Protein AF-A0A914EEG8-F1 (afdb_monomer_lite)

pLDDT: mean 80.04, std 23.33, range [21.27, 98.69]

Secondary structure (DSSP, 8-state):
--HHHHHHHHHHHHHHHHHHHHSPTT-GGGGS----HHHHHHHHHHHHTTS-HHHHHHTHHHHHHHHHH--TTTS-HHHHHHHHHHHHHHHHHH-SS---HHHHHHHHHHHHHHHHHHGGGEEES-SS---EEEPP--SS---------------------------------------------------------------------TTGGGG-HHHHHHHHHHHHHHHHHHHHHHS-TTTGGGGHHHHHHHHHHHHHHHH--BGGGHHHHHHHHHHHHHHHT-GGGHHHHHHHHHHHHHSTTTTBS-HHHHHHHHHHHHHHHHT-TTHHHHHHHTS--TT--TTGGGTS-HHHHHHHHHHHHHHHHHHHHHSPTTTTGGGHHHHHHHHHHHHTSTT-HHHHHHHHHHHHHHHHHS-GGGGTTTHHHHHHHHHHHHHHHHHHHHT--PPP-SSSHHHHHHHHHHHHHHHHHHHHHHHHS-TTT-HHHHTTHHHHS-SS-----TTSPPPHHHHHHHHHHHHH-PPPHHHHHH-BS--TT-S--SSGGGGHHHHHHHHTHHHHHHHHHHS---TTPPBTGGGTTS-S-HHHHHHHHHHHHHHHHPBPPB-

Structure (mmCIF, N/CA/C/O backbone):
data_AF-A0A914EEG8-F1
#
_entry.id   AF-A0A914EEG8-F1
#
loop_
_atom_site.group_PDB
_atom_site.id
_atom_site.type_symbol
_atom_site.label_atom_id
_atom_site.label_alt_id
_atom_site.label_comp_id
_atom_site.label_asym_id
_atom_site.label_entity_id
_atom_site.label_seq_id
_atom_site.pdbx_PDB_ins_code
_atom_site.Cartn_x
_atom_site.Cartn_y
_atom_site.Cartn_z
_atom_site.occupancy
_atom_site.B_iso_or_equiv
_atom_site.auth_seq_id
_atom_site.auth_comp_id
_atom_site.auth_asym_id
_atom_site.auth_atom_id
_atom_site.pdbx_PDB_model_num
ATOM 1 N N . MET A 1 1 ? -43.423 3.071 22.548 1.00 57.06 1 MET A N 1
ATOM 2 C CA . MET A 1 1 ? -42.646 3.495 23.733 1.00 57.06 1 MET A CA 1
ATOM 3 C C . MET A 1 1 ? -41.682 4.588 23.309 1.00 57.06 1 MET A C 1
ATOM 5 O O . MET A 1 1 ? -41.172 4.479 22.198 1.00 57.06 1 MET A O 1
ATOM 9 N N . PRO A 1 2 ? -41.425 5.607 24.146 1.00 84.56 2 PRO A N 1
ATOM 10 C CA . PRO A 1 2 ? -40.305 6.523 23.931 1.00 84.56 2 PRO A CA 1
ATOM 11 C C . PRO A 1 2 ? -39.001 5.722 23.804 1.00 84.56 2 PRO A C 1
ATOM 13 O O . PRO A 1 2 ? -38.816 4.758 24.552 1.00 84.56 2 PRO A O 1
ATOM 16 N N . LEU A 1 3 ? -38.103 6.097 22.883 1.00 89.81 3 LEU A N 1
ATOM 17 C CA . LEU A 1 3 ? -36.846 5.365 22.653 1.00 89.81 3 LEU A CA 1
ATOM 18 C C . LEU A 1 3 ? -36.018 5.232 23.940 1.00 89.81 3 LEU A C 1
ATOM 20 O O . LEU A 1 3 ? -35.425 4.186 24.187 1.00 89.81 3 LEU A O 1
ATOM 24 N N . GLN A 1 4 ? -36.047 6.249 24.800 1.00 91.31 4 GLN A N 1
ATOM 25 C CA . GLN A 1 4 ? -35.392 6.229 26.106 1.00 91.31 4 GLN A CA 1
ATOM 26 C C . GLN A 1 4 ? -35.844 5.048 26.981 1.00 91.31 4 GLN A C 1
ATOM 28 O O . GLN A 1 4 ? -35.012 4.387 27.597 1.00 91.31 4 GLN A O 1
ATOM 33 N N . GLY A 1 5 ? -37.144 4.733 26.988 1.00 92.50 5 GLY A N 1
ATOM 34 C CA . GLY A 1 5 ? -37.676 3.574 27.709 1.00 92.50 5 GLY A CA 1
ATOM 35 C C . GLY A 1 5 ? -37.165 2.257 27.128 1.00 92.50 5 GLY A C 1
ATOM 36 O O . GLY A 1 5 ? -36.751 1.381 27.877 1.00 92.50 5 GLY A O 1
ATOM 37 N N . VAL A 1 6 ? -37.100 2.159 25.795 1.00 93.06 6 VAL A N 1
ATOM 38 C CA . VAL A 1 6 ? -36.536 0.988 25.103 1.00 93.06 6 VAL A CA 1
ATOM 39 C C . VAL A 1 6 ? -35.062 0.792 25.474 1.00 93.06 6 VAL A C 1
ATOM 41 O O . VAL A 1 6 ? -34.665 -0.323 25.793 1.00 93.06 6 VAL A O 1
ATOM 44 N N . ILE A 1 7 ? -34.261 1.863 25.492 1.00 96.19 7 ILE A N 1
ATOM 45 C CA . ILE A 1 7 ? -32.842 1.809 25.882 1.00 96.19 7 ILE A CA 1
ATOM 46 C C . ILE A 1 7 ? -32.684 1.291 27.317 1.00 96.19 7 ILE A C 1
ATOM 48 O O . ILE A 1 7 ? -31.839 0.431 27.561 1.00 96.19 7 ILE A O 1
ATOM 52 N N . MET A 1 8 ? -33.506 1.773 28.254 1.00 95.88 8 MET A N 1
ATOM 53 C CA . MET A 1 8 ? -33.463 1.318 29.647 1.00 95.88 8 MET A CA 1
ATOM 54 C C . MET A 1 8 ? -33.852 -0.157 29.781 1.00 95.88 8 MET A C 1
ATOM 56 O O . MET A 1 8 ? -33.132 -0.910 30.429 1.00 95.88 8 MET A O 1
ATOM 60 N N . THR A 1 9 ? -34.910 -0.606 29.096 1.00 94.12 9 THR A N 1
ATOM 61 C CA . THR A 1 9 ? -35.298 -2.028 29.077 1.00 94.12 9 THR A CA 1
ATOM 62 C C . THR A 1 9 ? -34.185 -2.918 28.524 1.00 94.12 9 THR A C 1
ATOM 64 O O . THR A 1 9 ? -33.930 -3.998 29.057 1.00 94.12 9 THR A O 1
ATOM 67 N N . ILE A 1 10 ? -33.489 -2.465 27.477 1.00 94.75 10 ILE A N 1
ATOM 68 C CA . ILE A 1 10 ? -32.331 -3.183 26.932 1.00 94.75 10 ILE A CA 1
ATOM 69 C C . ILE A 1 10 ? -31.205 -3.233 27.970 1.00 94.75 10 ILE A C 1
ATOM 71 O O . ILE A 1 10 ? -30.671 -4.311 28.213 1.00 94.75 10 ILE A O 1
ATOM 75 N N . SER A 1 11 ? -30.880 -2.108 28.616 1.00 94.44 11 SER A N 1
ATOM 76 C CA . SER A 1 11 ? -29.850 -2.041 29.665 1.00 94.44 11 SER A CA 1
ATOM 77 C C . SER A 1 11 ? -30.114 -3.039 30.796 1.00 94.44 11 SER A C 1
ATOM 79 O O . SER A 1 11 ? -29.228 -3.811 31.164 1.00 94.44 11 SER A O 1
ATOM 81 N N . ASP A 1 12 ? -31.350 -3.096 31.291 1.00 91.81 12 ASP A N 1
ATOM 82 C CA . ASP A 1 12 ? -31.729 -4.022 32.359 1.00 91.81 12 ASP A CA 1
ATOM 83 C C . ASP A 1 12 ? -31.666 -5.487 31.902 1.00 91.81 12 ASP A C 1
ATOM 85 O O . ASP A 1 12 ? -31.148 -6.334 32.631 1.00 91.81 12 ASP A O 1
ATOM 89 N N . SER A 1 13 ? -32.059 -5.773 30.655 1.00 91.00 13 SER A N 1
ATOM 90 C CA . SER A 1 13 ? -31.930 -7.114 30.061 1.00 91.00 13 SER A CA 1
ATOM 91 C C . SER A 1 13 ? -30.464 -7.572 29.984 1.00 91.00 13 SER A C 1
ATOM 93 O O . SER A 1 13 ? -30.147 -8.723 30.288 1.00 91.00 13 SER A O 1
ATOM 95 N N . LEU A 1 14 ? -29.532 -6.674 29.629 1.00 90.81 14 LEU A N 1
ATOM 96 C CA . LEU A 1 14 ? -28.097 -6.995 29.594 1.00 90.81 14 LEU A CA 1
ATOM 97 C C . LEU A 1 14 ? -27.530 -7.273 30.996 1.00 90.81 14 LEU A C 1
ATOM 99 O O . LEU A 1 14 ? -26.666 -8.142 31.156 1.00 90.81 14 LEU A O 1
ATOM 103 N N . LYS A 1 15 ? -28.006 -6.560 32.025 1.00 87.44 15 LYS A N 1
ATOM 104 C CA . LYS A 1 15 ? -27.614 -6.813 33.422 1.00 87.44 15 LYS A CA 1
ATOM 105 C C . LYS A 1 15 ? -28.118 -8.165 33.912 1.00 87.44 15 LYS A C 1
ATOM 107 O O . LYS A 1 15 ? -27.354 -8.892 34.550 1.00 87.44 15 LYS A O 1
ATOM 112 N N . GLU A 1 16 ? -29.365 -8.510 33.594 1.00 84.62 16 GLU A N 1
ATOM 113 C CA . GLU A 1 16 ? -29.962 -9.802 33.938 1.00 84.62 16 GLU A CA 1
ATOM 114 C C . GLU A 1 16 ? -29.161 -10.955 33.321 1.00 84.62 16 GLU A C 1
ATOM 116 O O . GLU A 1 16 ? -28.761 -11.884 34.029 1.00 84.62 16 GLU A O 1
ATOM 121 N N . TYR A 1 17 ? -28.788 -10.838 32.042 1.00 81.75 17 TYR A N 1
ATOM 122 C CA . TYR A 1 17 ? -27.906 -11.803 31.381 1.00 81.75 17 TYR A CA 1
ATOM 123 C C . TYR A 1 17 ? -26.591 -12.029 32.151 1.00 81.75 17 TYR A C 1
ATOM 125 O O . TYR A 1 17 ? -26.138 -13.165 32.331 1.00 81.75 17 TYR A O 1
ATOM 133 N N . ASN A 1 18 ? -25.971 -10.961 32.662 1.00 80.50 18 ASN A N 1
ATOM 134 C CA . ASN A 1 18 ? -24.752 -11.071 33.461 1.00 80.50 18 ASN A CA 1
ATOM 135 C C . ASN A 1 18 ? -24.975 -11.762 34.812 1.00 80.50 18 ASN A C 1
ATOM 137 O O . ASN A 1 18 ? -24.150 -12.597 35.190 1.00 80.50 18 ASN A O 1
ATOM 141 N N . ALA A 1 19 ? -26.075 -11.464 35.508 1.00 78.00 19 ALA A N 1
ATOM 142 C CA . ALA A 1 19 ? -26.426 -12.135 36.758 1.00 78.00 19 ALA A CA 1
ATOM 143 C C . ALA A 1 19 ? -26.549 -13.653 36.552 1.00 78.00 19 ALA A C 1
ATOM 145 O O . ALA A 1 19 ? -25.945 -14.436 37.292 1.00 78.00 19 ALA A O 1
ATOM 146 N N . VAL A 1 20 ? -27.217 -14.082 35.477 1.00 73.25 20 VAL A N 1
ATOM 147 C CA . VAL A 1 20 ? -27.382 -15.516 35.217 1.00 73.25 20 VAL A CA 1
ATOM 148 C C . VAL A 1 20 ? -26.090 -16.179 34.740 1.00 73.25 20 VAL A C 1
ATOM 150 O O . VAL A 1 20 ? -25.796 -17.318 35.115 1.00 73.25 20 VAL A O 1
ATOM 153 N N . LYS A 1 21 ? -25.237 -15.479 33.983 1.00 72.44 21 LYS A N 1
ATOM 154 C CA . LYS A 1 21 ? -23.920 -16.018 33.609 1.00 72.44 21 LYS A CA 1
ATOM 155 C C . LYS A 1 21 ? -23.046 -16.293 34.842 1.00 72.44 21 LYS A C 1
ATOM 157 O O . LYS A 1 21 ? -22.340 -17.308 34.868 1.00 72.44 21 LYS A O 1
ATOM 162 N N . GLN A 1 22 ? -23.131 -15.431 35.858 1.00 72.31 22 GLN A N 1
ATOM 163 C CA . GLN A 1 22 ? -22.410 -15.557 37.129 1.00 72.31 22 GLN A CA 1
ATOM 164 C C . GLN A 1 22 ? -23.033 -16.574 38.108 1.00 72.31 22 GLN A C 1
ATOM 166 O O . GLN A 1 22 ? -22.350 -17.006 39.036 1.00 72.31 22 GLN A O 1
ATOM 171 N N . ALA A 1 23 ? -24.280 -17.014 37.894 1.00 69.88 23 ALA A N 1
ATOM 172 C CA . ALA A 1 23 ? -24.943 -18.003 38.748 1.00 69.88 23 ALA A CA 1
ATOM 173 C C . ALA A 1 23 ? -24.203 -19.360 38.782 1.00 69.88 23 ALA A C 1
ATOM 175 O O . ALA A 1 23 ? -23.501 -19.743 37.838 1.00 69.88 23 ALA A O 1
ATOM 176 N N . LYS A 1 24 ? -24.355 -20.130 39.870 1.00 65.12 24 LYS A N 1
ATOM 177 C CA . LYS A 1 24 ? -23.686 -21.438 40.028 1.00 65.12 24 LYS A CA 1
ATOM 178 C C . LYS A 1 24 ? -24.069 -22.413 38.895 1.00 65.12 24 LYS A C 1
ATOM 180 O O . LYS A 1 24 ? -25.209 -22.391 38.430 1.00 65.12 24 LYS A O 1
ATOM 185 N N . PRO A 1 25 ? -23.142 -23.269 38.420 1.00 55.22 25 PRO A N 1
ATOM 186 C CA . PRO A 1 25 ? -23.478 -24.292 37.433 1.00 55.22 25 PRO A CA 1
ATOM 187 C C . PRO A 1 25 ? -24.547 -25.236 38.008 1.00 55.22 25 PRO A C 1
ATOM 189 O O . PRO A 1 25 ? -24.329 -25.822 39.064 1.00 55.22 25 PRO A O 1
ATOM 192 N N . GLY A 1 26 ? -25.700 -25.343 37.335 1.00 56.38 26 GLY A N 1
ATOM 193 C CA . GLY A 1 26 ? -26.836 -26.177 37.755 1.00 56.38 26 GLY A CA 1
ATOM 194 C C . GLY A 1 26 ? -28.040 -25.435 38.353 1.00 56.38 26 GLY A C 1
ATOM 195 O O . GLY A 1 26 ? -28.982 -26.096 38.781 1.00 56.38 26 GLY A O 1
ATOM 196 N N . SER A 1 27 ? -28.055 -24.093 38.391 1.00 57.00 27 SER A N 1
ATOM 197 C CA . SER A 1 27 ? -29.276 -23.358 38.757 1.00 57.00 27 SER A CA 1
ATOM 198 C C . SER A 1 27 ? -30.356 -23.491 37.664 1.00 57.00 27 SER A C 1
ATOM 200 O O . SER A 1 27 ? -30.025 -23.461 36.474 1.00 57.00 27 SER A O 1
ATOM 202 N N . PRO A 1 28 ? -31.651 -23.602 38.029 1.00 54.81 28 PRO A N 1
ATOM 203 C CA . PRO A 1 28 ? -32.752 -23.680 37.060 1.00 54.81 28 PRO A CA 1
ATOM 204 C C . PRO A 1 28 ? -32.826 -22.446 36.141 1.00 54.81 28 PRO A C 1
ATOM 206 O O . PRO A 1 28 ? -33.303 -22.542 35.014 1.00 54.81 28 PRO A O 1
ATOM 209 N N . GLU A 1 29 ? -32.270 -21.314 36.581 1.00 53.78 29 GLU A N 1
ATOM 210 C CA . GLU A 1 29 ? -32.158 -20.061 35.823 1.00 53.78 29 GLU A CA 1
ATOM 211 C C . GLU A 1 29 ? -31.277 -20.183 34.566 1.00 53.78 29 GLU A C 1
ATOM 213 O O . GLU A 1 29 ? -31.528 -19.505 33.574 1.00 53.78 29 GLU A O 1
ATOM 218 N N . LYS A 1 30 ? -30.276 -21.079 34.545 1.00 54.44 30 LYS A N 1
ATOM 219 C CA . LYS A 1 30 ? -29.381 -21.248 33.382 1.00 54.44 30 LYS A CA 1
ATOM 220 C C . LYS A 1 30 ? -30.004 -22.015 32.211 1.00 54.44 30 LYS A C 1
ATOM 222 O O . LYS A 1 30 ? -29.467 -21.949 31.108 1.00 54.44 30 LYS A O 1
ATOM 227 N N . HIS A 1 31 ? -31.101 -22.744 32.426 1.00 47.84 31 HIS A N 1
ATOM 228 C CA . HIS A 1 31 ? -31.671 -23.649 31.420 1.00 47.84 31 HIS A CA 1
ATOM 229 C C . HIS A 1 31 ? -32.654 -22.986 30.435 1.00 47.84 31 HIS A C 1
ATOM 231 O O . HIS A 1 31 ? -32.953 -23.597 29.413 1.00 47.84 31 HIS A O 1
ATOM 237 N N . ASN A 1 32 ? -33.097 -21.744 30.687 1.00 50.06 32 ASN A N 1
ATOM 238 C CA . ASN A 1 32 ? -34.163 -21.077 29.918 1.00 50.06 32 ASN A CA 1
ATOM 239 C C . ASN A 1 32 ? -33.759 -19.758 29.226 1.00 50.06 32 ASN A C 1
ATOM 241 O O . ASN A 1 32 ? -34.631 -19.013 28.781 1.00 50.06 32 ASN A O 1
ATOM 245 N N . ILE A 1 33 ? -32.466 -19.445 29.102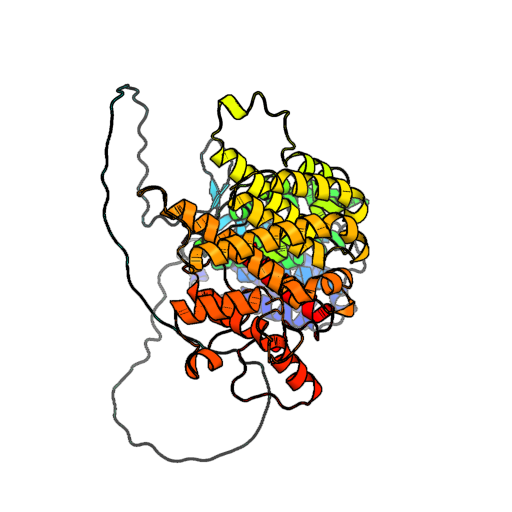 1.00 55.72 33 ILE A N 1
ATOM 246 C CA . ILE A 1 33 ? -32.043 -18.180 28.481 1.00 55.72 33 ILE A CA 1
ATOM 247 C C . ILE A 1 33 ? -31.901 -18.338 26.975 1.00 55.72 33 ILE A C 1
ATOM 249 O O . ILE A 1 33 ? -31.002 -19.021 26.480 1.00 55.72 33 ILE A O 1
ATOM 253 N N . PHE A 1 34 ? -32.763 -17.633 26.249 1.00 64.81 34 PHE A N 1
ATOM 254 C CA . PHE A 1 34 ? -32.536 -17.323 24.847 1.00 64.81 34 PHE A CA 1
ATOM 255 C C . PHE A 1 34 ? -31.573 -16.130 24.764 1.00 64.81 34 PHE A C 1
ATOM 257 O O . PHE A 1 34 ? -31.856 -15.107 25.384 1.00 64.81 34 PHE A O 1
ATOM 264 N N . PRO A 1 35 ? -30.451 -16.227 24.027 1.00 70.12 35 PRO A N 1
ATOM 265 C CA . PRO A 1 35 ? -29.496 -15.130 23.898 1.00 70.12 35 PRO A CA 1
ATOM 266 C C . PRO A 1 35 ? -30.111 -14.009 23.051 1.00 70.12 35 PRO A C 1
ATOM 268 O O . PRO A 1 35 ? -30.103 -14.065 21.819 1.00 70.12 35 PRO A O 1
ATOM 271 N N . THR A 1 36 ? -30.699 -13.010 23.705 1.00 86.38 36 THR A N 1
ATOM 272 C CA . THR A 1 36 ? -31.392 -11.893 23.043 1.00 86.38 36 THR A CA 1
ATOM 273 C C . THR A 1 36 ? -30.528 -10.640 22.956 1.00 86.38 36 THR A C 1
ATOM 275 O O . THR A 1 36 ? -30.876 -9.728 22.209 1.00 86.38 36 THR A O 1
ATOM 278 N N . GLU A 1 37 ? -29.370 -10.604 23.623 1.00 89.75 37 GLU A N 1
ATOM 279 C CA . GLU A 1 37 ? -28.531 -9.407 23.796 1.00 89.75 37 GLU A CA 1
ATOM 280 C C . GLU A 1 37 ? -28.141 -8.794 22.447 1.00 89.75 37 GLU A C 1
ATOM 282 O O . GLU A 1 37 ? -28.280 -7.591 22.229 1.00 89.75 37 GLU A O 1
ATOM 287 N N . VAL A 1 38 ? -27.699 -9.638 21.508 1.00 92.81 38 VAL A N 1
ATOM 288 C CA . VAL A 1 38 ? -27.331 -9.208 20.151 1.00 92.81 38 VAL A CA 1
ATOM 289 C C . VAL A 1 38 ? -28.545 -8.650 19.412 1.00 92.81 38 VAL A C 1
ATOM 291 O O . VAL A 1 38 ? -28.452 -7.576 18.830 1.00 92.81 38 VAL A O 1
ATOM 294 N N . SER A 1 39 ? -29.690 -9.333 19.478 1.00 94.38 39 SER A N 1
ATOM 295 C CA . SER A 1 39 ? -30.910 -8.914 18.770 1.00 94.38 39 SER A CA 1
ATOM 296 C C . SER A 1 39 ? -31.454 -7.588 19.311 1.00 94.38 39 SER A C 1
ATOM 298 O O . SER A 1 39 ? -31.881 -6.727 18.544 1.00 94.38 39 SER A O 1
ATOM 300 N N . LEU A 1 40 ? -31.405 -7.402 20.633 1.00 95.44 40 LEU A N 1
ATOM 301 C CA . LEU A 1 40 ? -31.813 -6.168 21.303 1.00 95.44 40 LEU A CA 1
ATOM 302 C C . LEU A 1 40 ? -30.914 -4.991 20.908 1.00 95.44 40 LEU A C 1
ATOM 304 O O . LEU A 1 40 ? -31.411 -3.911 20.588 1.00 95.44 40 LEU A O 1
ATOM 308 N N . LEU A 1 41 ? -29.597 -5.201 20.871 1.00 97.00 41 LEU A N 1
ATOM 309 C CA . LEU A 1 41 ? -28.648 -4.174 20.443 1.00 97.00 41 LEU A CA 1
ATOM 310 C C . LEU A 1 41 ? -28.737 -3.881 18.936 1.00 97.00 41 LEU A C 1
ATOM 312 O O . LEU A 1 41 ? -28.601 -2.726 18.543 1.00 97.00 41 LEU A O 1
ATOM 316 N N . GLU A 1 42 ? -29.018 -4.871 18.083 1.00 96.31 42 GLU A N 1
ATOM 317 C CA . GLU A 1 42 ? -29.266 -4.647 16.648 1.00 96.31 42 GLU A CA 1
ATOM 318 C C . GLU A 1 42 ? -30.539 -3.825 16.413 1.00 96.31 42 GLU A C 1
ATOM 320 O O . GLU A 1 42 ? -30.534 -2.901 15.594 1.00 96.31 42 GLU A O 1
ATOM 325 N N . LEU A 1 43 ? -31.605 -4.096 17.176 1.00 95.94 43 LEU A N 1
ATOM 326 C CA . LEU A 1 43 ? -32.813 -3.272 17.172 1.00 95.94 43 LEU A CA 1
ATOM 327 C C . LEU A 1 43 ? -32.490 -1.829 17.581 1.00 95.94 43 LEU A C 1
ATOM 329 O O . LEU A 1 43 ? -32.875 -0.893 16.877 1.00 95.94 43 LEU A O 1
ATOM 333 N N . LEU A 1 44 ? -31.752 -1.644 18.681 1.00 96.88 44 LEU A N 1
ATOM 334 C CA . LEU A 1 44 ? -31.346 -0.317 19.141 1.00 96.88 44 LEU A CA 1
ATOM 335 C C . LEU A 1 44 ? -30.498 0.413 18.095 1.00 96.88 44 LEU A C 1
ATOM 337 O O . LEU A 1 44 ? -30.746 1.587 17.822 1.00 96.88 44 LEU A O 1
ATOM 341 N N . HIS A 1 45 ? -29.543 -0.272 17.466 1.00 96.50 45 HIS A N 1
ATOM 342 C CA . HIS A 1 45 ? -28.729 0.304 16.397 1.00 96.50 45 HIS A CA 1
ATOM 343 C C . HIS A 1 45 ? -29.582 0.767 15.213 1.00 96.50 45 HIS A C 1
ATOM 345 O O . HIS A 1 45 ? -29.402 1.879 14.711 1.00 96.50 45 HIS A O 1
ATOM 351 N N . GLY A 1 46 ? -30.562 -0.047 14.810 1.00 95.19 46 GLY A N 1
ATOM 352 C CA . GLY A 1 46 ? -31.539 0.315 13.787 1.00 95.19 46 GLY A CA 1
ATOM 353 C C . GLY A 1 46 ? -32.362 1.555 14.151 1.00 95.19 46 GLY A C 1
ATOM 354 O O . GLY A 1 46 ? -32.597 2.400 13.287 1.00 95.19 46 GLY A O 1
ATOM 355 N N . CYS A 1 47 ? -32.759 1.696 15.420 1.00 94.12 47 CYS A N 1
ATOM 356 C CA . CYS A 1 47 ? -33.458 2.881 15.924 1.00 94.12 47 CYS A CA 1
ATOM 357 C C . CYS A 1 47 ? -32.565 4.130 15.895 1.00 94.12 47 CYS A C 1
ATOM 359 O O . CYS A 1 47 ? -32.982 5.158 15.366 1.00 94.12 47 CYS A O 1
ATOM 361 N N . VAL A 1 48 ? -31.327 4.032 16.393 1.00 92.56 48 VAL A N 1
ATOM 362 C CA . VAL A 1 48 ? -30.358 5.146 16.430 1.00 92.56 48 VAL A CA 1
ATOM 363 C C . VAL A 1 48 ? -30.050 5.685 15.031 1.00 92.56 48 VAL A C 1
ATOM 365 O O . VAL A 1 48 ? -29.895 6.889 14.858 1.00 92.56 48 VAL A O 1
ATOM 368 N N . LYS A 1 49 ? -30.039 4.827 14.007 1.00 91.12 49 LYS A N 1
ATOM 369 C CA . LYS A 1 49 ? -29.838 5.250 12.611 1.00 91.12 49 LYS A CA 1
ATOM 370 C C . LYS A 1 49 ? -31.029 5.967 11.972 1.00 91.12 49 LYS A C 1
ATOM 372 O O . LYS A 1 49 ? -30.853 6.593 10.931 1.00 91.12 49 LYS A O 1
ATOM 377 N N . LYS A 1 50 ? -32.235 5.828 12.529 1.00 91.12 50 LYS A N 1
ATOM 378 C CA . LYS A 1 50 ? -33.477 6.369 11.947 1.00 91.12 50 LYS A CA 1
ATOM 379 C C . LYS A 1 50 ? -34.037 7.573 12.697 1.00 91.12 50 LYS A C 1
ATOM 381 O O . LYS A 1 50 ? -34.852 8.294 12.132 1.00 91.12 50 LYS A O 1
ATOM 386 N N . ILE A 1 51 ? -33.650 7.756 13.954 1.00 91.56 51 ILE A N 1
ATOM 387 C CA . ILE A 1 51 ? -34.148 8.835 14.804 1.00 91.56 51 ILE A CA 1
ATOM 388 C C . ILE A 1 51 ? -33.543 10.194 14.414 1.00 91.56 51 ILE A C 1
ATOM 390 O O . ILE A 1 51 ? -32.418 10.268 13.915 1.00 91.56 51 ILE A O 1
ATOM 394 N N . ALA A 1 52 ? -34.290 11.279 14.639 1.00 92.06 52 ALA A N 1
ATOM 395 C CA . ALA A 1 52 ? -33.801 12.631 14.394 1.00 92.06 52 ALA A CA 1
ATOM 396 C C . ALA A 1 52 ? -32.645 12.993 15.357 1.00 92.06 52 ALA A C 1
ATOM 398 O O . ALA A 1 52 ? -32.675 12.589 16.522 1.00 92.06 52 ALA A O 1
ATOM 399 N N . PRO A 1 53 ? -31.639 13.786 14.929 1.00 90.81 53 PRO A N 1
ATOM 400 C CA . PRO A 1 53 ? -30.478 14.112 15.766 1.00 90.81 53 PRO A CA 1
ATOM 401 C C . PRO A 1 53 ? -30.817 14.783 17.105 1.00 90.81 53 PRO A C 1
ATOM 403 O O . PRO A 1 53 ? -30.135 14.540 18.099 1.00 90.81 53 PRO A O 1
ATOM 406 N N . ASP A 1 54 ? -31.853 15.623 17.148 1.00 89.88 54 ASP A N 1
ATOM 407 C CA . ASP A 1 54 ? -32.255 16.315 18.377 1.00 89.88 54 ASP A CA 1
ATOM 408 C C . ASP A 1 54 ? -32.909 15.355 19.381 1.00 89.88 54 ASP A C 1
ATOM 410 O O . ASP A 1 54 ? -32.520 15.339 20.547 1.00 89.88 54 ASP A O 1
ATOM 414 N N . GLU A 1 55 ? -33.788 14.465 18.914 1.00 90.56 55 GLU A N 1
ATOM 415 C CA . GLU A 1 55 ? -34.394 13.407 19.736 1.00 90.56 55 GLU A CA 1
ATOM 416 C C . GLU A 1 55 ? -33.346 12.391 20.232 1.00 90.56 55 GLU A C 1
ATOM 418 O O . GLU A 1 55 ? -33.399 11.907 21.365 1.00 90.56 55 GLU A O 1
ATOM 423 N N . LEU A 1 56 ? -32.338 12.083 19.407 1.00 91.81 56 LEU A N 1
ATOM 424 C CA . LEU A 1 56 ? -31.226 11.222 19.810 1.00 91.81 56 LEU A CA 1
ATOM 425 C C . LEU A 1 56 ? -30.395 11.857 20.932 1.00 91.81 56 LEU A C 1
ATOM 427 O O . LEU A 1 56 ? -29.954 11.151 21.841 1.00 91.81 56 LEU A O 1
ATOM 431 N N . ARG A 1 57 ? -30.200 13.181 20.899 1.00 90.25 57 ARG A N 1
ATOM 432 C CA . ARG A 1 57 ? -29.470 13.920 21.940 1.00 90.25 57 ARG A CA 1
ATOM 433 C C . ARG A 1 57 ? -30.179 13.834 23.295 1.00 90.25 57 ARG A C 1
ATOM 435 O O . ARG A 1 57 ? -29.510 13.689 24.317 1.00 90.25 57 ARG A O 1
ATOM 442 N N . GLU A 1 58 ? -31.511 13.845 23.311 1.00 91.38 58 GLU A N 1
ATOM 443 C CA . GLU A 1 58 ? -32.312 13.659 24.534 1.00 91.38 58 GLU A CA 1
ATOM 444 C C . GLU A 1 58 ? -32.153 12.250 25.133 1.00 91.38 58 GLU A C 1
ATOM 446 O O . GLU A 1 58 ? -32.197 12.069 26.353 1.00 91.38 58 GLU A O 1
ATOM 451 N N . CYS A 1 59 ? -31.858 11.251 24.295 1.00 93.31 59 CYS A N 1
ATOM 452 C CA . CYS A 1 59 ? -31.625 9.873 24.726 1.00 93.31 59 CYS A CA 1
ATOM 453 C C . CYS A 1 59 ? -30.250 9.644 25.388 1.00 93.31 59 CYS A C 1
ATOM 455 O O . CYS A 1 59 ? -29.998 8.539 25.877 1.00 93.31 59 CYS A O 1
ATOM 457 N N . TRP A 1 60 ? -29.362 10.650 25.441 1.00 93.06 60 TRP A N 1
ATOM 458 C CA . TRP A 1 60 ? -27.999 10.498 25.973 1.00 93.06 60 TRP A CA 1
ATOM 459 C C . TRP A 1 60 ? -27.958 9.937 27.392 1.00 93.06 60 TRP A C 1
ATOM 461 O O . TRP A 1 60 ? -27.120 9.095 27.686 1.00 93.06 60 TRP A O 1
ATOM 471 N N . SER A 1 61 ? -28.856 10.379 28.275 1.00 93.50 61 SER A N 1
ATOM 472 C CA . SER A 1 61 ? -28.879 9.913 29.667 1.00 93.50 61 SER A CA 1
ATOM 473 C C . SER A 1 61 ? -29.056 8.392 29.760 1.00 93.50 61 SER A C 1
ATOM 475 O O . SER A 1 61 ? -28.291 7.730 30.460 1.00 93.50 61 SER A O 1
ATOM 477 N N . ALA A 1 62 ? -29.996 7.830 28.996 1.00 95.38 62 ALA A N 1
ATOM 478 C CA . ALA A 1 62 ? -30.243 6.392 28.949 1.00 95.38 62 ALA A CA 1
ATOM 479 C C . ALA A 1 62 ? -29.125 5.632 28.219 1.00 95.38 62 ALA A C 1
ATOM 481 O O . ALA A 1 62 ? -28.708 4.572 28.679 1.00 95.38 62 ALA A O 1
ATOM 482 N N . LEU A 1 63 ? -28.597 6.183 27.117 1.00 95.75 63 LEU A N 1
ATOM 483 C CA . LEU A 1 63 ? -27.457 5.591 26.406 1.00 95.75 63 LEU A CA 1
ATOM 484 C C . LEU A 1 63 ? -26.204 5.546 27.286 1.00 95.75 63 LEU A C 1
ATOM 486 O O . LEU A 1 63 ? -25.516 4.532 27.329 1.00 95.75 63 LEU A O 1
ATOM 490 N N . ASN A 1 64 ? -25.928 6.618 28.025 1.00 95.25 64 ASN A N 1
ATOM 491 C CA . ASN A 1 64 ? -24.810 6.678 28.954 1.00 95.25 64 ASN A CA 1
ATOM 492 C C . ASN A 1 64 ? -24.926 5.571 30.005 1.00 95.25 64 ASN A C 1
ATOM 494 O O . ASN A 1 64 ? -23.963 4.837 30.184 1.00 95.25 64 ASN A O 1
ATOM 498 N N . ILE A 1 65 ? -26.105 5.401 30.621 1.00 95.81 65 ILE A N 1
ATOM 499 C CA . ILE A 1 65 ? -26.368 4.317 31.582 1.00 95.81 65 ILE A CA 1
ATOM 500 C C . ILE A 1 65 ? -26.107 2.950 30.942 1.00 95.81 65 ILE A C 1
ATOM 502 O O . ILE A 1 65 ? -25.353 2.159 31.508 1.00 95.81 65 ILE A O 1
ATOM 506 N N . LEU A 1 66 ? -26.670 2.695 29.753 1.00 97.00 66 LEU A N 1
ATOM 507 C CA . LEU A 1 66 ? -26.455 1.456 28.999 1.00 97.00 66 LEU A CA 1
ATOM 508 C C . LEU A 1 66 ? -24.956 1.152 28.851 1.00 97.00 66 LEU A C 1
ATOM 510 O O . LEU A 1 66 ? -24.505 0.089 29.268 1.00 97.00 66 LEU A O 1
ATOM 514 N N . PHE A 1 67 ? -24.163 2.095 28.337 1.00 96.75 67 PHE A N 1
ATOM 515 C CA . PHE A 1 67 ? -22.732 1.870 28.118 1.00 96.75 67 PHE A CA 1
ATOM 516 C C . PHE A 1 67 ? -21.937 1.733 29.426 1.00 96.75 67 PHE A C 1
ATOM 518 O O . PHE A 1 67 ? -21.029 0.899 29.537 1.00 96.75 67 PHE A O 1
ATOM 525 N N . THR A 1 68 ? -22.251 2.537 30.446 1.00 95.25 68 THR A N 1
ATOM 526 C CA . THR A 1 68 ? -21.522 2.516 31.722 1.00 95.25 68 THR A CA 1
ATOM 527 C C . THR A 1 68 ? -21.831 1.281 32.554 1.00 95.25 68 THR A C 1
ATOM 529 O O . THR A 1 68 ? -20.930 0.766 33.214 1.00 95.25 68 THR A O 1
ATOM 532 N N . GLU A 1 69 ? -23.048 0.750 32.480 1.00 94.06 69 GLU A N 1
ATOM 533 C CA . GLU A 1 69 ? -23.484 -0.393 33.288 1.00 94.06 69 GLU A CA 1
ATOM 534 C C . GLU A 1 69 ? -23.444 -1.722 32.523 1.00 94.06 69 GLU A C 1
ATOM 536 O O . GLU A 1 69 ? -23.550 -2.783 33.139 1.00 94.06 69 GLU A O 1
ATOM 541 N N . SER A 1 70 ? -23.210 -1.691 31.205 1.00 94.12 70 SER A N 1
ATOM 542 C CA . SER A 1 70 ? -23.096 -2.906 30.402 1.00 94.12 70 SER A CA 1
ATOM 543 C C . SER A 1 70 ? -21.960 -3.828 30.893 1.00 94.12 70 SER A C 1
ATOM 545 O O . SER A 1 70 ? -20.820 -3.368 31.101 1.00 94.12 70 SER A O 1
ATOM 547 N N . PRO A 1 71 ? -22.230 -5.140 31.054 1.00 92.69 71 PRO A N 1
ATOM 548 C CA . PRO A 1 71 ? -21.281 -6.145 31.523 1.00 92.69 71 PRO A CA 1
ATOM 549 C C . PRO A 1 71 ? -20.393 -6.667 30.378 1.00 92.69 71 PRO A C 1
ATOM 551 O O . PRO A 1 71 ? -20.361 -7.865 30.089 1.00 92.69 71 PRO A O 1
ATOM 554 N N . LEU A 1 72 ? -19.641 -5.767 29.735 1.00 93.06 72 LEU A N 1
ATOM 555 C CA . LEU A 1 72 ? -18.885 -6.007 28.493 1.00 93.06 72 LEU A CA 1
ATOM 556 C C . LEU A 1 72 ? -18.023 -7.282 28.493 1.00 93.06 72 LEU A C 1
ATOM 558 O O . LEU A 1 72 ? -18.001 -8.008 27.504 1.00 93.06 72 LEU A O 1
ATOM 562 N N . ALA A 1 73 ? -17.348 -7.600 29.603 1.00 88.75 73 ALA A N 1
ATOM 563 C CA . ALA A 1 73 ? -16.506 -8.799 29.720 1.00 88.75 73 ALA A CA 1
ATOM 564 C C . ALA A 1 73 ? -17.295 -10.117 29.597 1.00 88.75 73 ALA A C 1
ATOM 566 O O . ALA A 1 73 ? -16.732 -11.174 29.302 1.00 88.75 73 ALA A O 1
ATOM 567 N N . ASN A 1 74 ? -18.603 -10.061 29.850 1.00 88.81 74 ASN A N 1
ATOM 568 C CA . ASN A 1 74 ? -19.489 -11.209 29.835 1.00 88.81 74 ASN A CA 1
ATOM 569 C C . ASN A 1 74 ? -20.367 -11.303 28.590 1.00 88.81 74 ASN A C 1
ATOM 571 O O . ASN A 1 74 ? -20.871 -12.397 28.311 1.00 88.81 74 ASN A O 1
ATOM 575 N N . LEU A 1 75 ? -20.494 -10.225 27.826 1.00 90.81 75 LEU A N 1
ATOM 576 C CA . LEU A 1 75 ? -21.246 -10.208 26.582 1.00 90.81 75 LEU A CA 1
ATOM 577 C C . LEU A 1 75 ? -20.548 -11.002 25.464 1.00 90.81 75 LEU A C 1
ATOM 579 O O . LEU A 1 75 ? -19.323 -11.166 25.473 1.00 90.81 75 LEU A O 1
ATOM 583 N N . PRO A 1 76 ? -21.310 -11.526 24.487 1.00 91.12 76 PRO A N 1
ATOM 584 C CA . PRO A 1 76 ? -20.718 -12.056 23.265 1.00 91.12 76 PRO A CA 1
ATOM 585 C C . PRO A 1 76 ? -20.003 -10.931 22.484 1.00 91.12 76 PRO A C 1
ATOM 587 O O . PRO A 1 76 ? -20.468 -9.789 22.515 1.00 91.12 76 PRO A O 1
ATOM 590 N N . PRO A 1 77 ? -18.930 -11.226 21.719 1.00 93.56 77 PRO A N 1
ATOM 591 C CA . PRO A 1 77 ? -18.164 -10.214 20.975 1.00 93.56 77 PRO A CA 1
ATOM 592 C C . PRO A 1 77 ? -19.029 -9.285 20.128 1.00 93.56 77 PRO A C 1
ATOM 594 O O . PRO A 1 77 ? -18.861 -8.072 20.152 1.00 93.56 77 PRO A O 1
ATOM 597 N N . ARG A 1 78 ? -20.017 -9.856 19.432 1.00 94.50 78 ARG A N 1
ATOM 598 C CA . ARG A 1 78 ? -20.942 -9.104 18.584 1.00 94.50 78 ARG A CA 1
ATOM 599 C C . ARG A 1 78 ? -21.740 -8.048 19.354 1.00 94.50 78 ARG A C 1
ATOM 601 O O . ARG A 1 78 ? -21.947 -6.969 18.813 1.00 94.50 78 ARG A O 1
ATOM 608 N N . ALA A 1 79 ? -22.153 -8.326 20.591 1.00 95.62 79 ALA A N 1
ATOM 609 C CA . ALA A 1 79 ? -22.849 -7.349 21.429 1.00 95.62 79 ALA A CA 1
ATOM 610 C C . ALA A 1 79 ? -21.912 -6.199 21.839 1.00 95.62 79 ALA A C 1
ATOM 612 O O . ALA A 1 79 ? -22.280 -5.037 21.702 1.00 95.62 79 ALA A O 1
ATOM 613 N N . VAL A 1 80 ? -20.662 -6.508 22.212 1.00 97.25 80 VAL A N 1
ATOM 614 C CA . VAL A 1 80 ? -19.632 -5.487 22.490 1.00 97.25 80 VAL A CA 1
ATOM 615 C C . VAL A 1 80 ? -19.380 -4.604 21.259 1.00 97.25 80 VAL A C 1
ATOM 617 O O . VAL A 1 80 ? -19.279 -3.384 21.378 1.00 97.25 80 VAL A O 1
ATOM 620 N N . PHE A 1 81 ? -19.325 -5.200 20.061 1.00 98.06 81 PHE A N 1
ATOM 621 C CA . PHE A 1 81 ? -19.170 -4.454 18.808 1.00 98.06 81 PHE A CA 1
ATOM 622 C C . PHE A 1 81 ? -20.351 -3.518 18.550 1.00 98.06 81 PHE A C 1
ATOM 624 O O . PHE A 1 81 ? -20.142 -2.369 18.170 1.00 98.06 81 PHE A O 1
ATOM 631 N N . LEU A 1 82 ? -21.581 -3.990 18.770 1.00 98.19 82 LEU A N 1
ATOM 632 C CA . LEU A 1 82 ? -22.783 -3.181 18.582 1.00 98.19 82 LEU A CA 1
ATOM 633 C C . LEU A 1 82 ? -22.825 -1.998 19.546 1.00 98.19 82 LEU A C 1
ATOM 635 O O . LEU A 1 82 ? -23.101 -0.894 19.096 1.00 98.19 82 LEU A O 1
ATOM 639 N N . GLU A 1 83 ? -22.492 -2.179 20.826 1.00 98.12 83 GLU A N 1
ATOM 640 C CA . GLU A 1 83 ? -22.429 -1.051 21.766 1.00 98.12 83 GLU A CA 1
ATOM 641 C C . GLU A 1 83 ? -21.433 0.022 21.321 1.00 98.12 83 GLU A C 1
ATOM 643 O O . GLU A 1 83 ? -21.764 1.207 21.319 1.00 98.12 83 GLU A O 1
ATOM 648 N N . PHE A 1 84 ? -20.243 -0.376 20.867 1.00 98.31 84 PHE A N 1
ATOM 649 C CA . PHE A 1 84 ? -19.266 0.579 20.348 1.00 98.31 84 PHE A CA 1
ATOM 650 C C . PHE A 1 84 ? -19.722 1.269 19.061 1.00 98.31 84 PHE A C 1
ATOM 652 O O . PHE A 1 84 ? -19.490 2.468 18.907 1.00 98.31 84 PHE A O 1
ATOM 659 N N . ILE A 1 85 ? -20.395 0.557 18.150 1.00 97.81 85 ILE A N 1
ATOM 660 C CA . ILE A 1 85 ? -20.951 1.163 16.931 1.00 97.81 85 ILE A CA 1
ATOM 661 C C . ILE A 1 85 ? -22.068 2.147 17.284 1.00 97.81 85 ILE A C 1
ATOM 663 O O . ILE A 1 85 ? -22.077 3.253 16.757 1.00 97.81 85 ILE A O 1
ATOM 667 N N . ILE A 1 86 ? -22.982 1.782 18.187 1.00 97.69 86 ILE A N 1
ATOM 668 C CA . ILE A 1 86 ? -24.071 2.662 18.632 1.00 97.69 86 ILE A CA 1
ATOM 669 C C . ILE A 1 86 ? -23.489 3.924 19.275 1.00 97.69 86 ILE A C 1
ATOM 671 O O . ILE A 1 86 ? -23.934 5.028 18.965 1.00 97.69 86 ILE A O 1
ATOM 675 N N . PHE A 1 87 ? -22.465 3.780 20.120 1.00 96.75 87 PHE A N 1
ATOM 676 C CA . PHE A 1 87 ? -21.741 4.911 20.693 1.00 96.75 87 PHE A CA 1
ATOM 677 C C . PHE A 1 87 ? -21.071 5.783 19.618 1.00 96.75 87 PHE A C 1
ATOM 679 O O . PHE A 1 87 ? -21.227 7.004 19.627 1.00 96.75 87 PHE A O 1
ATOM 686 N N . SER A 1 88 ? -20.368 5.165 18.666 1.00 95.31 88 SER A N 1
ATOM 687 C CA . SER A 1 88 ? -19.690 5.872 17.571 1.00 95.31 88 SER A CA 1
ATOM 688 C C . SER A 1 88 ? -20.679 6.639 16.690 1.00 95.31 88 SER A C 1
ATOM 690 O O . SER A 1 88 ? -20.443 7.800 16.359 1.00 95.31 88 SER A O 1
ATOM 692 N N . ASP A 1 89 ? -21.811 6.019 16.350 1.00 94.31 89 ASP A N 1
ATOM 693 C CA . ASP A 1 89 ? -22.879 6.635 15.563 1.00 94.31 89 ASP A CA 1
ATOM 694 C C . ASP A 1 89 ? -23.542 7.780 16.341 1.00 94.31 89 ASP A C 1
ATOM 696 O O . ASP A 1 89 ? -23.728 8.859 15.778 1.00 94.31 89 ASP A O 1
ATOM 700 N N . TYR A 1 90 ? -23.813 7.602 17.641 1.00 93.94 90 TYR A N 1
ATOM 701 C CA . TYR A 1 90 ? -24.309 8.679 18.503 1.00 93.94 90 TYR A CA 1
ATOM 702 C C . TYR A 1 90 ? -23.368 9.889 18.477 1.00 93.94 90 TYR A C 1
ATOM 704 O O . TYR A 1 90 ? -23.816 11.010 18.236 1.00 93.94 90 TYR A O 1
ATOM 712 N N . VAL A 1 91 ? -22.059 9.681 18.670 1.00 92.38 91 VAL A N 1
ATOM 713 C CA . VAL A 1 91 ? -21.081 10.777 18.626 1.00 92.38 91 VAL A CA 1
ATOM 714 C C . VAL A 1 91 ? -21.067 11.432 17.246 1.00 92.38 91 VAL A C 1
ATOM 716 O O . VAL A 1 91 ? -21.110 12.656 17.166 1.00 92.38 91 VAL A O 1
ATOM 719 N N . ARG A 1 92 ? -21.065 10.656 16.159 1.00 90.81 92 ARG A N 1
ATOM 720 C CA . ARG A 1 92 ? -21.025 11.196 14.791 1.00 90.81 92 ARG A CA 1
ATOM 721 C C . ARG A 1 92 ? -22.270 12.022 14.440 1.00 90.81 92 ARG A C 1
ATOM 723 O O . ARG A 1 92 ? -22.149 13.034 13.755 1.00 90.81 92 ARG A O 1
ATOM 730 N N . ILE A 1 93 ? -23.449 11.608 14.908 1.00 89.44 93 ILE A N 1
ATOM 731 C CA . ILE A 1 93 ? -24.728 12.286 14.640 1.00 89.44 93 ILE A CA 1
ATOM 732 C C . ILE A 1 93 ? -24.902 13.521 15.537 1.00 89.44 93 ILE A C 1
ATOM 734 O O . ILE A 1 93 ? -25.317 14.581 15.065 1.00 89.44 93 ILE A O 1
ATOM 738 N N . CYS A 1 94 ? -24.593 13.400 16.831 1.00 84.56 94 CYS A N 1
ATOM 739 C CA . CYS A 1 94 ? -24.943 14.409 17.833 1.00 84.56 94 CYS A CA 1
ATOM 740 C C . CYS A 1 94 ? -23.819 15.407 18.139 1.00 84.56 94 CYS A C 1
ATOM 742 O O . CYS A 1 94 ? -24.111 16.529 18.567 1.00 84.56 94 CYS A O 1
ATOM 744 N N . SER A 1 95 ? -22.548 15.045 17.934 1.00 66.12 95 SER A N 1
ATOM 745 C CA . SER A 1 95 ? -21.416 15.871 18.365 1.00 66.12 95 SER A CA 1
ATOM 746 C C . SER A 1 95 ? -20.983 16.872 17.299 1.00 66.12 95 SER A C 1
ATOM 748 O O . SER A 1 95 ? -20.042 16.649 16.544 1.00 66.12 95 SER A O 1
ATOM 750 N N . LYS A 1 96 ? -21.540 18.085 17.351 1.00 57.78 96 LYS A N 1
ATOM 751 C CA . LYS A 1 96 ? -20.756 19.277 16.986 1.00 57.78 96 LYS A CA 1
ATOM 752 C C . LYS A 1 96 ? -19.855 19.642 18.178 1.00 57.78 96 LYS A C 1
ATOM 754 O O . LYS A 1 96 ? -20.185 20.534 18.949 1.00 57.78 96 LYS A O 1
ATOM 759 N N . ARG A 1 97 ? -18.740 18.913 18.358 1.00 58.19 97 ARG A N 1
ATOM 760 C CA . ARG A 1 97 ? -17.687 19.154 19.380 1.00 58.19 97 ARG A CA 1
ATOM 761 C C . ARG A 1 97 ? -18.189 19.323 20.826 1.00 58.19 97 ARG A C 1
ATOM 763 O O . ARG A 1 97 ? -17.692 20.171 21.571 1.00 58.19 97 ARG A O 1
ATOM 770 N N . GLN A 1 98 ? -19.163 18.522 21.252 1.00 59.59 98 GLN A N 1
ATOM 771 C CA . GLN A 1 98 ? -19.612 18.527 22.643 1.00 59.59 98 GLN A CA 1
ATOM 772 C C . GLN A 1 98 ? -18.701 17.614 23.470 1.00 59.59 98 GLN A C 1
ATOM 774 O O . GLN A 1 98 ? -18.989 16.445 23.685 1.00 59.59 98 GLN A O 1
ATOM 779 N N . ALA A 1 99 ? -17.553 18.136 23.896 1.00 65.12 99 ALA A N 1
ATOM 780 C CA . ALA A 1 99 ? -16.641 17.394 24.758 1.00 65.12 99 ALA A CA 1
ATOM 781 C C . ALA A 1 99 ? -17.225 17.282 26.175 1.00 65.12 99 ALA A C 1
ATOM 783 O O . ALA A 1 99 ? -17.392 18.289 26.867 1.00 65.12 99 ALA A O 1
ATOM 784 N N . SER A 1 100 ? -17.527 16.055 26.599 1.00 79.50 100 SER A N 1
ATOM 785 C CA . SER A 1 100 ? -17.986 15.722 27.949 1.00 79.50 100 SER A CA 1
ATOM 786 C C . SER A 1 100 ? -17.109 14.620 28.528 1.00 79.50 100 SER A C 1
ATOM 788 O O . SER A 1 100 ? -16.732 13.690 27.816 1.00 79.50 100 SER A O 1
ATOM 790 N N . ARG A 1 101 ? -16.821 14.697 29.831 1.00 86.25 101 ARG A N 1
ATOM 791 C CA . ARG A 1 101 ? -16.067 13.664 30.553 1.00 86.25 101 ARG A CA 1
ATOM 792 C C . ARG A 1 101 ? -16.727 12.287 30.419 1.00 86.25 101 ARG A C 1
ATOM 794 O O . ARG A 1 101 ? -16.041 11.317 30.136 1.00 86.25 101 ARG A O 1
ATOM 801 N N . ASN A 1 102 ? -18.059 12.231 30.474 1.00 89.38 102 ASN A N 1
ATOM 802 C CA . ASN A 1 102 ? -18.807 10.980 30.328 1.00 89.38 102 ASN A CA 1
ATOM 803 C C . ASN A 1 102 ? -18.584 10.322 28.953 1.00 89.38 102 ASN A C 1
ATOM 805 O O . ASN A 1 102 ? -18.483 9.103 28.867 1.00 89.38 102 ASN A O 1
ATOM 809 N N . LEU A 1 103 ? -18.468 11.114 27.877 1.00 91.25 103 LEU A N 1
ATOM 810 C CA . LEU A 1 103 ? -18.170 10.584 26.539 1.00 91.25 103 LEU A CA 1
ATOM 811 C C . LEU A 1 103 ? -16.765 9.975 26.484 1.00 91.25 103 LEU A C 1
ATOM 813 O O . LEU A 1 103 ? -16.576 8.929 25.870 1.00 91.25 103 LEU A O 1
ATOM 817 N N . GLN A 1 104 ? -15.789 10.612 27.136 1.00 90.88 104 GLN A N 1
ATOM 818 C CA . GLN A 1 104 ? -14.412 10.116 27.205 1.00 90.88 104 GLN A CA 1
ATOM 819 C C . GLN A 1 104 ? -14.336 8.805 27.997 1.00 90.88 104 GLN A C 1
ATOM 821 O O . GLN A 1 104 ? -13.744 7.843 27.512 1.00 90.88 104 GLN A O 1
ATOM 826 N N . ASP A 1 105 ? -15.007 8.737 29.150 1.00 92.38 105 ASP A N 1
ATOM 827 C CA . ASP A 1 105 ? -15.045 7.542 30.001 1.00 92.38 105 ASP A CA 1
ATOM 828 C C . ASP A 1 105 ? -15.712 6.355 29.276 1.00 92.38 105 ASP A C 1
ATOM 830 O O . ASP A 1 105 ? -15.179 5.242 29.268 1.00 92.38 105 ASP A O 1
ATOM 834 N N . VAL A 1 106 ? -16.842 6.592 28.593 1.00 95.00 106 VAL A N 1
ATOM 835 C CA . VAL A 1 106 ? -17.519 5.572 27.772 1.00 95.00 106 VAL A CA 1
ATOM 836 C C . VAL A 1 106 ? -16.637 5.123 26.604 1.00 95.00 106 VAL A C 1
ATOM 838 O O . VAL A 1 106 ? -16.491 3.919 26.377 1.00 95.00 106 VAL A O 1
ATOM 841 N N . CYS A 1 107 ? -16.004 6.062 25.893 1.00 94.69 107 CYS A N 1
ATOM 842 C CA . CYS A 1 107 ? -15.083 5.750 24.801 1.00 94.69 107 CYS A CA 1
ATOM 843 C C . CYS A 1 107 ? -13.939 4.856 25.283 1.00 94.69 107 CYS A C 1
ATOM 845 O O . CYS A 1 107 ? -13.648 3.841 24.649 1.00 94.69 107 CYS A O 1
ATOM 847 N N . GLN A 1 108 ? -13.310 5.198 26.410 1.00 95.12 108 GLN A N 1
ATOM 848 C CA . GLN A 1 108 ? -12.227 4.412 26.991 1.00 95.12 108 GLN A CA 1
ATOM 849 C C . GLN A 1 108 ? -12.703 3.005 27.368 1.00 95.12 108 GLN A C 1
ATOM 851 O O . GLN A 1 108 ? -12.076 2.031 26.951 1.00 95.12 108 GLN A O 1
ATOM 856 N N . LYS A 1 109 ? -13.831 2.887 28.082 1.00 96.62 109 LYS A N 1
ATOM 857 C CA . LYS A 1 109 ? -14.392 1.599 28.521 1.00 96.62 109 LYS A CA 1
ATOM 858 C C . LYS A 1 109 ? -14.710 0.673 27.341 1.00 96.62 109 LYS A C 1
ATOM 860 O O . LYS A 1 109 ? -14.316 -0.495 27.345 1.00 96.62 109 LYS A O 1
ATOM 865 N N . LEU A 1 110 ? -15.410 1.178 26.323 1.00 98.06 110 LEU A N 1
ATOM 866 C CA . LEU A 1 110 ? -15.775 0.383 25.144 1.00 98.06 110 LEU A CA 1
ATOM 867 C C . LEU A 1 110 ? -14.541 0.023 24.304 1.00 98.06 110 LEU A C 1
ATOM 869 O O . LEU A 1 110 ? -14.423 -1.109 23.834 1.00 98.06 110 LEU A O 1
ATOM 873 N N . THR A 1 111 ? -13.584 0.948 24.172 1.00 97.75 111 THR A N 1
ATOM 874 C CA . THR A 1 111 ? -12.314 0.690 23.475 1.00 97.75 111 THR A CA 1
ATOM 875 C C . THR A 1 111 ? -11.506 -0.393 24.177 1.00 97.75 111 THR A C 1
ATOM 877 O O . THR A 1 111 ? -10.988 -1.287 23.514 1.00 97.75 111 THR A O 1
ATOM 880 N N . GLU A 1 112 ? -11.417 -0.361 25.508 1.00 97.56 112 GLU A N 1
ATOM 881 C CA . GLU A 1 112 ? -10.725 -1.385 26.293 1.00 97.56 112 GLU A CA 1
ATOM 882 C C . GLU A 1 112 ? -11.366 -2.765 26.100 1.00 97.56 112 GLU A C 1
ATOM 884 O O . GLU A 1 112 ? -10.661 -3.747 25.864 1.00 97.56 112 GLU A O 1
ATOM 889 N N . ALA A 1 113 ? -12.700 -2.845 26.105 1.00 97.62 113 ALA A N 1
ATOM 890 C CA . ALA A 1 113 ? -13.412 -4.095 25.854 1.00 97.62 113 ALA A CA 1
ATOM 891 C C . ALA A 1 113 ? -13.120 -4.673 24.458 1.00 97.62 113 ALA A C 1
ATOM 893 O O . ALA A 1 113 ? -12.851 -5.870 24.337 1.00 97.62 113 ALA A O 1
ATOM 894 N N . ILE A 1 114 ? -13.106 -3.841 23.412 1.00 98.12 114 ILE A N 1
ATOM 895 C CA . ILE A 1 114 ? -12.749 -4.290 22.057 1.00 98.12 114 ILE A CA 1
ATOM 896 C C . ILE A 1 114 ? -11.266 -4.660 21.976 1.00 98.12 114 ILE A C 1
ATOM 898 O O . ILE A 1 114 ? -10.919 -5.695 21.407 1.00 98.12 114 ILE A O 1
ATOM 902 N N . ASN A 1 115 ? -10.382 -3.869 22.583 1.00 97.50 115 ASN A N 1
ATOM 903 C CA . ASN A 1 115 ? -8.945 -4.132 22.592 1.00 97.50 115 ASN A CA 1
ATOM 904 C C . ASN A 1 115 ? -8.604 -5.455 23.304 1.00 97.50 115 ASN A C 1
ATOM 906 O O . ASN A 1 115 ? -7.702 -6.180 22.885 1.00 97.50 115 ASN A O 1
ATOM 910 N N . ASN A 1 116 ? -9.372 -5.826 24.330 1.00 96.38 116 ASN A N 1
ATOM 911 C CA . ASN A 1 116 ? -9.262 -7.134 24.975 1.00 96.38 116 ASN A CA 1
ATOM 912 C C . ASN A 1 116 ? -9.603 -8.287 24.016 1.00 96.38 116 ASN A C 1
ATOM 914 O O . ASN A 1 116 ? -8.946 -9.327 24.063 1.00 96.38 116 ASN A O 1
ATOM 918 N N . ILE A 1 117 ? -10.581 -8.103 23.120 1.00 95.94 117 ILE A N 1
ATOM 919 C CA . ILE A 1 117 ? -10.922 -9.075 22.065 1.00 95.94 117 ILE A CA 1
ATOM 920 C C . ILE A 1 117 ? -9.801 -9.149 21.016 1.00 95.94 117 ILE A C 1
ATOM 922 O O . ILE A 1 117 ? -9.438 -10.246 20.580 1.00 95.94 117 ILE A O 1
ATOM 926 N N . VAL A 1 118 ? -9.200 -8.011 20.645 1.00 95.75 118 VAL A N 1
ATOM 927 C CA . VAL A 1 118 ? -8.013 -7.960 19.764 1.00 95.75 118 VAL A CA 1
ATOM 928 C C . VAL A 1 118 ? -6.852 -8.756 20.365 1.00 95.75 118 VAL A C 1
ATOM 930 O O . VAL A 1 118 ? -6.177 -9.489 19.646 1.00 95.75 118 VAL A O 1
ATOM 933 N N . ALA A 1 119 ? -6.644 -8.684 21.681 1.00 94.81 119 ALA A N 1
ATOM 934 C CA . ALA A 1 119 ? -5.560 -9.383 22.369 1.00 94.81 119 ALA A CA 1
ATOM 935 C C . ALA A 1 119 ? -5.734 -10.914 22.459 1.00 94.81 119 ALA A C 1
ATOM 937 O O . ALA A 1 119 ? -4.804 -11.610 22.867 1.00 94.81 119 ALA A O 1
ATOM 938 N N . TRP A 1 120 ? -6.889 -11.481 22.086 1.00 93.75 120 TRP A N 1
ATOM 939 C CA . TRP A 1 120 ? -7.125 -12.927 22.210 1.00 93.75 120 TRP A CA 1
ATOM 940 C C . TRP A 1 120 ? -6.191 -13.795 21.368 1.00 93.75 120 TRP A C 1
ATOM 942 O O . TRP A 1 120 ? -5.932 -14.928 21.780 1.00 93.75 120 TRP A O 1
ATOM 952 N N . GLN A 1 121 ? -5.674 -13.273 20.249 1.00 92.75 121 GLN A N 1
ATOM 953 C CA . GLN A 1 121 ? -4.696 -13.974 19.406 1.00 92.75 121 GLN A CA 1
ATOM 954 C C . GLN A 1 121 ? -3.243 -13.624 19.742 1.00 92.75 121 GLN A C 1
ATOM 956 O O . GLN A 1 121 ? -2.341 -13.943 18.970 1.00 92.75 121 GLN A O 1
ATOM 961 N N . LEU A 1 122 ? -3.002 -12.995 20.894 1.00 91.69 122 LEU A N 1
ATOM 962 C CA . LEU A 1 122 ? -1.664 -12.666 21.372 1.00 91.69 122 LEU A CA 1
ATOM 963 C C . LEU A 1 122 ? -1.262 -13.552 22.555 1.00 91.69 122 LEU A C 1
ATOM 965 O O . LEU A 1 122 ? -2.097 -14.071 23.309 1.00 91.69 122 LEU A O 1
ATOM 969 N N . GLU A 1 123 ? 0.043 -13.724 22.715 1.00 87.06 123 GLU A N 1
ATOM 970 C CA . GLU A 1 123 ? 0.674 -14.368 23.865 1.00 87.06 123 GLU A CA 1
ATOM 971 C C . GLU A 1 123 ? 1.995 -13.675 24.224 1.00 87.06 123 GLU A C 1
ATOM 973 O O . GLU A 1 123 ? 2.612 -13.009 23.392 1.00 87.06 123 GLU A O 1
ATOM 978 N N . SER A 1 124 ? 2.414 -13.784 25.486 1.00 81.00 124 SER A N 1
ATOM 979 C CA . SER A 1 124 ? 3.692 -13.237 25.951 1.00 81.00 124 SER A CA 1
ATOM 980 C C . SER A 1 124 ? 4.836 -14.191 25.621 1.00 81.00 124 SER A C 1
ATOM 982 O O . SER A 1 124 ? 4.755 -15.367 25.969 1.00 81.00 124 SER A O 1
ATOM 984 N N . THR A 1 125 ? 5.932 -13.688 25.048 1.00 64.38 125 THR A N 1
ATOM 985 C CA . THR A 1 125 ? 7.085 -14.525 24.668 1.00 64.38 125 THR A CA 1
ATOM 986 C C . THR A 1 125 ? 7.790 -15.181 25.857 1.00 64.38 125 THR A C 1
ATOM 988 O O . THR A 1 125 ? 8.349 -16.259 25.703 1.00 64.38 125 THR A O 1
ATOM 991 N N . THR A 1 126 ? 7.809 -14.531 27.029 1.00 62.31 126 THR A N 1
ATOM 992 C CA . THR A 1 126 ? 8.372 -15.070 28.282 1.00 62.31 126 THR A CA 1
ATOM 993 C C . THR A 1 126 ? 7.739 -14.391 29.501 1.00 62.31 126 THR A C 1
ATOM 995 O O . THR A 1 126 ? 7.194 -13.294 29.398 1.00 62.31 126 THR A O 1
ATOM 998 N N . TRP A 1 127 ? 7.862 -15.001 30.685 1.00 57.50 127 TRP A N 1
ATOM 999 C CA . TRP A 1 127 ? 7.374 -14.418 31.946 1.00 57.50 127 TRP A CA 1
ATOM 1000 C C . TRP A 1 127 ? 8.126 -13.138 32.372 1.00 57.50 127 TRP A C 1
ATOM 1002 O O . TRP A 1 127 ? 7.572 -12.315 33.096 1.00 57.50 127 TRP A O 1
ATOM 1012 N N . LEU A 1 128 ? 9.365 -12.942 31.892 1.00 49.25 128 LEU A N 1
ATOM 1013 C CA . LEU A 1 128 ? 10.219 -11.782 32.207 1.00 49.25 128 LEU A CA 1
ATOM 1014 C C . LEU A 1 128 ? 10.114 -10.634 31.188 1.00 49.25 128 LEU A C 1
ATOM 1016 O O . LEU A 1 128 ? 10.328 -9.478 31.551 1.00 49.25 128 LEU A O 1
ATOM 1020 N N . LYS A 1 129 ? 9.782 -10.913 29.917 1.00 50.38 129 LYS A N 1
ATOM 1021 C CA . LYS A 1 129 ? 9.567 -9.885 28.884 1.00 50.38 129 LYS A CA 1
ATOM 1022 C C . LYS A 1 129 ? 8.101 -9.860 28.464 1.00 50.38 129 LYS A C 1
ATOM 1024 O O . LYS A 1 129 ? 7.619 -10.782 27.815 1.00 50.38 129 LYS A O 1
ATOM 1029 N N . ARG A 1 130 ? 7.430 -8.733 28.727 1.00 60.28 130 ARG A N 1
ATOM 1030 C CA . ARG A 1 130 ? 6.072 -8.401 28.242 1.00 60.28 130 ARG A CA 1
ATOM 1031 C C . ARG A 1 130 ? 6.017 -8.134 26.725 1.00 60.28 130 ARG A C 1
ATOM 1033 O O . ARG A 1 130 ? 5.279 -7.263 26.275 1.00 60.28 130 ARG A O 1
ATOM 1040 N N . THR A 1 131 ? 6.827 -8.827 25.928 1.00 74.62 131 THR A N 1
ATOM 1041 C CA . THR A 1 131 ? 6.749 -8.745 24.469 1.00 74.62 131 THR A CA 1
ATOM 1042 C C . THR A 1 131 ? 5.619 -9.653 24.008 1.00 74.62 131 THR A C 1
ATOM 1044 O O . THR A 1 131 ? 5.622 -10.846 24.308 1.00 74.62 131 THR A O 1
ATOM 1047 N N . LEU A 1 132 ? 4.649 -9.080 23.300 1.00 80.31 132 LEU A N 1
ATOM 1048 C CA . LEU A 1 132 ? 3.534 -9.820 22.719 1.00 80.31 132 LEU A CA 1
ATOM 1049 C C . LEU A 1 132 ? 3.906 -10.344 21.331 1.00 80.31 132 LEU A C 1
ATOM 1051 O O . LEU A 1 132 ? 4.534 -9.637 20.539 1.00 80.31 132 LEU A O 1
ATOM 1055 N N . VAL A 1 133 ? 3.480 -11.566 21.035 1.00 84.75 133 VAL A N 1
ATOM 1056 C CA . VAL A 1 133 ? 3.578 -12.203 19.717 1.00 84.75 133 VAL A CA 1
ATOM 1057 C C . VAL A 1 133 ? 2.235 -12.801 19.323 1.00 84.75 133 VAL A C 1
ATOM 1059 O O . VAL A 1 133 ? 1.394 -13.080 20.176 1.00 84.75 133 VAL A O 1
ATOM 1062 N N . VAL A 1 134 ? 2.028 -12.959 18.017 1.00 84.50 134 VAL A N 1
ATOM 1063 C CA . VAL A 1 134 ? 0.841 -13.627 17.476 1.00 84.50 134 VAL A CA 1
ATOM 1064 C C . VAL A 1 134 ? 0.935 -15.112 17.797 1.00 84.50 134 VAL A C 1
ATOM 1066 O O . VAL A 1 134 ? 1.966 -15.728 17.523 1.00 84.50 134 VAL A O 1
ATOM 1069 N N . ARG A 1 135 ? -0.141 -15.675 18.350 1.00 85.12 135 ARG A N 1
ATOM 1070 C CA . ARG A 1 135 ? -0.236 -17.104 18.647 1.00 85.12 135 ARG A CA 1
ATOM 1071 C C . ARG A 1 135 ? 0.022 -17.915 17.387 1.00 85.12 135 ARG A C 1
ATOM 1073 O O . ARG A 1 135 ? -0.610 -17.700 16.352 1.00 85.12 135 ARG A O 1
ATOM 1080 N N . GLN A 1 136 ? 0.946 -18.859 17.483 1.00 75.31 136 GLN A N 1
ATOM 1081 C CA . GLN A 1 136 ? 1.130 -19.863 16.449 1.00 75.31 136 GLN A CA 1
ATOM 1082 C C . GLN A 1 136 ? 0.210 -21.030 16.797 1.00 75.31 136 GLN A C 1
ATOM 1084 O O . GLN A 1 136 ? 0.389 -21.642 17.844 1.00 75.31 136 GLN A O 1
ATOM 1089 N N . ASP A 1 137 ? -0.776 -21.348 15.952 1.00 55.47 137 ASP A N 1
ATOM 1090 C CA . ASP A 1 137 ? -1.502 -22.617 16.086 1.00 55.47 137 ASP A CA 1
ATOM 1091 C C . ASP A 1 137 ? -0.509 -23.754 15.817 1.00 55.47 137 ASP A C 1
ATOM 1093 O O . ASP A 1 137 ? -0.319 -24.176 14.673 1.00 55.47 137 ASP A O 1
ATOM 1097 N N . THR A 1 138 ? 0.182 -24.205 16.857 1.00 42.62 138 THR A N 1
ATOM 1098 C CA . THR A 1 138 ? 0.768 -25.534 16.914 1.00 42.62 138 THR A CA 1
ATOM 1099 C C . THR A 1 138 ? -0.358 -26.461 17.348 1.00 42.62 138 THR A C 1
ATOM 1101 O O . THR A 1 138 ? -0.974 -26.299 18.404 1.00 42.62 138 THR A O 1
ATOM 1104 N N . GLY A 1 139 ? -0.715 -27.407 16.482 1.00 40.62 139 GLY A N 1
ATOM 1105 C CA . GLY A 1 139 ? -1.618 -28.476 16.873 1.00 40.62 139 GLY A CA 1
ATOM 1106 C C . GLY A 1 139 ? -1.076 -29.159 18.131 1.00 40.62 139 GLY A C 1
ATOM 1107 O O . GLY A 1 139 ? 0.077 -29.568 18.153 1.00 40.62 139 GLY A O 1
ATOM 1108 N N . GLN A 1 140 ? -1.942 -29.283 19.139 1.00 31.92 140 GLN A N 1
ATOM 1109 C CA . GLN A 1 140 ? -1.732 -29.958 20.425 1.00 31.92 140 GLN A CA 1
ATOM 1110 C C . GLN A 1 140 ? -0.802 -29.251 21.428 1.00 31.92 140 GLN A C 1
ATOM 1112 O O . GLN A 1 140 ? 0.383 -29.025 21.210 1.00 31.92 140 GLN A O 1
ATOM 1117 N N . LYS A 1 141 ? -1.373 -28.988 22.613 1.00 33.00 141 LYS A N 1
ATOM 1118 C CA . LYS A 1 141 ? -0.644 -28.686 23.847 1.00 33.00 141 LYS A CA 1
ATOM 1119 C C . LYS A 1 141 ? 0.373 -29.801 24.117 1.00 33.00 141 LYS A C 1
ATOM 1121 O O . LYS A 1 141 ? -0.026 -30.882 24.543 1.00 33.00 141 LYS A O 1
ATOM 1126 N N . ALA A 1 142 ? 1.660 -29.525 23.942 1.00 27.91 142 ALA A N 1
ATOM 1127 C CA . ALA A 1 142 ? 2.680 -30.224 24.707 1.00 27.91 142 ALA A CA 1
ATOM 1128 C C . ALA A 1 142 ? 2.643 -29.646 26.128 1.00 27.91 142 ALA A C 1
ATOM 1130 O O . ALA A 1 142 ? 2.820 -28.447 26.335 1.00 27.91 142 ALA A O 1
ATOM 1131 N N . SER A 1 143 ? 2.289 -30.503 27.078 1.00 29.22 143 SER A N 1
ATOM 1132 C CA . SER A 1 143 ? 2.274 -30.247 28.513 1.00 29.22 143 SER A CA 1
ATOM 1133 C C . SER A 1 143 ? 3.616 -29.725 29.024 1.00 29.22 143 SER A C 1
ATOM 1135 O O . SER A 1 143 ? 4.668 -30.207 28.608 1.00 29.22 143 SER A O 1
ATOM 1137 N N . ASP A 1 144 ? 3.531 -28.802 29.980 1.00 31.70 144 ASP A N 1
ATOM 1138 C CA . ASP A 1 144 ? 4.603 -28.340 30.857 1.00 31.70 144 ASP A CA 1
ATOM 1139 C C . ASP A 1 144 ? 5.532 -29.471 31.309 1.00 31.70 144 ASP A C 1
ATOM 1141 O O . ASP A 1 144 ? 5.117 -30.289 32.125 1.00 31.70 144 ASP A O 1
ATOM 1145 N N . ILE A 1 145 ? 6.791 -29.469 30.859 1.00 30.52 145 ILE A N 1
ATOM 1146 C CA . ILE A 1 145 ? 7.935 -29.960 31.640 1.00 30.52 145 ILE A CA 1
ATOM 1147 C C . ILE A 1 145 ? 9.168 -29.135 31.236 1.00 30.52 145 ILE A C 1
ATOM 1149 O O . ILE A 1 145 ? 9.719 -29.306 30.150 1.00 30.52 145 ILE A O 1
ATOM 1153 N N . SER A 1 146 ? 9.611 -28.233 32.115 1.00 27.95 146 SER A N 1
ATOM 1154 C CA . SER A 1 146 ? 10.981 -27.701 32.088 1.00 27.95 146 SER A CA 1
ATOM 1155 C C . SER A 1 146 ? 11.984 -28.846 32.260 1.00 27.95 146 SER A C 1
ATOM 1157 O O . SER A 1 146 ? 11.740 -29.739 33.073 1.00 27.95 146 SER A O 1
ATOM 1159 N N . PRO A 1 147 ? 13.185 -28.745 31.672 1.00 31.66 147 PRO A N 1
ATOM 1160 C CA . PRO A 1 147 ? 14.326 -28.836 32.570 1.00 31.66 147 PRO A CA 1
ATOM 1161 C C . PRO A 1 147 ? 15.397 -27.771 32.340 1.00 31.66 147 PRO A C 1
ATOM 1163 O O . PRO A 1 147 ? 15.616 -27.226 31.261 1.00 31.66 147 PRO A O 1
ATOM 1166 N N . THR A 1 148 ? 16.028 -27.503 33.471 1.00 28.41 148 THR A N 1
ATOM 1167 C CA . THR A 1 148 ? 17.240 -26.756 33.769 1.00 28.41 148 THR A CA 1
ATOM 1168 C C . THR A 1 148 ? 18.440 -27.126 32.891 1.00 28.41 148 THR A C 1
ATOM 1170 O O . THR A 1 148 ? 18.524 -28.215 32.335 1.00 28.41 148 THR A O 1
ATOM 1173 N N . MET A 1 149 ? 19.367 -26.169 32.815 1.00 28.91 149 MET A N 1
ATOM 1174 C CA . MET A 1 149 ? 20.633 -26.182 32.079 1.00 28.91 149 MET A CA 1
ATOM 1175 C C . MET A 1 149 ? 21.481 -27.441 32.302 1.00 28.91 149 MET A C 1
ATOM 1177 O O . MET A 1 149 ? 21.614 -27.879 33.438 1.00 28.91 149 MET A O 1
ATOM 1181 N N . ASP A 1 150 ? 22.190 -27.870 31.254 1.00 24.42 150 ASP A N 1
ATOM 1182 C CA . ASP A 1 150 ? 23.576 -28.318 31.394 1.00 24.42 150 ASP A CA 1
ATOM 1183 C C . ASP A 1 150 ? 24.406 -27.928 30.163 1.00 24.42 150 ASP A C 1
ATOM 1185 O O . ASP A 1 150 ? 24.062 -28.192 29.010 1.00 24.42 150 ASP A O 1
ATOM 1189 N N . VAL A 1 151 ? 25.510 -27.241 30.445 1.00 30.05 151 VAL A N 1
ATOM 1190 C CA . VAL A 1 151 ? 26.538 -26.798 29.504 1.00 30.05 151 VAL A CA 1
ATOM 1191 C C . VAL A 1 151 ? 27.510 -27.953 29.287 1.00 30.05 151 VAL A C 1
ATOM 1193 O O . VAL A 1 151 ? 28.143 -28.400 30.242 1.00 30.05 151 VAL A O 1
ATOM 1196 N N . LYS A 1 152 ? 27.718 -28.377 28.036 1.00 25.98 152 LYS A N 1
ATOM 1197 C CA . LYS A 1 152 ? 28.978 -29.010 27.614 1.00 25.98 152 LYS A CA 1
ATOM 1198 C C . LYS A 1 152 ? 29.242 -28.796 26.124 1.00 25.98 152 LYS A C 1
ATOM 1200 O O . LYS A 1 152 ? 28.438 -29.149 25.270 1.00 25.98 152 LYS A O 1
ATOM 1205 N N . ASN A 1 153 ? 30.400 -28.196 25.862 1.00 25.44 153 ASN A N 1
ATOM 1206 C CA . ASN A 1 153 ? 31.015 -27.982 24.557 1.00 25.44 153 ASN A CA 1
ATOM 1207 C C . ASN A 1 153 ? 31.194 -29.288 23.772 1.00 25.44 153 ASN A C 1
ATOM 1209 O O . ASN A 1 153 ? 31.642 -30.273 24.354 1.00 25.44 153 ASN A O 1
ATOM 1213 N N . LEU A 1 154 ? 31.014 -29.226 22.448 1.00 26.59 154 LEU A N 1
ATOM 1214 C CA . LEU A 1 154 ? 31.912 -29.856 21.472 1.00 26.59 154 LEU A CA 1
ATOM 1215 C C . LEU A 1 154 ? 31.667 -29.298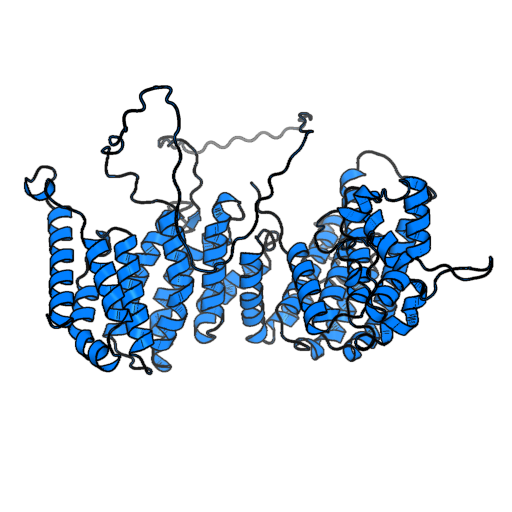 20.061 1.00 26.59 154 LEU A C 1
ATOM 1217 O O . LEU A 1 154 ? 30.559 -29.317 19.535 1.00 26.59 154 LEU A O 1
ATOM 1221 N N . SER A 1 155 ? 32.745 -28.782 19.481 1.00 25.36 155 SER A N 1
ATOM 1222 C CA . SER A 1 155 ? 32.894 -28.341 18.096 1.00 25.36 155 SER A CA 1
ATOM 1223 C C . SER A 1 155 ? 33.017 -29.548 17.156 1.00 25.36 155 SER A C 1
ATOM 1225 O O . SER A 1 155 ? 33.702 -30.506 17.510 1.00 25.36 155 SER A O 1
ATOM 1227 N N . GLY A 1 156 ? 32.469 -29.473 15.935 1.00 25.77 156 GLY A N 1
ATOM 1228 C CA . GLY A 1 156 ? 32.841 -30.403 14.858 1.00 25.77 156 GLY A CA 1
ATOM 1229 C C . GLY A 1 156 ? 31.825 -30.599 13.725 1.00 25.77 156 GLY A C 1
ATOM 1230 O O . GLY A 1 156 ? 30.964 -31.455 13.825 1.00 25.77 156 GLY A O 1
ATOM 1231 N N . SER A 1 157 ? 32.034 -29.860 12.630 1.00 24.64 157 SER A N 1
ATOM 1232 C CA . SER A 1 157 ? 32.048 -30.321 11.225 1.00 24.64 157 SER A CA 1
ATOM 1233 C C . SER A 1 157 ? 30.824 -30.978 10.538 1.00 24.64 157 SER A C 1
ATOM 1235 O O . SER A 1 157 ? 30.416 -32.083 10.863 1.00 24.64 157 SER A O 1
ATOM 1237 N N . LEU A 1 158 ? 30.429 -30.310 9.443 1.00 24.95 158 LEU A N 1
ATOM 1238 C CA . LEU A 1 158 ? 30.040 -30.790 8.101 1.00 24.95 158 LEU A CA 1
ATOM 1239 C C . LEU A 1 158 ? 28.822 -31.714 7.838 1.00 24.95 158 LEU A C 1
ATOM 1241 O O . LEU A 1 158 ? 28.708 -32.825 8.334 1.00 24.95 158 LEU A O 1
ATOM 1245 N N . ALA A 1 159 ? 28.094 -31.267 6.799 1.00 26.17 159 ALA A N 1
ATOM 1246 C CA . ALA A 1 159 ? 27.407 -32.010 5.731 1.00 26.17 159 ALA A CA 1
ATOM 1247 C C . ALA A 1 159 ? 25.971 -32.538 5.955 1.00 26.17 159 ALA A C 1
ATOM 1249 O O . ALA A 1 159 ? 25.728 -33.539 6.614 1.00 26.17 159 ALA A O 1
ATOM 1250 N N . SER A 1 160 ? 25.028 -31.924 5.232 1.00 28.05 160 SER A N 1
ATOM 1251 C CA . SER A 1 160 ? 23.842 -32.570 4.635 1.00 28.05 160 SER A CA 1
ATOM 1252 C C . SER A 1 160 ? 23.558 -31.800 3.334 1.00 28.05 160 SER A C 1
ATOM 1254 O O . SER A 1 160 ? 23.366 -30.591 3.372 1.00 28.05 160 SER A O 1
ATOM 1256 N N . SER A 1 161 ? 23.922 -32.313 2.156 1.00 26.64 161 SER A N 1
ATOM 1257 C CA . SER A 1 161 ? 23.267 -33.368 1.363 1.00 26.64 161 SER A CA 1
ATOM 1258 C C . SER A 1 161 ? 21.791 -33.089 1.076 1.00 26.64 161 SER A C 1
ATOM 1260 O O . SER A 1 161 ? 20.961 -32.991 1.974 1.00 26.64 161 SER A O 1
ATOM 1262 N N . GLU A 1 162 ? 21.552 -32.933 -0.221 1.00 24.84 162 GLU A N 1
ATOM 1263 C CA . GLU A 1 162 ? 20.356 -32.508 -0.933 1.00 24.84 162 GLU A CA 1
ATOM 1264 C C . GLU A 1 162 ? 19.210 -33.543 -0.960 1.00 24.84 162 GLU A C 1
ATOM 1266 O O . GLU A 1 162 ? 19.366 -34.706 -0.594 1.00 24.84 162 GLU A O 1
ATOM 1271 N N . VAL A 1 163 ? 18.113 -33.084 -1.583 1.00 26.23 163 VAL A N 1
ATOM 1272 C CA . VAL A 1 163 ? 17.144 -33.809 -2.431 1.00 26.23 163 VAL A CA 1
ATOM 1273 C C . VAL A 1 163 ? 15.753 -34.035 -1.821 1.00 26.23 163 VAL A C 1
ATOM 1275 O O . VAL A 1 163 ? 15.542 -34.916 -0.996 1.00 26.23 163 VAL A O 1
ATOM 1278 N N . ASN A 1 164 ? 14.783 -33.246 -2.312 1.00 26.56 164 ASN A N 1
ATOM 1279 C CA . ASN A 1 164 ? 13.491 -33.675 -2.894 1.00 26.56 164 ASN A CA 1
ATOM 1280 C C . ASN A 1 164 ? 12.654 -32.412 -3.213 1.00 26.56 164 ASN A C 1
ATOM 1282 O O . ASN A 1 164 ? 12.195 -31.718 -2.317 1.00 26.56 164 ASN A O 1
ATOM 1286 N N . SER A 1 165 ? 12.654 -31.926 -4.459 1.00 25.48 165 SER A N 1
ATOM 1287 C CA . SER A 1 165 ? 11.734 -32.293 -5.554 1.00 25.48 165 SER A CA 1
ATOM 1288 C C . SER A 1 165 ? 10.286 -31.835 -5.335 1.00 25.48 165 SER A C 1
ATOM 1290 O O . SER A 1 165 ? 9.532 -32.519 -4.656 1.00 25.48 165 SER A O 1
ATOM 1292 N N . ILE A 1 166 ? 9.880 -30.727 -5.980 1.00 27.58 166 ILE A N 1
ATOM 1293 C CA . ILE A 1 166 ? 8.483 -30.484 -6.384 1.00 27.58 166 ILE A CA 1
ATOM 1294 C C . ILE A 1 166 ? 8.477 -29.790 -7.755 1.00 27.58 166 ILE A C 1
ATOM 1296 O O . ILE A 1 166 ? 8.810 -28.613 -7.889 1.00 27.58 166 ILE A O 1
ATOM 1300 N N . LYS A 1 167 ? 8.077 -30.547 -8.781 1.00 28.89 167 LYS A N 1
ATOM 1301 C CA . LYS A 1 167 ? 7.617 -30.065 -10.089 1.00 28.89 167 LYS A CA 1
ATOM 1302 C C . LYS A 1 167 ? 6.159 -30.487 -10.254 1.00 28.89 167 LYS A C 1
ATOM 1304 O O . LYS A 1 167 ? 5.806 -31.609 -9.904 1.00 28.89 167 LYS A O 1
ATOM 1309 N N . GLY A 1 168 ? 5.386 -29.618 -10.899 1.00 25.12 168 GLY A N 1
ATOM 1310 C CA . GLY A 1 168 ? 4.042 -29.883 -11.411 1.00 25.12 168 GLY A CA 1
ATOM 1311 C C . GLY A 1 168 ? 2.931 -29.339 -10.514 1.00 25.12 168 GLY A C 1
ATOM 1312 O O . GLY A 1 168 ? 2.986 -29.516 -9.309 1.00 25.12 168 GLY A O 1
ATOM 1313 N N . SER A 1 169 ? 1.848 -28.730 -10.983 1.00 27.91 169 SER A N 1
ATOM 1314 C CA . SER A 1 169 ? 1.404 -28.194 -12.278 1.00 27.91 169 SER A CA 1
ATOM 1315 C C . SER A 1 169 ? -0.087 -27.883 -12.073 1.00 27.91 169 SER A C 1
ATOM 1317 O O . SER A 1 169 ? -0.757 -28.718 -11.480 1.00 27.91 169 SER A O 1
ATOM 1319 N N . THR A 1 170 ? -0.581 -26.759 -12.626 1.00 26.94 170 THR A N 1
ATOM 1320 C CA . THR A 1 170 ? -1.948 -26.549 -13.191 1.00 26.94 170 THR A CA 1
ATOM 1321 C C . THR A 1 170 ? -3.164 -26.780 -12.256 1.00 26.94 170 THR A C 1
ATOM 1323 O O . THR A 1 170 ? -3.232 -27.745 -11.522 1.00 26.94 170 THR A O 1
ATOM 1326 N N . THR A 1 171 ? -4.245 -25.999 -12.206 1.00 25.98 171 THR A N 1
ATOM 1327 C CA . THR A 1 171 ? -4.927 -25.184 -13.216 1.00 25.98 171 THR A CA 1
ATOM 1328 C C . THR A 1 171 ? -6.086 -24.444 -12.528 1.00 25.98 171 THR A C 1
ATOM 1330 O O . THR A 1 171 ? -6.759 -25.012 -11.677 1.00 25.98 171 THR A O 1
ATOM 1333 N N . SER A 1 172 ? -6.298 -23.191 -12.939 1.00 26.88 172 SER A N 1
ATOM 1334 C CA . SER A 1 172 ? -7.572 -22.464 -13.107 1.00 26.88 172 SER A CA 1
ATOM 1335 C C . SER A 1 172 ? -8.801 -22.801 -12.247 1.00 26.88 172 SER A C 1
ATOM 1337 O O . SER A 1 172 ? -9.382 -23.864 -12.422 1.00 26.88 172 SER A O 1
ATOM 1339 N N . LEU A 1 173 ? -9.364 -21.774 -11.593 1.00 24.48 173 LEU A N 1
ATOM 1340 C CA . LEU A 1 173 ? -10.785 -21.431 -11.753 1.00 24.48 173 LEU A CA 1
ATOM 1341 C C . LEU A 1 173 ? -10.994 -19.907 -11.699 1.00 24.48 173 LEU A C 1
ATOM 1343 O O . LEU A 1 173 ? -10.671 -19.231 -10.727 1.00 24.48 173 LEU A O 1
ATOM 1347 N N . ILE A 1 174 ? -11.545 -19.397 -12.799 1.00 25.44 174 ILE A N 1
ATOM 1348 C CA . ILE A 1 174 ? -12.178 -18.088 -12.954 1.00 25.44 174 ILE A CA 1
ATOM 1349 C C . ILE A 1 174 ? -13.581 -18.184 -12.347 1.00 25.44 174 ILE A C 1
ATOM 1351 O O . ILE A 1 174 ? -14.314 -19.112 -12.684 1.00 25.44 174 ILE A O 1
ATOM 1355 N N . THR A 1 175 ? -14.019 -17.197 -11.561 1.00 25.09 175 THR A N 1
ATOM 1356 C CA . THR A 1 175 ? -15.434 -16.785 -11.578 1.00 25.09 175 THR A CA 1
ATOM 1357 C C . THR A 1 175 ? -15.582 -15.309 -11.221 1.00 25.09 175 THR A C 1
ATOM 1359 O O . THR A 1 175 ? -14.825 -14.743 -10.438 1.00 25.09 175 THR A O 1
ATOM 1362 N N . GLN A 1 176 ? -16.521 -14.695 -11.927 1.00 25.44 176 GLN A N 1
ATOM 1363 C CA . GLN A 1 176 ? -16.707 -13.279 -12.180 1.00 25.44 176 GLN A CA 1
ATOM 1364 C C . GLN A 1 176 ? -17.375 -12.512 -11.030 1.00 25.44 176 GLN A C 1
ATOM 1366 O O . GLN A 1 176 ? -18.112 -13.062 -10.218 1.00 25.44 176 GLN A O 1
ATOM 1371 N N . ASN A 1 177 ? -17.163 -11.195 -11.066 1.00 22.83 177 ASN A N 1
ATOM 1372 C CA . ASN A 1 177 ? -17.982 -10.171 -10.423 1.00 22.83 177 ASN A CA 1
ATOM 1373 C C . ASN A 1 177 ? -19.479 -10.339 -10.730 1.00 22.83 177 ASN A C 1
ATOM 1375 O O . ASN A 1 177 ? -19.853 -10.614 -11.869 1.00 22.83 177 ASN A O 1
ATOM 1379 N N . THR A 1 178 ? -20.333 -9.967 -9.777 1.00 24.97 178 THR A N 1
ATOM 1380 C CA . THR A 1 178 ? -21.700 -9.523 -10.085 1.00 24.97 178 THR A CA 1
ATOM 1381 C C . THR A 1 178 ? -22.032 -8.262 -9.287 1.00 24.97 178 THR A C 1
ATOM 1383 O O . THR A 1 178 ? -21.962 -8.240 -8.060 1.00 24.97 178 THR A O 1
ATOM 1386 N N . ARG A 1 179 ? -22.357 -7.190 -10.020 1.00 23.36 179 ARG A N 1
ATOM 1387 C CA . ARG A 1 179 ? -23.048 -5.983 -9.545 1.00 23.36 179 ARG A CA 1
ATOM 1388 C C . ARG A 1 179 ? -24.558 -6.154 -9.776 1.00 23.36 179 ARG A C 1
ATOM 1390 O O . ARG A 1 179 ? -24.960 -6.848 -10.701 1.00 23.36 179 ARG A O 1
ATOM 1397 N N . LEU A 1 180 ? -25.343 -5.479 -8.937 1.00 22.98 180 LEU A N 1
ATOM 1398 C CA . LEU A 1 180 ? -26.810 -5.360 -8.926 1.00 22.98 180 LEU A CA 1
ATOM 1399 C C . LEU A 1 180 ? -27.448 -4.815 -10.225 1.00 22.98 180 LEU A C 1
ATOM 1401 O O . LEU A 1 180 ? -26.918 -3.879 -10.820 1.00 22.98 180 LEU A O 1
ATOM 1405 N N . SER A 1 181 ? -28.653 -5.309 -10.551 1.00 21.98 181 SER A N 1
ATOM 1406 C CA . SER A 1 181 ? -29.889 -4.589 -10.984 1.00 21.98 181 SER A CA 1
ATOM 1407 C C . SER A 1 181 ? -30.967 -5.647 -11.334 1.00 21.98 181 SER A C 1
ATOM 1409 O O . SER A 1 181 ? -30.640 -6.634 -11.977 1.00 21.98 181 SER A O 1
ATOM 1411 N N . SER A 1 182 ? -32.123 -5.709 -10.656 1.00 21.98 182 SER A N 1
ATOM 1412 C CA . SER A 1 182 ? -33.419 -5.013 -10.874 1.00 21.98 182 SER A CA 1
ATOM 1413 C C . SER A 1 182 ? -34.462 -5.860 -11.647 1.00 21.98 182 SER A C 1
ATOM 1415 O O . SER A 1 182 ? -34.202 -6.282 -12.763 1.00 21.98 182 SER A O 1
ATOM 1417 N N . PHE A 1 183 ? -35.607 -6.085 -10.976 1.00 23.81 183 PHE A N 1
ATOM 1418 C CA . PHE A 1 183 ? -36.989 -6.448 -11.384 1.00 23.81 183 PHE A CA 1
ATOM 1419 C C . PHE A 1 183 ? -37.333 -6.792 -12.856 1.00 23.81 183 PHE A C 1
ATOM 1421 O O . PHE A 1 183 ? -37.099 -5.972 -13.734 1.00 23.81 183 PHE A O 1
ATOM 1428 N N . ASP A 1 184 ? -37.995 -7.942 -13.107 1.00 23.22 184 ASP A N 1
ATOM 1429 C CA . ASP A 1 184 ? -39.465 -8.102 -13.320 1.00 23.22 184 ASP A CA 1
ATOM 1430 C C . ASP A 1 184 ? -39.861 -9.496 -13.897 1.00 23.22 184 ASP A C 1
ATOM 1432 O O . ASP A 1 184 ? -39.135 -10.068 -14.704 1.00 23.22 184 ASP A O 1
ATOM 1436 N N . GLY A 1 185 ? -41.055 -10.004 -13.529 1.00 23.20 185 GLY A N 1
ATOM 1437 C CA . GLY A 1 185 ? -41.982 -10.688 -14.465 1.00 23.20 185 GLY A CA 1
ATOM 1438 C C . GLY A 1 185 ? -42.021 -12.230 -14.651 1.00 23.20 185 GLY A C 1
ATOM 1439 O O . GLY A 1 185 ? -41.410 -12.751 -15.569 1.00 23.20 185 GLY A O 1
ATOM 1440 N N . ILE A 1 186 ? -42.896 -12.909 -13.883 1.00 24.31 186 ILE A N 1
ATOM 1441 C CA . ILE A 1 186 ? -44.018 -13.803 -14.316 1.00 24.31 186 ILE A CA 1
ATOM 1442 C C . ILE A 1 186 ? -43.777 -15.143 -15.097 1.00 24.31 186 ILE A C 1
ATOM 1444 O O . ILE A 1 186 ? -43.362 -15.153 -16.246 1.00 24.31 186 ILE A O 1
ATOM 1448 N N . SER A 1 187 ? -44.240 -16.249 -14.462 1.00 23.67 187 SER A N 1
ATOM 1449 C CA . SER A 1 187 ? -44.793 -17.562 -14.936 1.00 23.67 187 SER A CA 1
ATOM 1450 C C . SER A 1 187 ? -44.084 -18.367 -16.048 1.00 23.67 187 SER A C 1
ATOM 1452 O O . SER A 1 187 ? -43.863 -17.870 -17.142 1.00 23.67 187 SER A O 1
ATOM 1454 N N . SER A 1 188 ? -43.853 -19.683 -15.918 1.00 25.36 188 SER A N 1
ATOM 1455 C CA . SER A 1 188 ? -44.873 -20.743 -16.106 1.00 25.36 188 SER A CA 1
ATOM 1456 C C . SER A 1 188 ? -44.308 -22.145 -15.804 1.00 25.36 188 SER A C 1
ATOM 1458 O O . SER A 1 188 ? -43.107 -22.379 -15.893 1.00 25.36 188 SER A O 1
ATOM 1460 N N . ALA A 1 189 ? -45.206 -23.070 -15.467 1.00 22.80 189 ALA A N 1
ATOM 1461 C CA . ALA A 1 189 ? -44.973 -24.446 -15.035 1.00 22.80 189 ALA A CA 1
ATOM 1462 C C . ALA A 1 189 ? -44.595 -25.439 -16.153 1.00 22.80 189 ALA A C 1
ATOM 1464 O O . ALA A 1 189 ? -45.144 -25.341 -17.243 1.00 22.80 189 ALA A O 1
ATOM 1465 N N . SER A 1 190 ? -43.809 -26.477 -15.810 1.00 26.28 190 SER A N 1
ATOM 1466 C CA . SER A 1 190 ? -44.024 -27.871 -16.266 1.00 26.28 190 SER A CA 1
ATOM 1467 C C . SER A 1 190 ? -43.008 -28.868 -15.670 1.00 26.28 190 SER A C 1
ATOM 1469 O O . SER A 1 190 ? -41.845 -28.900 -16.051 1.00 26.28 190 SER A O 1
ATOM 1471 N N . GLN A 1 191 ? -43.507 -29.653 -14.710 1.00 25.98 191 GLN A N 1
ATOM 1472 C CA . GLN A 1 191 ? -43.366 -31.107 -14.496 1.00 25.98 191 GLN A CA 1
ATOM 1473 C C . GLN A 1 191 ? -42.019 -31.840 -14.718 1.00 25.98 191 GLN A C 1
ATOM 1475 O O . GLN A 1 191 ? -41.539 -32.033 -15.830 1.00 25.98 191 GLN A O 1
ATOM 1480 N N . LEU A 1 192 ? -41.527 -32.386 -13.598 1.00 21.27 192 LEU A N 1
ATOM 1481 C CA . LEU A 1 192 ? -40.588 -33.510 -13.447 1.00 21.27 192 LEU A CA 1
ATOM 1482 C C . LEU A 1 192 ? -41.238 -34.868 -13.794 1.00 21.27 192 LEU A C 1
ATOM 1484 O O . LEU A 1 192 ? -42.466 -34.983 -13.767 1.00 21.27 192 LEU A O 1
ATOM 1488 N N . PRO A 1 193 ? -40.422 -35.938 -13.882 1.00 25.31 193 PRO A N 1
ATOM 1489 C CA . PRO A 1 193 ? -40.701 -37.091 -13.026 1.00 25.31 193 PRO A CA 1
ATOM 1490 C C . PRO A 1 193 ? -39.499 -37.569 -12.187 1.00 25.31 193 PRO A C 1
ATOM 1492 O O . PRO A 1 193 ? -38.426 -37.893 -12.684 1.00 25.31 193 PRO A O 1
ATOM 1495 N N . LEU A 1 194 ? -39.775 -37.596 -10.881 1.00 22.09 194 LEU A N 1
ATOM 1496 C CA . LEU A 1 194 ? -39.328 -38.464 -9.782 1.00 22.09 194 LEU A CA 1
ATOM 1497 C C . LEU A 1 194 ? -38.279 -39.566 -10.046 1.00 22.09 194 LEU A C 1
ATOM 1499 O O . LEU A 1 194 ? -38.544 -40.541 -10.745 1.00 22.09 194 LEU A O 1
ATOM 1503 N N . GLN A 1 195 ? -37.196 -39.519 -9.259 1.00 25.41 195 GLN A N 1
ATOM 1504 C CA . GLN A 1 195 ? -36.636 -40.702 -8.594 1.00 25.41 195 GLN A CA 1
ATOM 1505 C C . GLN A 1 195 ? -36.273 -40.367 -7.139 1.00 25.41 195 GLN A C 1
ATOM 1507 O O . GLN A 1 195 ? -35.468 -39.478 -6.861 1.00 25.41 195 GLN A O 1
ATOM 1512 N N . ASP A 1 196 ? -36.900 -41.099 -6.221 1.00 21.66 196 ASP A N 1
ATOM 1513 C CA . ASP A 1 196 ? -36.720 -41.033 -4.775 1.00 21.66 196 ASP A CA 1
ATOM 1514 C C . ASP A 1 196 ? -35.321 -41.475 -4.336 1.00 21.66 196 ASP A C 1
ATOM 1516 O O . ASP A 1 196 ? -34.895 -42.595 -4.622 1.00 21.66 196 ASP A O 1
ATOM 1520 N N . LYS A 1 197 ? -34.656 -40.656 -3.514 1.00 24.88 197 LYS A N 1
ATOM 1521 C CA . LYS A 1 197 ? -33.728 -41.133 -2.478 1.00 24.88 197 LYS A CA 1
ATOM 1522 C C . LYS A 1 197 ? -33.694 -40.140 -1.314 1.00 24.88 197 LYS A C 1
ATOM 1524 O O . LYS A 1 197 ? -33.267 -38.999 -1.445 1.00 24.88 197 LYS A O 1
ATOM 1529 N N . LYS A 1 198 ? -34.201 -40.620 -0.174 1.00 26.53 198 LYS A N 1
ATOM 1530 C CA . LYS A 1 198 ? -34.270 -39.979 1.146 1.00 26.53 198 LYS A CA 1
ATOM 1531 C C . LYS A 1 198 ? -32.988 -39.218 1.512 1.00 26.53 198 LYS A C 1
ATOM 1533 O O . LYS A 1 198 ? -31.953 -39.843 1.715 1.00 26.53 198 LYS A O 1
ATOM 1538 N N . SER A 1 199 ? -33.123 -37.917 1.759 1.00 23.44 199 SER A N 1
ATOM 1539 C CA . SER A 1 199 ? -32.180 -37.130 2.561 1.00 23.44 199 SER A CA 1
ATOM 1540 C C . SER A 1 199 ? -32.959 -36.463 3.687 1.00 23.44 199 SER A C 1
ATOM 1542 O O . SER A 1 199 ? -33.516 -35.379 3.537 1.00 23.44 199 SER A O 1
ATOM 1544 N N . SER A 1 200 ? -33.052 -37.166 4.814 1.00 24.31 200 SER A N 1
ATOM 1545 C CA . SER A 1 200 ? -33.529 -36.616 6.077 1.00 24.31 200 SER A CA 1
ATOM 1546 C C . SER A 1 200 ? -32.598 -35.495 6.533 1.00 24.31 200 SER A C 1
ATOM 1548 O O . SER A 1 200 ? -31.388 -35.682 6.661 1.00 24.31 200 SER A O 1
ATOM 1550 N N . SER A 1 201 ? -33.190 -34.338 6.799 1.00 24.67 201 SER A N 1
ATOM 1551 C CA . SER A 1 201 ? -32.585 -33.168 7.421 1.00 24.67 201 SER A CA 1
ATOM 1552 C C . SER A 1 201 ? -31.907 -33.511 8.753 1.00 24.67 201 SER A C 1
ATOM 1554 O O . SER A 1 201 ? -32.585 -33.744 9.754 1.00 24.67 201 SER A O 1
ATOM 1556 N N . ASN A 1 202 ? -30.577 -33.451 8.806 1.00 24.94 202 ASN A N 1
ATOM 1557 C CA . ASN A 1 202 ? -29.850 -33.380 10.072 1.00 24.94 202 ASN A CA 1
ATOM 1558 C C . ASN A 1 202 ? -29.826 -31.928 10.576 1.00 24.94 202 ASN A C 1
ATOM 1560 O O . ASN A 1 202 ? -28.786 -31.277 10.607 1.00 24.94 202 ASN A O 1
ATOM 1564 N N . ILE A 1 203 ? -30.981 -31.431 11.030 1.00 31.81 203 ILE A N 1
ATOM 1565 C CA . ILE A 1 203 ? -31.050 -30.334 12.009 1.00 31.81 203 ILE A CA 1
ATOM 1566 C C . ILE A 1 203 ? -30.798 -30.965 13.384 1.00 31.81 203 ILE A C 1
ATOM 1568 O O . ILE A 1 203 ? -31.710 -31.125 14.188 1.00 31.81 203 ILE A O 1
ATOM 1572 N N . ARG A 1 204 ? -29.568 -31.436 13.626 1.00 33.84 204 ARG A N 1
ATOM 1573 C CA . ARG A 1 204 ? -29.090 -31.807 14.968 1.00 33.84 204 ARG A CA 1
ATOM 1574 C C . ARG A 1 204 ? -27.585 -32.067 14.977 1.00 33.84 204 ARG A C 1
ATOM 1576 O O . ARG A 1 204 ? -27.141 -33.202 15.069 1.00 33.84 204 ARG A O 1
ATOM 1583 N N . ALA A 1 205 ? -26.790 -31.006 14.908 1.00 25.50 205 ALA A N 1
ATOM 1584 C CA . ALA A 1 205 ? -25.392 -31.062 15.329 1.00 25.50 205 ALA A CA 1
ATOM 1585 C C . ALA A 1 205 ? -24.871 -29.651 15.624 1.00 25.50 205 ALA A C 1
ATOM 1587 O O . ALA A 1 205 ? -24.412 -28.960 14.726 1.00 25.50 205 ALA A O 1
ATOM 1588 N N . SER A 1 206 ? -24.994 -29.214 16.879 1.00 31.00 206 SER A N 1
ATOM 1589 C CA . SER A 1 206 ? -23.890 -28.634 17.666 1.00 31.00 206 SER A CA 1
ATOM 1590 C C . SER A 1 206 ? -24.446 -28.048 18.969 1.00 31.00 206 SER A C 1
ATOM 1592 O O . SER A 1 206 ? -24.478 -26.844 19.197 1.00 31.00 206 SER A O 1
ATOM 1594 N N . LEU A 1 207 ? -24.934 -28.935 19.836 1.00 36.97 207 LEU A N 1
ATOM 1595 C CA . LEU A 1 207 ? -25.014 -28.678 21.271 1.00 36.97 207 LEU A CA 1
ATOM 1596 C C . LEU A 1 207 ? -23.907 -29.520 21.902 1.00 36.97 207 LEU A C 1
ATOM 1598 O O . LEU A 1 207 ? -24.147 -30.632 22.364 1.00 36.97 207 LEU A O 1
ATOM 1602 N N . LYS A 1 208 ? -22.670 -29.024 21.810 1.00 30.23 208 LYS A N 1
ATOM 1603 C CA . LYS A 1 208 ? -21.541 -29.537 22.586 1.00 30.23 208 LYS A CA 1
ATOM 1604 C C . LYS A 1 208 ? -20.550 -28.404 22.892 1.00 30.23 208 LYS A C 1
ATOM 1606 O O . LYS A 1 208 ? -19.737 -28.021 22.061 1.00 30.23 208 LYS A O 1
ATOM 1611 N N . ASP A 1 209 ? -20.694 -27.871 24.104 1.00 31.73 209 ASP A N 1
ATOM 1612 C CA . ASP A 1 209 ? -19.649 -27.326 24.986 1.00 31.73 209 ASP A CA 1
ATOM 1613 C C . ASP A 1 209 ? -18.887 -26.027 24.607 1.00 31.73 209 ASP A C 1
ATOM 1615 O O . ASP A 1 209 ? -17.687 -25.996 24.342 1.00 31.73 209 ASP A O 1
ATOM 1619 N N . GLY A 1 210 ? -19.573 -24.886 24.728 1.00 38.00 210 GLY A N 1
ATOM 1620 C CA . GLY A 1 210 ? -19.438 -23.941 25.860 1.00 38.00 210 GLY A CA 1
ATOM 1621 C C . GLY A 1 210 ? -18.126 -23.202 26.207 1.00 38.00 210 GLY A C 1
ATOM 1622 O O . GLY A 1 210 ? -18.209 -22.197 26.916 1.00 38.00 210 GLY A O 1
ATOM 1623 N N . ASN A 1 211 ? -16.930 -23.606 25.758 1.00 39.19 211 ASN A N 1
ATOM 1624 C CA . ASN A 1 211 ? -15.691 -22.919 26.195 1.00 39.19 211 ASN A CA 1
ATOM 1625 C C . ASN A 1 211 ? -14.634 -22.649 25.109 1.00 39.19 211 ASN A C 1
ATOM 1627 O O . ASN A 1 211 ? -13.846 -21.720 25.282 1.00 39.19 211 ASN A O 1
ATOM 1631 N N . ASN A 1 212 ? -14.652 -23.358 23.974 1.00 38.72 212 ASN A N 1
ATOM 1632 C CA . ASN A 1 212 ? -13.676 -23.144 22.891 1.00 38.72 212 ASN A CA 1
ATOM 1633 C C . ASN A 1 212 ? -14.055 -22.030 21.894 1.00 38.72 212 ASN A C 1
ATOM 1635 O O . ASN A 1 212 ? -13.170 -21.470 21.259 1.00 38.72 212 ASN A O 1
ATOM 1639 N N . ASN A 1 213 ? -15.326 -21.614 21.821 1.00 50.47 213 ASN A N 1
ATOM 1640 C CA . ASN A 1 213 ? -15.763 -20.516 20.936 1.00 50.47 213 ASN A CA 1
ATOM 1641 C C . ASN A 1 213 ? -15.391 -19.107 21.442 1.00 50.47 213 ASN A C 1
ATOM 1643 O O . ASN A 1 213 ? -15.642 -18.117 20.760 1.00 50.47 213 ASN A O 1
ATOM 1647 N N . LYS A 1 214 ? -14.808 -18.978 22.643 1.00 58.81 214 LYS A N 1
ATOM 1648 C CA . LYS A 1 214 ? -14.557 -17.671 23.279 1.00 58.81 214 LYS A CA 1
ATOM 1649 C C . LYS A 1 214 ? -13.398 -16.876 22.673 1.00 58.81 214 LYS A C 1
ATOM 1651 O O . LYS A 1 214 ? -13.232 -15.731 23.062 1.00 58.81 214 LYS A O 1
ATOM 1656 N N . LYS A 1 215 ? -12.583 -17.454 21.785 1.00 80.31 215 LYS A N 1
ATOM 1657 C CA . LYS A 1 215 ? -11.385 -16.798 21.221 1.00 80.31 215 LYS A CA 1
ATOM 1658 C C . LYS A 1 215 ? -11.211 -17.062 19.726 1.00 80.31 215 LYS A C 1
ATOM 1660 O O . LYS A 1 215 ? -10.104 -17.322 19.269 1.00 80.31 215 LYS A O 1
ATOM 1665 N N . ASP A 1 216 ? -12.304 -17.016 18.973 1.00 86.62 216 ASP A N 1
ATOM 1666 C CA . ASP A 1 216 ? -12.257 -17.117 17.511 1.00 86.62 216 ASP A CA 1
ATOM 1667 C C . ASP A 1 216 ? -11.425 -15.955 16.905 1.00 86.62 216 ASP A C 1
ATOM 1669 O O . ASP A 1 216 ? -11.738 -14.786 17.180 1.00 86.62 216 ASP A O 1
ATOM 1673 N N . PRO A 1 217 ? -10.391 -16.236 16.084 1.00 90.75 217 PRO A N 1
ATOM 1674 C CA . PRO A 1 217 ? -9.618 -15.221 15.365 1.00 90.75 217 PRO A CA 1
ATOM 1675 C C . PRO A 1 217 ? -10.466 -14.253 14.530 1.00 90.75 217 PRO A C 1
ATOM 1677 O O . PRO A 1 217 ? -10.085 -13.089 14.370 1.00 90.75 217 PRO A O 1
ATOM 1680 N N . ALA A 1 218 ? -11.627 -14.687 14.026 1.00 93.19 218 ALA A N 1
ATOM 1681 C CA . ALA A 1 218 ? -12.536 -13.827 13.272 1.00 93.19 218 ALA A CA 1
ATOM 1682 C C . ALA A 1 218 ? -13.067 -12.666 14.128 1.00 93.19 218 ALA A C 1
ATOM 1684 O O . ALA A 1 218 ? -13.109 -11.527 13.661 1.00 93.19 218 ALA A O 1
ATOM 1685 N N . ASN A 1 219 ? -13.386 -12.922 15.403 1.00 94.88 219 ASN A N 1
ATOM 1686 C CA . ASN A 1 219 ? -13.826 -11.882 16.334 1.00 94.88 219 ASN A CA 1
ATOM 1687 C C . ASN A 1 219 ? -12.699 -10.886 16.632 1.00 94.88 219 ASN A C 1
ATOM 1689 O O . ASN A 1 219 ? -12.935 -9.683 16.624 1.00 94.88 219 ASN A O 1
ATOM 1693 N N . SER A 1 220 ? -11.468 -11.362 16.841 1.00 95.69 220 SER A N 1
ATOM 1694 C CA . SER A 1 220 ? -10.303 -10.490 17.055 1.00 95.69 220 SER A CA 1
ATOM 1695 C C . SER A 1 220 ? -9.980 -9.635 15.829 1.00 95.69 220 SER A C 1
ATOM 1697 O O . SER A 1 220 ? -9.659 -8.457 15.966 1.00 95.69 220 SER A O 1
ATOM 1699 N N . THR A 1 221 ? -10.107 -10.203 14.628 1.00 95.69 221 THR A N 1
ATOM 1700 C CA . THR A 1 221 ? -9.912 -9.465 13.372 1.00 95.69 221 THR A CA 1
ATOM 1701 C C . THR A 1 221 ? -10.985 -8.386 13.208 1.00 95.69 221 THR A C 1
ATOM 1703 O O . THR A 1 221 ? -10.665 -7.233 12.927 1.00 95.69 221 THR A O 1
ATOM 1706 N N . GLN A 1 222 ? -12.259 -8.736 13.428 1.00 97.12 222 GLN A N 1
ATOM 1707 C CA . GLN A 1 222 ? -13.380 -7.797 13.327 1.00 97.12 222 GLN A CA 1
ATOM 1708 C C . GLN A 1 222 ? -13.280 -6.669 14.360 1.00 97.12 222 GLN A C 1
ATOM 1710 O O . GLN A 1 222 ? -13.539 -5.514 14.031 1.00 97.12 222 GLN A O 1
ATOM 1715 N N . ALA A 1 223 ? -12.872 -6.993 15.589 1.00 98.19 223 ALA A N 1
ATOM 1716 C CA . ALA A 1 223 ? -12.599 -6.025 16.644 1.00 98.19 223 ALA A CA 1
ATOM 1717 C C . ALA A 1 223 ? -11.560 -4.985 16.195 1.00 98.19 223 ALA A C 1
ATOM 1719 O O . ALA A 1 223 ? -11.761 -3.786 16.379 1.00 98.19 223 ALA A O 1
ATOM 1720 N N . LEU A 1 224 ? -10.475 -5.430 15.556 1.00 98.12 224 LEU A N 1
ATOM 1721 C CA . LEU A 1 224 ? -9.420 -4.535 15.094 1.00 98.12 224 LEU A CA 1
ATOM 1722 C C . LEU A 1 224 ? -9.866 -3.655 13.917 1.00 98.12 224 LEU A C 1
ATOM 1724 O O . LEU A 1 224 ? -9.574 -2.462 13.927 1.00 98.12 224 LEU A O 1
ATOM 1728 N N . PHE A 1 225 ? -10.618 -4.198 12.951 1.00 98.50 225 PHE A N 1
ATOM 1729 C CA . PHE A 1 225 ? -11.231 -3.384 11.890 1.00 98.50 225 PHE A CA 1
ATOM 1730 C C . PHE A 1 225 ? -12.168 -2.320 12.461 1.00 98.50 225 PHE A C 1
ATOM 1732 O O . PHE A 1 225 ? -12.113 -1.163 12.055 1.00 98.50 225 PHE A O 1
ATOM 1739 N N . LEU A 1 226 ? -12.972 -2.686 13.459 1.00 98.25 226 LEU A N 1
ATOM 1740 C CA . LEU A 1 226 ? -13.903 -1.762 14.092 1.00 98.25 226 LEU A CA 1
ATOM 1741 C C . LEU A 1 226 ? -13.179 -0.584 14.770 1.00 98.25 226 LEU A C 1
ATOM 1743 O O . LEU A 1 226 ? -13.612 0.564 14.633 1.00 98.25 226 LEU A O 1
ATOM 1747 N N . LEU A 1 227 ? -12.058 -0.853 15.451 1.00 98.50 227 LEU A N 1
ATOM 1748 C CA . LEU A 1 227 ? -11.193 0.193 16.009 1.00 98.50 227 LEU A CA 1
ATOM 1749 C C . LEU A 1 227 ? -10.532 1.031 14.909 1.00 98.50 227 LEU A C 1
ATOM 1751 O O . LEU A 1 227 ? -10.488 2.253 15.033 1.00 98.50 227 LEU A O 1
ATOM 1755 N N . ALA A 1 228 ? -10.045 0.399 13.838 1.00 98.19 228 ALA A N 1
ATOM 1756 C CA . ALA A 1 228 ? -9.420 1.081 12.705 1.00 98.19 228 ALA A CA 1
ATOM 1757 C C . ALA A 1 228 ? -10.355 2.092 12.029 1.00 98.19 228 ALA A C 1
ATOM 1759 O O . ALA A 1 228 ? -9.925 3.189 11.677 1.00 98.19 228 ALA A O 1
ATOM 1760 N N . GLU A 1 229 ? -11.629 1.736 11.882 1.00 97.38 229 GLU A N 1
ATOM 1761 C CA . GLU A 1 229 ? -12.636 2.564 11.218 1.00 97.38 229 GLU A CA 1
ATOM 1762 C C . GLU A 1 229 ? -13.138 3.731 12.073 1.00 97.38 229 GLU A C 1
ATOM 1764 O O . GLU A 1 229 ? -13.514 4.755 11.515 1.00 97.38 229 GLU A O 1
ATOM 1769 N N . ASN A 1 230 ? -13.171 3.597 13.404 1.00 96.94 230 ASN A N 1
ATOM 1770 C CA . ASN A 1 230 ? -13.905 4.552 14.245 1.00 96.94 230 ASN A CA 1
ATOM 1771 C C . ASN A 1 230 ? -13.051 5.250 15.309 1.00 96.94 230 ASN A C 1
ATOM 1773 O O . ASN A 1 230 ? -13.326 6.403 15.625 1.00 96.94 230 ASN A O 1
ATOM 1777 N N . LEU A 1 231 ? -12.034 4.597 15.887 1.00 96.31 231 LEU A N 1
ATOM 1778 C CA . LEU A 1 231 ? -11.425 5.082 17.134 1.00 96.31 231 LEU A CA 1
ATOM 1779 C C . LEU A 1 231 ? -10.740 6.447 16.985 1.00 96.31 231 LEU A C 1
ATOM 1781 O O . LEU A 1 231 ? -10.886 7.297 17.859 1.00 96.31 231 LEU A O 1
ATOM 1785 N N . ALA A 1 232 ? -9.987 6.661 15.904 1.00 94.88 232 ALA A N 1
ATOM 1786 C CA . ALA A 1 232 ? -9.216 7.892 15.738 1.00 94.88 232 ALA A CA 1
ATOM 1787 C C . ALA A 1 232 ? -10.132 9.124 15.599 1.00 94.88 232 ALA A C 1
ATOM 1789 O O . ALA A 1 232 ? -9.966 10.107 16.323 1.00 94.88 232 ALA A O 1
ATOM 1790 N N . GLU A 1 233 ? -11.152 9.035 14.739 1.00 92.81 233 GLU A N 1
ATOM 1791 C CA . GLU A 1 233 ? -12.170 10.082 14.571 1.00 92.81 233 GLU A CA 1
ATOM 1792 C C . GLU A 1 233 ? -13.018 10.280 15.833 1.00 92.81 233 GLU A C 1
ATOM 1794 O O . GLU A 1 233 ? -13.372 11.410 16.177 1.00 92.81 233 GLU A O 1
ATOM 1799 N N . LEU A 1 234 ? -13.328 9.192 16.545 1.00 92.12 234 LEU A N 1
ATOM 1800 C CA . LEU A 1 234 ? -14.079 9.224 17.795 1.00 92.12 234 LEU A CA 1
ATOM 1801 C C . LEU A 1 234 ? -13.325 10.013 18.869 1.00 92.12 234 LEU A C 1
ATOM 1803 O O . LEU A 1 234 ? -13.894 10.942 19.440 1.00 92.12 234 LEU A O 1
ATOM 1807 N N . ILE A 1 235 ? -12.038 9.708 19.084 1.00 91.69 235 ILE A N 1
ATOM 1808 C CA . ILE A 1 235 ? -11.160 10.452 20.002 1.00 91.69 235 ILE A CA 1
ATOM 1809 C C . ILE A 1 235 ? -11.089 11.930 19.597 1.00 91.69 235 ILE A C 1
ATOM 1811 O O . ILE A 1 235 ? -11.233 12.808 20.449 1.00 91.69 235 ILE A O 1
ATOM 1815 N N . ASP A 1 236 ? -10.922 12.224 18.304 1.00 90.31 236 ASP A N 1
ATOM 1816 C CA . ASP A 1 236 ? -10.844 13.607 17.825 1.00 90.31 236 ASP A CA 1
ATOM 1817 C C . ASP A 1 236 ? -12.145 14.397 18.053 1.00 90.31 236 ASP A C 1
ATOM 1819 O O . ASP A 1 236 ? -12.101 15.594 18.344 1.00 90.31 236 ASP A O 1
ATOM 1823 N N . SER A 1 237 ? -13.293 13.719 17.987 1.00 89.56 237 SER A N 1
ATOM 1824 C CA . SER A 1 237 ? -14.624 14.324 18.120 1.00 89.56 237 SER A CA 1
ATOM 1825 C C . SER A 1 237 ? -15.045 14.592 19.571 1.00 89.56 237 SER A C 1
ATOM 1827 O O . SER A 1 237 ? -15.803 15.535 19.822 1.00 89.56 237 SER A O 1
ATOM 1829 N N . ILE A 1 238 ? -14.579 13.780 20.528 1.00 87.75 238 ILE A N 1
ATOM 1830 C CA . ILE A 1 238 ? -14.978 13.859 21.950 1.00 87.75 238 ILE A CA 1
ATOM 1831 C C . ILE A 1 238 ? -14.002 14.658 22.830 1.00 87.75 238 ILE A C 1
ATOM 1833 O O . ILE A 1 238 ? -14.323 14.976 23.981 1.00 87.75 238 ILE A O 1
ATOM 1837 N N . CYS A 1 239 ? -12.818 14.998 22.316 1.00 80.56 239 CYS A N 1
ATOM 1838 C CA . CYS A 1 239 ? -11.805 15.767 23.038 1.00 80.56 239 CYS A CA 1
ATOM 1839 C C . CYS A 1 239 ? -11.758 17.234 22.590 1.00 80.56 239 CYS A C 1
ATOM 1841 O O . CYS A 1 239 ? -11.663 17.547 21.402 1.00 80.56 239 CYS A O 1
ATOM 1843 N N . LYS A 1 240 ? -11.719 18.160 23.561 1.00 76.44 240 LYS A N 1
ATOM 1844 C CA . LYS A 1 240 ? -11.251 19.533 23.298 1.00 76.44 240 LYS A CA 1
ATOM 1845 C C . LYS A 1 240 ? -9.759 19.497 22.993 1.00 76.44 240 LYS A C 1
ATOM 1847 O O . LYS A 1 240 ? -9.068 18.600 23.463 1.00 76.44 240 LYS A O 1
ATOM 1852 N N . SER A 1 241 ? -9.249 20.491 22.263 1.00 73.44 241 SER A N 1
ATOM 1853 C CA . SER A 1 241 ? -7.837 20.529 21.847 1.00 73.44 241 SER A CA 1
ATOM 1854 C C . SER A 1 241 ? -6.844 20.368 23.007 1.00 73.44 241 SER A C 1
ATOM 1856 O O . SER A 1 241 ? -5.812 19.739 22.814 1.00 73.44 241 SER A O 1
ATOM 1858 N N . GLU A 1 242 ? -7.169 20.883 24.196 1.00 71.88 242 GLU A N 1
ATOM 1859 C CA . GLU A 1 242 ? -6.329 20.806 25.406 1.00 71.88 242 GLU A CA 1
ATOM 1860 C C . GLU A 1 242 ? -6.381 19.434 26.105 1.00 71.88 242 GLU A C 1
ATOM 1862 O O . GLU A 1 242 ? -5.458 19.065 26.822 1.00 71.88 242 GLU A O 1
ATOM 1867 N N . ASP A 1 243 ? -7.439 18.649 25.877 1.00 76.31 243 ASP A N 1
ATOM 1868 C CA . ASP A 1 243 ? -7.665 17.356 26.534 1.00 76.31 243 ASP A CA 1
ATOM 1869 C C . ASP A 1 243 ? -7.242 16.157 25.671 1.00 76.31 243 ASP A C 1
ATOM 1871 O O . ASP A 1 243 ? -7.305 15.017 26.133 1.00 76.31 243 ASP A O 1
ATOM 1875 N N . LYS A 1 244 ? -6.819 16.384 24.419 1.00 77.50 244 LYS A N 1
ATOM 1876 C CA . LYS A 1 244 ? -6.497 15.316 23.452 1.00 77.50 244 LYS A CA 1
ATOM 1877 C C . LYS A 1 244 ? -5.399 14.368 23.939 1.00 77.50 244 LYS A C 1
ATOM 1879 O O . LYS A 1 244 ? -5.423 13.184 23.613 1.00 77.50 244 LYS A O 1
ATOM 1884 N N . GLU A 1 245 ? -4.476 14.854 24.767 1.00 79.81 245 GLU A N 1
ATOM 1885 C CA . GLU A 1 245 ? -3.398 14.034 25.328 1.00 79.81 245 GLU A CA 1
ATOM 1886 C C . GLU A 1 245 ? -3.895 12.993 26.346 1.00 79.81 245 GLU A C 1
ATOM 1888 O O . GLU A 1 245 ? -3.275 11.942 26.505 1.00 79.81 245 GLU A O 1
ATOM 1893 N N . LYS A 1 246 ? -5.051 13.222 26.986 1.00 84.00 246 LYS A N 1
ATOM 1894 C CA . LYS A 1 246 ? -5.589 12.336 28.034 1.00 84.00 246 LYS A CA 1
ATOM 1895 C C . LYS A 1 246 ? -6.028 10.968 27.511 1.00 84.00 246 LYS A C 1
ATOM 1897 O O . LYS A 1 246 ? -6.004 10.009 28.274 1.00 84.00 246 LYS A O 1
ATOM 1902 N N . LEU A 1 247 ? -6.398 10.863 26.231 1.00 84.31 247 LEU A N 1
ATOM 1903 C CA . LEU A 1 247 ? -6.788 9.596 25.592 1.00 84.31 247 LEU A CA 1
ATOM 1904 C C . LEU A 1 247 ? -5.632 8.902 24.850 1.00 84.31 247 LEU A C 1
ATOM 1906 O O . LEU A 1 247 ? -5.804 7.786 24.352 1.00 84.31 247 LEU A O 1
ATOM 1910 N N . LEU A 1 248 ? -4.430 9.494 24.819 1.00 91.69 248 LEU A N 1
ATOM 1911 C CA . LEU A 1 248 ? -3.249 8.829 24.256 1.00 91.69 248 LEU A CA 1
ATOM 1912 C C . LEU A 1 248 ? -2.905 7.501 24.952 1.00 91.69 248 LEU A C 1
ATOM 1914 O O . LEU A 1 248 ? -2.544 6.572 24.232 1.00 91.69 248 LEU A O 1
ATOM 1918 N N . PRO A 1 249 ? -3.056 7.328 26.283 1.00 94.06 249 PRO A N 1
ATOM 1919 C CA . PRO A 1 249 ? -2.856 6.029 26.927 1.00 94.06 249 PRO A CA 1
ATOM 1920 C C . PRO A 1 249 ? -3.803 4.942 26.400 1.00 94.06 249 PRO A C 1
ATOM 1922 O O . PRO A 1 249 ? -3.372 3.812 26.174 1.00 94.06 249 PRO A O 1
ATOM 1925 N N . THR A 1 250 ? -5.072 5.280 26.141 1.00 92.44 250 THR A N 1
ATOM 1926 C CA . THR A 1 250 ? -6.041 4.362 25.521 1.00 92.44 250 THR A CA 1
ATOM 1927 C C . THR A 1 250 ? -5.571 3.956 24.129 1.00 92.44 250 THR A C 1
ATOM 1929 O O . THR A 1 250 ? -5.539 2.769 23.801 1.00 92.44 250 THR A O 1
ATOM 1932 N N . LEU A 1 251 ? -5.127 4.928 23.329 1.00 94.69 251 LEU A N 1
ATOM 1933 C CA . LEU A 1 251 ? -4.594 4.669 21.996 1.00 94.69 251 LEU A CA 1
ATOM 1934 C C . LEU A 1 251 ? -3.318 3.817 22.035 1.00 94.69 251 LEU A C 1
ATOM 1936 O O . LEU A 1 251 ? -3.148 2.905 21.228 1.00 94.69 251 LEU A O 1
ATOM 1940 N N . GLN A 1 252 ? -2.437 4.082 22.997 1.00 95.81 252 GLN A N 1
ATOM 1941 C CA . GLN A 1 252 ? -1.191 3.355 23.197 1.00 95.81 252 GLN A CA 1
ATOM 1942 C C . GLN A 1 252 ? -1.436 1.902 23.615 1.00 95.81 252 GLN A C 1
ATOM 1944 O O . GLN A 1 252 ? -0.713 1.015 23.161 1.00 95.81 252 GLN A O 1
ATOM 1949 N N . ALA A 1 253 ? -2.474 1.635 24.412 1.00 96.38 253 ALA A N 1
ATOM 1950 C CA . ALA A 1 253 ? -2.886 0.276 24.753 1.00 96.38 253 ALA A CA 1
ATOM 1951 C C . ALA A 1 253 ? -3.376 -0.505 23.522 1.00 96.38 253 ALA A C 1
ATOM 1953 O O . ALA A 1 253 ? -3.027 -1.675 23.360 1.00 96.38 253 ALA A O 1
ATOM 1954 N N . VAL A 1 254 ? -4.147 0.135 22.634 1.00 97.62 254 VAL A N 1
ATOM 1955 C CA . VAL A 1 254 ? -4.567 -0.484 21.364 1.00 97.62 254 VAL A CA 1
ATOM 1956 C C . VAL A 1 254 ? -3.355 -0.723 20.469 1.00 97.62 254 VAL A C 1
ATOM 1958 O O . VAL A 1 254 ? -3.137 -1.838 20.005 1.00 97.62 254 VAL A O 1
ATOM 1961 N N . TRP A 1 255 ? -2.504 0.290 20.291 1.00 97.19 255 TRP A N 1
ATOM 1962 C CA . TRP A 1 255 ? -1.283 0.179 19.494 1.00 97.19 255 TRP A CA 1
ATOM 1963 C C . TRP A 1 255 ? -0.358 -0.949 19.973 1.00 97.19 255 TRP A C 1
ATOM 1965 O O . TRP A 1 255 ? 0.175 -1.696 19.151 1.00 97.19 255 TRP A O 1
ATOM 1975 N N . GLY A 1 256 ? -0.217 -1.125 21.290 1.00 95.94 256 GLY A N 1
ATOM 1976 C CA . GLY A 1 256 ? 0.568 -2.206 21.889 1.00 95.94 256 GLY A CA 1
ATOM 1977 C C . GLY A 1 256 ? 0.096 -3.607 21.484 1.00 95.94 256 GLY A C 1
ATOM 1978 O O . GLY A 1 256 ? 0.932 -4.472 21.228 1.00 95.94 256 GLY A O 1
ATOM 1979 N N . ASN A 1 257 ? -1.218 -3.812 21.353 1.00 96.12 257 ASN A N 1
ATOM 1980 C CA . ASN A 1 257 ? -1.803 -5.073 20.885 1.00 96.12 257 ASN A CA 1
ATOM 1981 C C . ASN A 1 257 ? -1.819 -5.188 19.352 1.00 96.12 257 ASN A C 1
ATOM 1983 O O . ASN A 1 257 ? -1.786 -6.289 18.811 1.00 96.12 257 ASN A O 1
ATOM 1987 N N . THR A 1 258 ? -1.836 -4.067 18.635 1.00 96.62 258 THR A N 1
ATOM 1988 C CA . THR A 1 258 ? -1.826 -4.038 17.166 1.00 96.62 258 THR A CA 1
ATOM 1989 C C . THR A 1 258 ? -0.442 -4.342 16.581 1.00 96.62 258 THR A C 1
ATOM 1991 O O . THR A 1 258 ? -0.324 -4.999 15.541 1.00 96.62 258 THR A O 1
ATOM 1994 N N . LEU A 1 259 ? 0.625 -3.883 17.242 1.00 96.06 259 LEU A N 1
ATOM 1995 C CA . LEU A 1 259 ? 2.001 -3.950 16.743 1.00 96.06 259 LEU A CA 1
ATOM 1996 C C . LEU A 1 259 ? 2.526 -5.378 16.456 1.00 96.06 259 LEU A C 1
ATOM 1998 O O . LEU A 1 259 ? 3.183 -5.552 15.425 1.00 96.06 259 LEU A O 1
ATOM 2002 N N . PRO A 1 260 ? 2.258 -6.415 17.277 1.00 95.31 260 PRO A N 1
ATOM 2003 C CA . PRO A 1 260 ? 2.671 -7.790 16.977 1.00 95.31 260 PRO A CA 1
ATOM 2004 C C . PRO A 1 260 ? 2.147 -8.302 15.632 1.00 95.31 260 PRO A C 1
ATOM 2006 O O . PRO A 1 260 ? 2.893 -8.936 14.884 1.00 95.31 260 PRO A O 1
ATOM 2009 N N . TYR A 1 261 ? 0.907 -7.960 15.275 1.00 95.94 261 TYR A N 1
ATOM 2010 C CA . TYR A 1 261 ? 0.320 -8.334 13.988 1.00 95.94 261 TYR A CA 1
ATOM 2011 C C . TYR A 1 261 ? 1.018 -7.651 12.802 1.00 95.94 261 TYR A C 1
ATOM 2013 O O . TYR A 1 261 ? 1.074 -8.231 11.726 1.00 95.94 261 TYR A O 1
ATOM 2021 N N . LEU A 1 262 ? 1.608 -6.460 12.972 1.00 95.88 262 LEU A N 1
ATOM 2022 C CA . LEU A 1 262 ? 2.414 -5.807 11.924 1.00 95.88 262 LEU A CA 1
ATOM 2023 C C . LEU A 1 262 ? 3.819 -6.411 11.781 1.00 95.88 262 LEU A C 1
ATOM 2025 O O . LEU A 1 262 ? 4.451 -6.283 10.728 1.00 95.88 262 LEU A O 1
ATOM 2029 N N . ARG A 1 263 ? 4.322 -7.065 12.832 1.00 93.44 263 ARG A N 1
ATOM 2030 C CA . ARG A 1 263 ? 5.614 -7.766 12.813 1.00 93.44 263 ARG A CA 1
ATOM 2031 C C . ARG A 1 263 ? 5.499 -9.190 12.267 1.00 93.44 263 ARG A C 1
ATOM 2033 O O . ARG A 1 263 ? 6.445 -9.684 11.665 1.00 93.44 263 ARG A O 1
ATOM 2040 N N . ALA A 1 264 ? 4.349 -9.841 12.428 1.00 91.38 264 ALA A N 1
ATOM 2041 C CA . ALA A 1 264 ? 4.120 -11.200 11.941 1.00 91.38 264 ALA A CA 1
ATOM 2042 C C . ALA A 1 264 ? 3.857 -11.239 10.418 1.00 91.38 264 ALA A C 1
ATOM 2044 O O . ALA A 1 264 ? 2.740 -11.025 9.949 1.00 91.38 264 ALA A O 1
ATOM 2045 N N . LYS A 1 265 ? 4.888 -11.545 9.621 1.00 87.44 265 LYS A N 1
ATOM 2046 C CA . LYS A 1 265 ? 4.812 -11.604 8.147 1.00 87.44 265 LYS A CA 1
ATOM 2047 C C . LYS A 1 265 ? 4.411 -12.998 7.628 1.00 87.44 265 LYS A C 1
ATOM 2049 O O . LYS A 1 265 ? 5.208 -13.658 6.967 1.00 87.44 265 LYS A O 1
ATOM 2054 N N . SER A 1 266 ? 3.194 -13.457 7.927 1.00 87.69 266 SER A N 1
ATOM 2055 C CA . SER A 1 266 ? 2.678 -14.765 7.472 1.00 87.69 266 SER A CA 1
ATOM 2056 C C . SER A 1 266 ? 1.320 -14.666 6.778 1.00 87.69 266 SER A C 1
ATOM 2058 O O . SER A 1 266 ? 0.531 -13.763 7.067 1.00 87.69 266 SER A O 1
ATOM 2060 N N . ALA A 1 267 ? 1.016 -15.618 5.889 1.00 86.88 267 ALA A N 1
ATOM 2061 C CA . ALA A 1 267 ? -0.256 -15.659 5.165 1.00 86.88 267 ALA A CA 1
ATOM 2062 C C . ALA A 1 267 ? -1.460 -15.821 6.110 1.00 86.88 267 ALA A C 1
ATOM 2064 O O . ALA A 1 267 ? -2.485 -15.164 5.928 1.00 86.88 267 ALA A O 1
ATOM 2065 N N . ARG A 1 268 ? -1.317 -16.616 7.181 1.00 87.12 268 ARG A N 1
ATOM 2066 C CA . ARG A 1 268 ? -2.347 -16.765 8.230 1.00 87.12 268 ARG A CA 1
ATOM 2067 C C . ARG A 1 268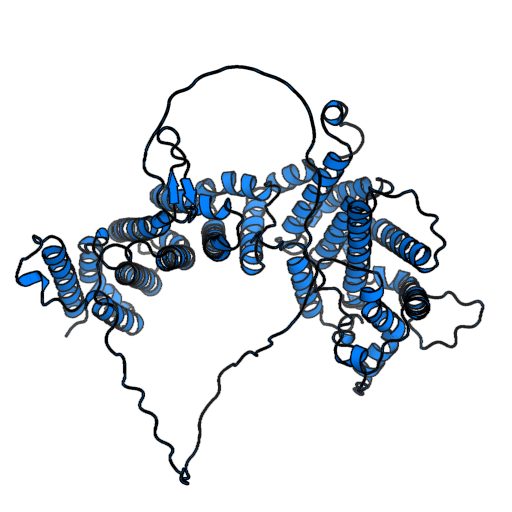 ? -2.661 -15.447 8.946 1.00 87.12 268 ARG A C 1
ATOM 2069 O O . ARG A 1 268 ? -3.796 -15.221 9.352 1.00 87.12 268 ARG A O 1
ATOM 2076 N N . ASN A 1 269 ? -1.671 -14.565 9.063 1.00 92.12 269 ASN A N 1
ATOM 2077 C CA . ASN A 1 269 ? -1.809 -13.261 9.701 1.00 92.12 269 ASN A CA 1
ATOM 2078 C C . ASN A 1 269 ? -2.289 -12.155 8.736 1.00 92.12 269 ASN A C 1
ATOM 2080 O O . ASN A 1 269 ? -2.519 -11.033 9.174 1.00 92.12 269 ASN A O 1
ATOM 2084 N N . ALA A 1 270 ? -2.486 -12.436 7.440 1.00 92.44 270 ALA A N 1
ATOM 2085 C CA . ALA A 1 270 ? -2.756 -11.415 6.420 1.00 92.44 270 ALA A CA 1
ATOM 2086 C C . ALA A 1 270 ? -3.917 -10.467 6.774 1.00 92.44 270 ALA A C 1
ATOM 2088 O O . ALA A 1 270 ? -3.804 -9.254 6.617 1.00 92.44 270 ALA A O 1
ATOM 2089 N N . ARG A 1 271 ? -5.024 -11.003 7.305 1.00 94.94 271 ARG A N 1
ATOM 2090 C CA . ARG A 1 271 ? -6.184 -10.183 7.692 1.00 94.94 271 ARG A CA 1
ATOM 2091 C C . ARG A 1 271 ? -5.923 -9.299 8.908 1.00 94.94 271 ARG A C 1
ATOM 2093 O O . ARG A 1 271 ? -6.346 -8.147 8.909 1.00 94.94 271 ARG A O 1
ATOM 2100 N N . PHE A 1 272 ? -5.209 -9.809 9.910 1.00 96.12 272 PHE A N 1
ATOM 2101 C CA . PHE A 1 272 ? -4.776 -9.002 11.049 1.00 96.12 272 PHE A CA 1
ATOM 2102 C C . PHE A 1 272 ? -3.787 -7.927 10.609 1.00 96.12 272 PHE A C 1
ATOM 2104 O O . PHE A 1 272 ? -3.933 -6.778 11.002 1.00 96.12 272 PHE A O 1
ATOM 2111 N N . PHE A 1 273 ? -2.834 -8.268 9.738 1.00 96.69 273 PHE A N 1
ATOM 2112 C CA . PHE A 1 273 ? -1.888 -7.315 9.166 1.00 96.69 273 PHE A CA 1
ATOM 2113 C C . PHE A 1 273 ? -2.605 -6.163 8.448 1.00 96.69 273 PHE A C 1
ATOM 2115 O O . PHE A 1 273 ? -2.259 -4.998 8.661 1.00 96.69 273 PHE A O 1
ATOM 2122 N N . LEU A 1 274 ? -3.628 -6.474 7.646 1.00 97.56 274 LEU A N 1
ATOM 2123 C CA . LEU A 1 274 ? -4.457 -5.479 6.970 1.00 97.56 274 LEU A CA 1
ATOM 2124 C C . LEU A 1 274 ? -5.201 -4.584 7.968 1.00 97.56 274 LEU A C 1
ATOM 2126 O O . LEU A 1 274 ? -5.083 -3.362 7.886 1.00 97.56 274 LEU A O 1
ATOM 2130 N N . ALA A 1 275 ? -5.915 -5.175 8.930 1.00 98.12 275 ALA A N 1
ATOM 2131 C CA . ALA A 1 275 ? -6.649 -4.428 9.951 1.00 98.12 275 ALA A CA 1
ATOM 2132 C C . ALA A 1 275 ? -5.713 -3.531 10.785 1.00 98.12 275 ALA A C 1
ATOM 2134 O O . ALA A 1 275 ? -6.014 -2.363 11.025 1.00 98.12 275 ALA A O 1
ATOM 2135 N N . SER A 1 276 ? -4.529 -4.033 11.147 1.00 98.31 276 SER A N 1
ATOM 2136 C CA . SER A 1 276 ? -3.488 -3.260 11.827 1.00 98.31 276 SER A CA 1
ATOM 2137 C C . SER A 1 276 ? -2.940 -2.119 10.975 1.00 98.31 276 SER A C 1
ATOM 2139 O O . SER A 1 276 ? -2.678 -1.036 11.496 1.00 98.31 276 SER A O 1
ATOM 2141 N N . SER A 1 277 ? -2.753 -2.350 9.673 1.00 98.38 277 SER A N 1
ATOM 2142 C CA . SER A 1 277 ? -2.274 -1.325 8.740 1.00 98.38 277 SER A CA 1
ATOM 2143 C C . SER A 1 277 ? -3.322 -0.224 8.565 1.00 98.38 277 SER A C 1
ATOM 2145 O O . SER A 1 277 ? -2.969 0.951 8.560 1.00 98.38 277 SER A O 1
ATOM 2147 N N . GLN A 1 278 ? -4.608 -0.584 8.501 1.00 98.62 278 GLN A N 1
ATOM 2148 C CA . GLN A 1 278 ? -5.719 0.369 8.463 1.00 98.62 278 GLN A CA 1
ATOM 2149 C C . GLN A 1 278 ? -5.833 1.160 9.772 1.00 98.62 278 GLN A C 1
ATOM 2151 O O . GLN A 1 278 ? -6.028 2.373 9.736 1.00 98.62 278 GLN A O 1
ATOM 2156 N N . PHE A 1 279 ? -5.650 0.510 10.927 1.00 98.69 279 PHE A N 1
ATOM 2157 C CA . PHE A 1 279 ? -5.611 1.200 12.217 1.00 98.69 279 PHE A CA 1
ATOM 2158 C C . PHE A 1 279 ? -4.474 2.223 12.264 1.00 98.69 279 PHE A C 1
ATOM 2160 O O . PHE A 1 279 ? -4.701 3.376 12.623 1.00 98.69 279 PHE A O 1
ATOM 2167 N N . LEU A 1 280 ? -3.267 1.830 11.841 1.00 98.69 280 LEU A N 1
ATOM 2168 C CA . LEU A 1 280 ? -2.120 2.731 11.766 1.00 98.69 280 LEU A CA 1
ATOM 2169 C C . LEU A 1 280 ? -2.370 3.904 10.806 1.00 98.69 280 LEU A C 1
ATOM 2171 O O . LEU A 1 280 ? -2.070 5.045 11.151 1.00 98.69 280 LEU A O 1
ATOM 2175 N N . ALA A 1 281 ? -2.954 3.645 9.633 1.00 98.56 281 ALA A N 1
ATOM 2176 C CA . ALA A 1 281 ? -3.329 4.690 8.683 1.00 98.56 281 ALA A CA 1
ATOM 2177 C C . ALA A 1 281 ? -4.309 5.688 9.315 1.00 98.56 281 ALA A C 1
ATOM 2179 O O . ALA A 1 281 ? -4.055 6.891 9.273 1.00 98.56 281 ALA A O 1
ATOM 2180 N N . SER A 1 282 ? -5.350 5.193 9.986 1.00 98.25 282 SER A N 1
ATOM 2181 C CA . SER A 1 282 ? -6.364 5.998 10.676 1.00 98.25 282 SER A CA 1
ATOM 2182 C C . SER A 1 282 ? -5.766 6.906 11.756 1.00 98.25 282 SER A C 1
ATOM 2184 O O . SER A 1 282 ? -6.002 8.109 11.750 1.00 98.25 282 SER A O 1
ATOM 2186 N N . ILE A 1 283 ? -4.906 6.382 12.636 1.00 97.25 283 ILE A N 1
ATOM 2187 C CA . ILE A 1 283 ? -4.284 7.191 13.703 1.00 97.25 283 ILE A CA 1
ATOM 2188 C C . ILE A 1 283 ? -3.182 8.125 13.174 1.00 97.25 283 ILE A C 1
ATOM 2190 O O . ILE A 1 283 ? -2.806 9.085 13.846 1.00 97.25 283 ILE A O 1
ATOM 2194 N N . SER A 1 284 ? -2.631 7.849 11.986 1.00 97.19 284 SER A N 1
ATOM 2195 C CA . SER A 1 284 ? -1.548 8.650 11.401 1.00 97.19 284 SER A CA 1
ATOM 2196 C C . SER A 1 284 ? -2.007 9.997 10.840 1.00 97.19 284 SER A C 1
ATOM 2198 O O . SER A 1 284 ? -1.190 10.913 10.747 1.00 97.19 284 SER A O 1
ATOM 2200 N N . THR A 1 285 ? -3.297 10.148 10.520 1.00 95.44 285 THR A N 1
ATOM 2201 C CA . THR A 1 285 ? -3.876 11.401 10.000 1.00 95.44 285 THR A CA 1
ATOM 2202 C C . THR A 1 285 ? -3.946 12.504 11.061 1.00 95.44 285 THR A C 1
ATOM 2204 O O . THR A 1 285 ? -4.011 13.688 10.727 1.00 95.44 285 THR A O 1
ATOM 2207 N N . PHE A 1 286 ? -3.876 12.140 12.345 1.00 93.19 286 PHE A N 1
ATOM 2208 C CA . PHE A 1 286 ? -3.926 13.063 13.473 1.00 93.19 286 PHE A CA 1
ATOM 2209 C C . PHE A 1 286 ? -2.526 13.307 14.051 1.00 93.19 286 PHE A C 1
ATOM 2211 O O . PHE A 1 286 ? -1.955 12.465 14.742 1.00 93.19 286 PHE A O 1
ATOM 2218 N N . ASN A 1 287 ? -1.975 14.505 13.831 1.00 91.38 287 ASN A N 1
ATOM 2219 C CA . ASN A 1 287 ? -0.597 14.826 14.232 1.00 91.38 287 ASN A CA 1
ATOM 2220 C C . ASN A 1 287 ? -0.349 14.690 15.752 1.00 91.38 287 ASN A C 1
ATOM 2222 O O . ASN A 1 287 ? 0.702 14.212 16.168 1.00 91.38 287 ASN A O 1
ATOM 2226 N N . TYR A 1 288 ? -1.326 15.018 16.604 1.00 91.44 288 TYR A N 1
ATOM 2227 C CA . TYR A 1 288 ? -1.175 14.863 18.060 1.00 91.44 288 TYR A CA 1
ATOM 2228 C C . TYR A 1 288 ? -1.066 13.393 18.513 1.00 91.44 288 TYR A C 1
ATOM 2230 O O . TYR A 1 288 ? -0.530 13.124 19.583 1.00 91.44 288 TYR A O 1
ATOM 2238 N N . MET A 1 289 ? -1.521 12.428 17.701 1.00 94.88 289 MET A N 1
ATOM 2239 C CA . MET A 1 289 ? -1.383 10.989 17.978 1.00 94.88 289 MET A CA 1
ATOM 2240 C C . MET A 1 289 ? -0.009 10.436 17.575 1.00 94.88 289 MET A C 1
ATOM 2242 O O . MET A 1 289 ? 0.352 9.314 17.939 1.00 94.88 289 MET A O 1
ATOM 2246 N N . ARG A 1 290 ? 0.790 11.217 16.839 1.00 94.62 290 ARG A N 1
ATOM 2247 C CA . ARG A 1 290 ? 2.092 10.818 16.291 1.00 94.62 290 ARG A CA 1
ATOM 2248 C C . ARG A 1 290 ? 3.081 10.220 17.300 1.00 94.62 290 ARG A C 1
ATOM 2250 O O . ARG A 1 290 ? 3.748 9.248 16.927 1.00 94.62 290 ARG A O 1
ATOM 2257 N N . PRO A 1 291 ? 3.196 10.714 18.551 1.00 94.94 291 PRO A N 1
ATOM 2258 C CA . PRO A 1 291 ? 4.099 10.124 19.541 1.00 94.94 291 PRO A CA 1
ATOM 2259 C C . PRO A 1 291 ? 3.836 8.637 19.822 1.00 94.94 291 PRO A C 1
ATOM 2261 O O . PRO A 1 291 ? 4.771 7.916 20.162 1.00 94.94 291 PRO A O 1
ATOM 2264 N N . VAL A 1 292 ? 2.599 8.157 19.627 1.00 96.19 292 VAL A N 1
ATOM 2265 C CA . VAL A 1 292 ? 2.214 6.759 19.884 1.00 96.19 292 VAL A CA 1
ATOM 2266 C C . VAL A 1 292 ? 2.835 5.801 18.865 1.00 96.19 292 VAL A C 1
ATOM 2268 O O . VAL A 1 292 ? 3.290 4.717 19.228 1.00 96.19 292 VAL A O 1
ATOM 2271 N N . TRP A 1 293 ? 2.891 6.195 17.589 1.00 96.25 293 TRP A N 1
ATOM 2272 C CA . TRP A 1 293 ? 3.191 5.271 16.492 1.00 96.25 293 TRP A CA 1
ATOM 2273 C C . TRP A 1 293 ? 4.494 5.562 15.736 1.00 96.25 293 TRP A C 1
ATOM 2275 O O . TRP A 1 293 ? 5.071 4.626 15.174 1.00 96.25 293 TRP A O 1
ATOM 2285 N N . LYS A 1 294 ? 5.004 6.808 15.732 1.00 95.50 294 LYS A N 1
ATOM 2286 C CA . LYS A 1 294 ? 6.130 7.240 14.869 1.00 95.50 294 LYS A CA 1
ATOM 2287 C C . LYS A 1 294 ? 7.346 6.319 14.966 1.00 95.50 294 LYS A C 1
ATOM 2289 O O . LYS A 1 294 ? 7.828 5.832 13.946 1.00 95.50 294 LYS A O 1
ATOM 2294 N N . LYS A 1 295 ? 7.842 6.079 16.186 1.00 94.62 295 LYS A N 1
ATOM 2295 C CA . LYS A 1 295 ? 9.086 5.324 16.416 1.00 94.62 295 LYS A CA 1
ATOM 2296 C C . LYS A 1 295 ? 8.996 3.906 15.847 1.00 94.62 295 LYS A C 1
ATOM 2298 O O . LYS A 1 295 ? 9.824 3.512 15.035 1.00 94.62 295 LYS A O 1
ATOM 2303 N N . MET A 1 296 ? 7.961 3.167 16.246 1.00 96.06 296 MET A N 1
ATOM 2304 C CA . MET A 1 296 ? 7.756 1.782 15.811 1.00 96.06 296 MET A CA 1
ATOM 2305 C C . MET A 1 296 ? 7.457 1.694 14.309 1.00 96.06 296 MET A C 1
ATOM 2307 O O . MET A 1 296 ? 7.855 0.738 13.659 1.00 96.06 296 MET A O 1
ATOM 2311 N N . THR A 1 297 ? 6.797 2.702 13.739 1.00 96.69 297 THR A N 1
ATOM 2312 C CA . THR A 1 297 ? 6.511 2.762 12.297 1.00 96.69 297 THR A CA 1
ATOM 2313 C C . THR A 1 297 ? 7.780 2.960 11.475 1.00 96.69 297 THR A C 1
ATOM 2315 O O . THR A 1 297 ? 7.944 2.309 10.447 1.00 96.69 297 THR A O 1
ATOM 2318 N N . LEU A 1 298 ? 8.708 3.804 11.939 1.00 94.62 298 LEU A N 1
ATOM 2319 C CA . LEU A 1 298 ? 10.015 3.954 11.300 1.00 94.62 298 LEU A CA 1
ATOM 2320 C C . LEU A 1 298 ? 10.824 2.649 11.369 1.00 94.62 298 LEU A C 1
ATOM 2322 O O . LEU A 1 298 ? 11.438 2.268 10.378 1.00 94.62 298 LEU A O 1
ATOM 2326 N N . GLU A 1 299 ? 10.789 1.942 12.503 1.00 95.69 299 GLU A N 1
ATOM 2327 C CA . GLU A 1 299 ? 11.403 0.611 12.631 1.00 95.69 299 GLU A CA 1
ATOM 2328 C C . GLU A 1 299 ? 10.786 -0.395 11.645 1.00 95.69 299 GLU A C 1
ATOM 2330 O O . GLU A 1 299 ? 11.521 -1.102 10.962 1.00 95.69 299 GLU A O 1
ATOM 2335 N N . LEU A 1 300 ? 9.453 -0.416 11.508 1.00 97.00 300 LEU A N 1
ATOM 2336 C CA . LEU A 1 300 ? 8.757 -1.273 10.542 1.00 97.00 300 LEU A CA 1
ATOM 2337 C C . LEU A 1 300 ? 9.122 -0.934 9.091 1.00 97.00 300 LEU A C 1
ATOM 2339 O O . LEU A 1 300 ? 9.336 -1.851 8.308 1.00 97.00 300 LEU A O 1
ATOM 2343 N N . LEU A 1 301 ? 9.222 0.352 8.729 1.00 96.12 301 LEU A N 1
ATOM 2344 C CA . LEU A 1 301 ? 9.634 0.777 7.384 1.00 96.12 301 LEU A CA 1
ATOM 2345 C C . LEU A 1 301 ? 11.036 0.262 7.037 1.00 96.12 301 LEU A C 1
ATOM 2347 O O . LEU A 1 301 ? 11.294 -0.108 5.895 1.00 96.12 301 LEU A O 1
ATOM 2351 N N . LEU A 1 302 ? 11.948 0.253 8.010 1.00 94.75 302 LEU A N 1
ATOM 2352 C CA . LEU A 1 302 ? 13.337 -0.173 7.824 1.00 94.75 302 LEU A CA 1
ATOM 2353 C C . LEU A 1 302 ? 13.529 -1.692 7.919 1.00 94.75 302 LEU A C 1
ATOM 2355 O O . LEU A 1 302 ? 14.608 -2.182 7.589 1.00 94.75 302 LEU A O 1
ATOM 2359 N N . ASP A 1 303 ? 12.495 -2.437 8.306 1.00 94.62 303 ASP A N 1
ATOM 2360 C CA . ASP A 1 303 ? 12.522 -3.895 8.356 1.00 94.62 303 ASP A CA 1
ATOM 2361 C C . ASP A 1 303 ? 12.787 -4.491 6.953 1.00 94.62 303 ASP A C 1
ATOM 2363 O O . ASP A 1 303 ? 12.178 -4.042 5.972 1.00 94.62 303 ASP A O 1
ATOM 2367 N N . PRO A 1 304 ? 13.690 -5.481 6.798 1.00 93.06 304 PRO A N 1
ATOM 2368 C CA . PRO A 1 304 ? 13.968 -6.111 5.502 1.00 93.06 304 PRO A CA 1
ATOM 2369 C C . PRO A 1 304 ? 12.742 -6.765 4.855 1.00 93.06 304 PRO A C 1
ATOM 2371 O O . PRO A 1 304 ? 12.646 -6.814 3.636 1.00 93.06 304 PRO A O 1
ATOM 2374 N N . ALA A 1 305 ? 11.787 -7.233 5.659 1.00 93.81 305 ALA A N 1
ATOM 2375 C CA . ALA A 1 305 ? 10.540 -7.832 5.209 1.00 93.81 305 ALA A CA 1
ATOM 2376 C C . ALA A 1 305 ? 9.377 -6.824 5.191 1.00 93.81 305 ALA A C 1
ATOM 2378 O O . ALA A 1 305 ? 8.214 -7.238 5.194 1.00 93.81 305 ALA A O 1
ATOM 2379 N N . PHE A 1 306 ? 9.657 -5.512 5.170 1.00 96.25 306 PHE A N 1
ATOM 2380 C CA . PHE A 1 306 ? 8.635 -4.462 5.133 1.00 96.25 306 PHE A CA 1
ATOM 2381 C C . PHE A 1 306 ? 7.589 -4.733 4.049 1.00 96.25 306 PHE A C 1
ATOM 2383 O O . PHE A 1 306 ? 6.404 -4.802 4.359 1.00 96.25 306 PHE A O 1
ATOM 2390 N N . PHE A 1 307 ? 8.041 -4.984 2.819 1.00 96.06 307 PHE A N 1
ATOM 2391 C CA . PHE A 1 307 ? 7.206 -5.178 1.633 1.00 96.06 307 PHE A CA 1
ATOM 2392 C C . PHE A 1 307 ? 6.458 -6.520 1.570 1.00 96.06 307 PHE A C 1
ATOM 2394 O O . PHE A 1 307 ? 5.614 -6.689 0.689 1.00 96.06 307 PHE A O 1
ATOM 2401 N N . LYS A 1 308 ? 6.689 -7.447 2.516 1.00 94.19 308 LYS A N 1
ATOM 2402 C CA . LYS A 1 308 ? 5.905 -8.688 2.653 1.00 94.19 308 LYS A CA 1
ATOM 2403 C C . LYS A 1 308 ? 4.504 -8.365 3.164 1.00 94.19 308 LYS A C 1
ATOM 2405 O O . LYS A 1 308 ? 4.228 -8.444 4.362 1.00 94.19 308 LYS A O 1
ATOM 2410 N N . MET A 1 309 ? 3.639 -7.955 2.245 1.00 93.88 309 MET A N 1
ATOM 2411 C CA . MET A 1 309 ? 2.258 -7.573 2.494 1.00 93.88 309 MET A CA 1
ATOM 2412 C C . MET A 1 309 ? 1.434 -7.651 1.208 1.00 93.88 309 MET A C 1
ATOM 2414 O O . MET A 1 309 ? 1.958 -7.559 0.097 1.00 93.88 309 MET A O 1
ATOM 2418 N N . ASP A 1 310 ? 0.122 -7.793 1.360 1.00 92.75 310 ASP A N 1
ATOM 2419 C CA . ASP A 1 310 ? -0.795 -7.751 0.231 1.00 92.75 310 ASP A CA 1
ATOM 2420 C C . ASP A 1 310 ? -1.061 -6.313 -0.249 1.00 92.75 310 ASP A C 1
ATOM 2422 O O . ASP A 1 310 ? -0.698 -5.316 0.381 1.00 92.75 310 ASP A O 1
ATOM 2426 N N . MET A 1 311 ? -1.741 -6.205 -1.389 1.00 93.38 311 MET A N 1
ATOM 2427 C CA . MET A 1 311 ? -2.009 -4.918 -2.023 1.00 93.38 311 MET A CA 1
ATOM 2428 C C . MET A 1 311 ? -2.887 -3.991 -1.183 1.00 93.38 311 MET A C 1
ATOM 2430 O O . MET A 1 311 ? -2.746 -2.767 -1.225 1.00 93.38 311 MET A O 1
ATOM 2434 N N . GLN A 1 312 ? -3.838 -4.570 -0.452 1.00 95.06 312 GLN A N 1
ATOM 2435 C CA . GLN A 1 312 ? -4.760 -3.802 0.372 1.00 95.06 312 GLN A CA 1
ATOM 2436 C C . GLN A 1 312 ? -4.004 -3.151 1.529 1.00 95.06 312 GLN A C 1
ATOM 2438 O O . GLN A 1 312 ? -4.183 -1.957 1.769 1.00 95.06 312 GLN A O 1
ATOM 2443 N N . SER A 1 313 ? -3.095 -3.892 2.168 1.00 96.56 313 SER A N 1
ATOM 2444 C CA . SER A 1 313 ? -2.237 -3.360 3.225 1.00 96.56 313 SER A CA 1
ATOM 2445 C C . SER A 1 313 ? -1.253 -2.331 2.679 1.00 96.56 313 SER A C 1
ATOM 2447 O O . SER A 1 313 ? -1.105 -1.268 3.277 1.00 96.56 313 SER A O 1
ATOM 2449 N N . LEU A 1 314 ? -0.650 -2.582 1.509 1.00 97.25 314 LEU A N 1
ATOM 2450 C CA . LEU A 1 314 ? 0.257 -1.634 0.849 1.00 97.25 314 LEU A CA 1
ATOM 2451 C C . LEU A 1 314 ? -0.394 -0.255 0.666 1.00 97.25 314 LEU A C 1
ATOM 2453 O O . LEU A 1 314 ? 0.232 0.769 0.929 1.00 97.25 314 LEU A O 1
ATOM 2457 N N . ARG A 1 315 ? -1.675 -0.218 0.275 1.00 97.12 315 ARG A N 1
ATOM 2458 C CA . ARG A 1 315 ? -2.431 1.037 0.129 1.00 97.12 315 ARG A CA 1
ATOM 2459 C C . ARG A 1 315 ? -2.605 1.789 1.444 1.00 97.12 315 ARG A C 1
ATOM 2461 O O . ARG A 1 315 ? -2.516 3.011 1.441 1.00 97.12 315 ARG A O 1
ATOM 2468 N N . GLN A 1 316 ? -2.812 1.080 2.554 1.00 98.44 316 GLN A N 1
ATOM 2469 C CA . GLN A 1 316 ? -2.835 1.710 3.877 1.00 98.44 316 GLN A CA 1
ATOM 2470 C C . GLN A 1 316 ? -1.457 2.284 4.221 1.00 98.44 316 GLN A C 1
ATOM 2472 O O . GLN A 1 316 ? -1.350 3.409 4.701 1.00 98.44 316 GLN A O 1
ATOM 2477 N N . TRP A 1 317 ? -0.387 1.554 3.898 1.00 98.44 317 TRP A N 1
ATOM 2478 C CA . TRP A 1 317 ? 0.980 2.011 4.128 1.00 98.44 317 TRP A CA 1
ATOM 2479 C C . TRP A 1 317 ? 1.367 3.242 3.306 1.00 98.44 317 TRP A C 1
ATOM 2481 O O . TRP A 1 317 ? 2.144 4.046 3.804 1.00 98.44 317 TRP A O 1
ATOM 2491 N N . LEU A 1 318 ? 0.794 3.469 2.119 1.00 98.38 318 LEU A N 1
ATOM 2492 C CA . LEU A 1 318 ? 0.998 4.736 1.399 1.00 98.38 318 LEU A CA 1
ATOM 2493 C C . LEU A 1 318 ? 0.534 5.942 2.234 1.00 98.38 318 LEU A C 1
ATOM 2495 O O . LEU A 1 318 ? 1.261 6.924 2.333 1.00 98.38 318 LEU A O 1
ATOM 2499 N N . ILE A 1 319 ? -0.621 5.839 2.899 1.00 98.00 319 ILE A N 1
ATOM 2500 C CA . ILE A 1 319 ? -1.146 6.893 3.787 1.00 98.00 319 ILE A CA 1
ATOM 2501 C C . ILE A 1 319 ? -0.221 7.080 4.996 1.00 98.00 319 ILE A C 1
ATOM 2503 O O . ILE A 1 319 ? 0.134 8.202 5.357 1.00 98.00 319 ILE A O 1
ATOM 2507 N N . VAL A 1 320 ? 0.203 5.972 5.612 1.00 98.31 320 VAL A N 1
ATOM 2508 C CA . VAL A 1 320 ? 1.093 5.990 6.782 1.00 98.31 320 VAL A CA 1
ATOM 2509 C C . VAL A 1 320 ? 2.430 6.648 6.456 1.00 98.31 320 VAL A C 1
ATOM 2511 O O . VAL A 1 320 ? 2.912 7.463 7.241 1.00 98.31 320 VAL A O 1
ATOM 2514 N N . ILE A 1 321 ? 3.044 6.297 5.322 1.00 97.75 321 ILE A N 1
ATOM 2515 C CA . ILE A 1 321 ? 4.351 6.833 4.933 1.00 97.75 321 ILE A CA 1
ATOM 2516 C C . ILE A 1 321 ? 4.254 8.312 4.558 1.00 97.75 321 ILE A C 1
ATOM 2518 O O . ILE A 1 321 ? 5.124 9.075 4.983 1.00 97.75 321 ILE A O 1
ATOM 2522 N N . ASP A 1 322 ? 3.191 8.744 3.874 1.00 96.75 322 ASP A N 1
ATOM 2523 C CA . ASP A 1 322 ? 2.959 10.173 3.637 1.00 96.75 322 ASP A CA 1
ATOM 2524 C C . ASP A 1 322 ? 2.891 10.939 4.968 1.00 96.75 322 ASP A C 1
ATOM 2526 O O . ASP A 1 322 ? 3.690 11.840 5.222 1.00 96.75 322 ASP A O 1
ATOM 2530 N N . ASN A 1 323 ? 2.042 10.497 5.900 1.00 96.25 323 ASN A N 1
ATOM 2531 C CA . ASN A 1 323 ? 1.911 11.133 7.214 1.00 96.25 323 ASN A CA 1
ATOM 2532 C C . ASN A 1 323 ? 3.197 11.066 8.057 1.00 96.25 323 ASN A C 1
ATOM 2534 O O . ASN A 1 323 ? 3.482 11.983 8.840 1.00 96.25 323 ASN A O 1
ATOM 2538 N N . LEU A 1 324 ? 3.986 9.996 7.921 1.00 95.25 324 LEU A N 1
ATOM 2539 C CA . LEU A 1 324 ? 5.274 9.844 8.595 1.00 95.25 324 LEU A CA 1
ATOM 2540 C C . LEU A 1 324 ? 6.267 10.914 8.128 1.00 95.25 324 LEU A C 1
ATOM 2542 O O . LEU A 1 324 ? 6.940 11.506 8.979 1.00 95.25 324 LEU A O 1
ATOM 2546 N N . MET A 1 325 ? 6.329 11.159 6.815 1.00 93.56 325 MET A N 1
ATOM 2547 C CA . MET A 1 325 ? 7.315 12.033 6.174 1.00 93.56 325 MET A CA 1
ATOM 2548 C C . MET A 1 325 ? 6.880 13.502 6.127 1.00 93.56 325 MET A C 1
ATOM 2550 O O . MET A 1 325 ? 7.687 14.389 6.389 1.00 93.56 325 MET A O 1
ATOM 2554 N N . SER A 1 326 ? 5.610 13.781 5.841 1.00 89.25 326 SER A N 1
ATOM 2555 C CA . SER A 1 326 ? 5.078 15.141 5.664 1.00 89.25 326 SER A CA 1
ATOM 2556 C C . SER A 1 326 ? 5.089 15.963 6.960 1.00 89.25 326 SER A C 1
ATOM 2558 O O . SER A 1 326 ? 5.251 17.182 6.931 1.00 89.25 326 SER A O 1
ATOM 2560 N N . ASN A 1 327 ? 5.014 15.298 8.116 1.00 83.94 327 ASN A N 1
ATOM 2561 C CA . ASN A 1 327 ? 5.025 15.936 9.437 1.00 83.94 327 ASN A CA 1
ATOM 2562 C C . ASN A 1 327 ? 6.433 16.066 10.059 1.00 83.94 327 ASN A C 1
ATOM 2564 O O . ASN A 1 327 ? 6.560 16.419 11.234 1.00 83.94 327 ASN A O 1
ATOM 2568 N N . ASP A 1 328 ? 7.505 15.731 9.330 1.00 83.56 328 ASP A N 1
ATOM 2569 C CA . ASP A 1 328 ? 8.890 15.879 9.794 1.00 83.56 328 ASP A CA 1
ATOM 2570 C C . ASP A 1 328 ? 9.873 16.109 8.644 1.00 83.56 328 ASP A C 1
ATOM 2572 O O . ASP A 1 328 ? 10.218 15.204 7.884 1.00 83.56 328 ASP A O 1
ATOM 2576 N N . LYS A 1 329 ? 10.384 17.340 8.575 1.00 81.56 329 LYS A N 1
ATOM 2577 C CA . LYS A 1 329 ? 11.279 17.796 7.508 1.00 81.56 329 LYS A CA 1
ATOM 2578 C C . LYS A 1 329 ? 12.642 17.088 7.500 1.00 81.56 329 LYS A C 1
ATOM 2580 O O . LYS A 1 329 ? 13.338 17.188 6.489 1.00 81.56 329 LYS A O 1
ATOM 2585 N N . THR A 1 330 ? 13.051 16.399 8.575 1.00 87.88 330 THR A N 1
ATOM 2586 C CA . THR A 1 330 ? 14.337 15.672 8.611 1.00 87.88 330 THR A CA 1
ATOM 2587 C C . THR A 1 330 ? 14.202 14.213 8.193 1.00 87.88 330 THR A C 1
ATOM 2589 O O . THR A 1 330 ? 15.134 13.678 7.596 1.00 87.88 330 THR A O 1
ATOM 2592 N N . SER A 1 331 ? 13.034 13.592 8.402 1.00 89.75 331 SER A N 1
ATOM 2593 C CA . SER A 1 331 ? 12.809 12.156 8.163 1.00 89.75 331 SER A CA 1
ATOM 2594 C C . SER A 1 331 ? 13.177 11.716 6.739 1.00 89.75 331 SER A C 1
ATOM 2596 O O . SER A 1 331 ? 13.839 10.694 6.551 1.00 89.75 331 SER A O 1
ATOM 2598 N N . PHE A 1 332 ? 12.814 12.510 5.725 1.00 92.50 332 PHE A N 1
ATOM 2599 C CA . PHE A 1 332 ? 13.158 12.203 4.334 1.00 92.50 332 PHE A CA 1
ATOM 2600 C C . PHE A 1 332 ? 14.668 12.304 4.062 1.00 92.50 332 PHE A C 1
ATOM 2602 O O . PHE A 1 332 ? 15.247 11.434 3.412 1.00 92.50 332 PHE A O 1
ATOM 2609 N N . LYS A 1 333 ? 15.331 13.335 4.603 1.00 91.38 333 LYS A N 1
ATOM 2610 C CA . LYS A 1 333 ? 16.785 13.518 4.458 1.00 91.38 333 LYS A CA 1
ATOM 2611 C C . LYS A 1 333 ? 17.566 12.405 5.156 1.00 91.38 333 LYS A C 1
ATOM 2613 O O . LYS A 1 333 ? 18.529 11.896 4.595 1.00 91.38 333 LYS A O 1
ATOM 2618 N N . GLU A 1 334 ? 17.129 11.992 6.344 1.00 90.75 334 GLU A N 1
ATOM 2619 C CA . GLU A 1 334 ? 17.706 10.852 7.065 1.00 90.75 334 GLU A CA 1
ATOM 2620 C C . GLU A 1 334 ? 17.558 9.547 6.277 1.00 90.75 334 GLU A C 1
ATOM 2622 O O . GLU A 1 334 ? 18.476 8.729 6.259 1.00 90.75 334 GLU A O 1
ATOM 2627 N N . LEU A 1 335 ? 16.427 9.349 5.590 1.00 92.12 335 LEU A N 1
ATOM 2628 C CA . LEU A 1 335 ? 16.230 8.193 4.717 1.00 92.12 335 LEU A CA 1
ATOM 2629 C C . LEU A 1 335 ? 17.170 8.226 3.505 1.00 92.12 335 LEU A C 1
ATOM 2631 O O . LEU A 1 335 ? 17.790 7.208 3.206 1.00 92.12 335 LEU A O 1
ATOM 2635 N N . LEU A 1 336 ? 17.330 9.381 2.851 1.00 91.56 336 LEU A N 1
ATOM 2636 C CA . LEU A 1 336 ? 18.285 9.548 1.749 1.00 91.56 336 LEU A CA 1
ATOM 2637 C C . LEU A 1 336 ? 19.733 9.295 2.183 1.00 91.56 336 LEU A C 1
ATOM 2639 O O . LEU A 1 336 ? 20.483 8.640 1.461 1.00 91.56 336 LEU A O 1
ATOM 2643 N N . ALA A 1 337 ? 20.114 9.756 3.377 1.00 90.88 337 ALA A N 1
ATOM 2644 C CA . ALA A 1 337 ? 21.456 9.565 3.924 1.00 90.88 337 ALA A CA 1
ATOM 2645 C C . ALA A 1 337 ? 21.819 8.084 4.150 1.00 90.88 337 ALA A C 1
ATOM 2647 O O . ALA A 1 337 ? 23.001 7.750 4.209 1.00 90.88 337 ALA A O 1
ATOM 2648 N N . ARG A 1 338 ? 20.827 7.184 4.241 1.00 87.12 338 ARG A N 1
ATOM 2649 C CA . ARG A 1 338 ? 21.057 5.732 4.342 1.00 87.12 338 ARG A CA 1
ATOM 2650 C C . ARG A 1 338 ? 21.442 5.071 3.017 1.00 87.12 338 ARG A C 1
ATOM 2652 O O . ARG A 1 338 ? 21.887 3.928 3.043 1.00 87.12 338 ARG A O 1
ATOM 2659 N N . ILE A 1 339 ? 21.276 5.742 1.874 1.00 88.31 339 ILE A N 1
ATOM 2660 C CA . ILE A 1 339 ? 21.717 5.224 0.572 1.00 88.31 339 ILE A CA 1
ATOM 2661 C C . ILE A 1 339 ? 23.201 5.578 0.407 1.00 88.31 339 ILE A C 1
ATOM 2663 O O . ILE A 1 339 ? 23.508 6.764 0.303 1.00 88.31 339 ILE A O 1
ATOM 2667 N N . PRO A 1 340 ? 24.138 4.614 0.359 1.00 79.31 340 PRO A N 1
ATOM 2668 C CA . PRO A 1 340 ? 25.569 4.928 0.337 1.00 79.31 340 PRO A CA 1
ATOM 2669 C C . PRO A 1 340 ? 25.983 5.757 -0.894 1.00 79.31 340 PRO A C 1
ATOM 2671 O O . PRO A 1 340 ? 25.543 5.475 -2.005 1.00 79.31 340 PRO A O 1
ATOM 2674 N N . THR A 1 341 ? 26.873 6.738 -0.735 1.00 74.62 341 THR A N 1
ATOM 2675 C CA . THR A 1 341 ? 27.613 7.397 -1.837 1.00 74.62 341 THR A CA 1
ATOM 2676 C C . THR A 1 341 ? 29.063 6.908 -1.837 1.00 74.62 341 THR A C 1
ATOM 2678 O O . THR A 1 341 ? 29.604 6.564 -0.785 1.00 74.62 341 THR A O 1
ATOM 2681 N N . ALA A 1 342 ? 29.705 6.817 -3.004 1.00 68.50 342 ALA A N 1
ATOM 2682 C CA . ALA A 1 342 ? 31.116 6.410 -3.081 1.00 68.50 342 ALA A CA 1
ATOM 2683 C C . ALA A 1 342 ? 32.052 7.596 -2.731 1.00 68.50 342 ALA A C 1
ATOM 2685 O O . ALA A 1 342 ? 31.706 8.715 -3.112 1.00 68.50 342 ALA A O 1
ATOM 2686 N N . PRO A 1 343 ? 33.230 7.416 -2.068 1.00 50.62 343 PRO A N 1
ATOM 2687 C CA . PRO A 1 343 ? 33.896 6.190 -1.601 1.00 50.62 343 PRO A CA 1
ATOM 2688 C C . PRO A 1 343 ? 34.280 6.220 -0.091 1.00 50.62 343 PRO A C 1
ATOM 2690 O O . PRO A 1 343 ? 35.428 5.961 0.255 1.00 50.62 343 PRO A O 1
ATOM 2693 N N . ASN A 1 344 ? 33.362 6.536 0.833 1.00 44.31 344 ASN A N 1
ATOM 2694 C CA . ASN A 1 344 ? 33.700 6.701 2.268 1.00 44.31 344 ASN A CA 1
ATOM 2695 C C . ASN A 1 344 ? 33.342 5.513 3.189 1.00 44.31 344 ASN A C 1
ATOM 2697 O O . ASN A 1 344 ? 33.269 5.669 4.407 1.00 44.31 344 ASN A O 1
ATOM 2701 N N . THR A 1 345 ? 33.152 4.303 2.661 1.00 53.69 345 THR A N 1
ATOM 2702 C CA . THR A 1 345 ? 32.797 3.123 3.478 1.00 53.69 345 THR A CA 1
ATOM 2703 C C . THR A 1 345 ? 34.018 2.237 3.758 1.00 53.69 345 THR A C 1
ATOM 2705 O O . THR A 1 345 ? 34.057 1.056 3.420 1.00 53.69 345 THR A O 1
ATOM 2708 N N . SER A 1 346 ? 35.047 2.814 4.383 1.00 52.00 346 SER A N 1
ATOM 2709 C CA . SER A 1 346 ? 36.332 2.132 4.623 1.00 52.00 346 SER A CA 1
ATOM 2710 C C . SER A 1 346 ? 36.353 1.210 5.851 1.00 52.00 346 SER A C 1
ATOM 2712 O O . SER A 1 346 ? 37.333 0.499 6.035 1.00 52.00 346 SER A O 1
ATOM 2714 N N . LEU A 1 347 ? 35.303 1.194 6.690 1.00 54.34 347 LEU A N 1
ATOM 2715 C CA . LEU A 1 347 ? 35.271 0.367 7.913 1.00 54.34 347 LEU A CA 1
ATOM 2716 C C . LEU A 1 347 ? 34.144 -0.679 7.953 1.00 54.34 347 LEU A C 1
ATOM 2718 O O . LEU A 1 347 ? 34.323 -1.729 8.561 1.00 54.34 347 LEU A O 1
ATOM 2722 N N . SER A 1 348 ? 33.001 -0.445 7.296 1.00 54.31 348 SER A N 1
ATOM 2723 C CA . SER A 1 348 ? 31.905 -1.433 7.240 1.00 54.31 348 SER A CA 1
ATOM 2724 C C . SER A 1 348 ? 32.198 -2.582 6.268 1.00 54.31 348 SER A C 1
ATOM 2726 O O . SER A 1 348 ? 31.772 -3.708 6.513 1.00 54.31 348 SER A O 1
ATOM 2728 N N . SER A 1 349 ? 32.993 -2.320 5.227 1.00 55.69 349 SER A N 1
ATOM 2729 C CA . SER A 1 349 ? 33.375 -3.271 4.171 1.00 55.69 349 SER A CA 1
ATOM 2730 C C . SER A 1 349 ? 34.335 -4.381 4.624 1.00 55.69 349 SER A C 1
ATOM 2732 O O . SER A 1 349 ? 34.600 -5.310 3.867 1.00 55.69 349 SER A O 1
ATOM 2734 N N . LEU A 1 350 ? 34.849 -4.318 5.859 1.00 59.84 350 LEU A N 1
ATOM 2735 C CA . LEU A 1 350 ? 35.723 -5.353 6.426 1.00 59.84 350 LEU A CA 1
ATOM 2736 C C . LEU A 1 350 ? 34.951 -6.565 6.976 1.00 59.84 350 LEU A C 1
ATOM 2738 O O . LEU A 1 350 ? 35.560 -7.601 7.226 1.00 59.84 350 LEU A O 1
ATOM 2742 N N . ILE A 1 351 ? 33.634 -6.440 7.196 1.00 64.12 351 ILE A N 1
ATOM 2743 C CA . ILE A 1 351 ? 32.825 -7.451 7.904 1.00 64.12 351 ILE A CA 1
ATOM 2744 C C . ILE A 1 351 ? 31.601 -7.906 7.081 1.00 64.12 351 ILE A C 1
ATOM 2746 O O . ILE A 1 351 ? 31.105 -9.010 7.294 1.00 64.12 351 ILE A O 1
ATOM 2750 N N . THR A 1 352 ? 31.124 -7.108 6.115 1.00 73.50 352 THR A N 1
ATOM 2751 C CA . THR A 1 352 ? 29.984 -7.456 5.242 1.00 73.50 352 THR A CA 1
ATOM 2752 C C . THR A 1 352 ? 30.439 -7.847 3.834 1.00 73.50 352 THR A C 1
ATOM 2754 O O . THR A 1 352 ? 31.403 -7.293 3.309 1.00 73.50 352 THR A O 1
ATOM 2757 N N . SER A 1 353 ? 29.739 -8.787 3.188 1.00 83.88 353 SER A N 1
ATOM 2758 C CA . SER A 1 353 ? 30.022 -9.136 1.790 1.00 83.88 353 SER A CA 1
ATOM 2759 C C . SER A 1 353 ? 29.550 -8.028 0.838 1.00 83.88 353 SER A C 1
ATOM 2761 O O . SER A 1 353 ? 28.560 -7.344 1.108 1.00 83.88 353 SER A O 1
ATOM 2763 N N . LYS A 1 354 ? 30.218 -7.878 -0.316 1.00 83.38 354 LYS A N 1
ATOM 2764 C CA . LYS A 1 354 ? 29.802 -6.926 -1.369 1.00 83.38 354 LYS A CA 1
ATOM 2765 C C . LYS A 1 354 ? 28.380 -7.185 -1.870 1.00 83.38 354 LYS A C 1
ATOM 2767 O O . LYS A 1 354 ? 27.642 -6.249 -2.145 1.00 83.38 354 LYS A O 1
ATOM 2772 N N . GLU A 1 355 ? 27.991 -8.453 -1.974 1.00 85.50 355 GLU A N 1
ATOM 2773 C CA . GLU A 1 355 ? 26.638 -8.841 -2.380 1.00 85.50 355 GLU A CA 1
ATOM 2774 C C . GLU A 1 355 ? 25.585 -8.332 -1.387 1.00 85.50 355 GLU A C 1
ATOM 2776 O O . GLU A 1 355 ? 24.575 -7.756 -1.788 1.00 85.50 355 GLU A O 1
ATOM 2781 N N . GLN A 1 356 ? 25.865 -8.443 -0.086 1.00 87.31 356 GLN A N 1
ATOM 2782 C CA . GLN A 1 356 ? 24.991 -7.916 0.955 1.00 87.31 356 GLN A CA 1
ATOM 2783 C C . GLN A 1 356 ? 24.915 -6.381 0.928 1.00 87.31 356 GLN A C 1
ATOM 2785 O O . GLN A 1 356 ? 23.836 -5.826 1.134 1.00 87.31 356 GLN A O 1
ATOM 2790 N N . GLU A 1 357 ? 26.013 -5.679 0.623 1.00 88.19 357 GLU A N 1
ATOM 2791 C CA . GLU A 1 357 ? 25.989 -4.220 0.427 1.00 88.19 357 GLU A CA 1
ATOM 2792 C C . GLU A 1 357 ? 25.090 -3.814 -0.751 1.00 88.19 357 GLU A C 1
ATOM 2794 O O . GLU A 1 357 ? 24.331 -2.844 -0.645 1.00 88.19 357 GLU A O 1
ATOM 2799 N N . TYR A 1 358 ? 25.136 -4.559 -1.861 1.00 91.19 358 TYR A N 1
ATOM 2800 C CA . TYR A 1 358 ? 24.273 -4.317 -3.019 1.00 91.19 358 TYR A CA 1
ATOM 2801 C C . TYR A 1 358 ? 22.801 -4.564 -2.704 1.00 91.19 358 TYR A C 1
ATOM 2803 O O . TYR A 1 358 ? 21.965 -3.738 -3.073 1.00 91.19 358 TYR A O 1
ATOM 2811 N N . GLU A 1 359 ? 22.483 -5.626 -1.963 1.00 91.94 359 GLU A N 1
ATOM 2812 C CA . GLU A 1 359 ? 21.114 -5.890 -1.518 1.00 91.94 359 GLU A CA 1
ATOM 2813 C C . GLU A 1 359 ? 20.616 -4.782 -0.579 1.00 91.94 359 GLU A C 1
ATOM 2815 O O . GLU A 1 359 ? 19.537 -4.226 -0.777 1.00 91.94 359 GLU A O 1
ATOM 2820 N N . MET A 1 360 ? 21.429 -4.360 0.396 1.00 91.88 360 MET A N 1
ATOM 2821 C CA . MET A 1 360 ? 21.082 -3.241 1.280 1.00 91.88 360 MET A CA 1
ATOM 2822 C C . MET A 1 360 ? 20.828 -1.946 0.499 1.00 91.88 360 MET A C 1
ATOM 2824 O O . MET A 1 360 ? 19.865 -1.227 0.784 1.00 91.88 360 MET A O 1
ATOM 2828 N N . ARG A 1 361 ? 21.658 -1.655 -0.511 1.00 94.12 361 ARG A N 1
ATOM 2829 C CA . ARG A 1 361 ? 21.490 -0.490 -1.389 1.00 94.12 361 ARG A CA 1
ATOM 2830 C C . ARG A 1 361 ? 20.213 -0.587 -2.221 1.00 94.12 361 ARG A C 1
ATOM 2832 O O . ARG A 1 361 ? 19.467 0.391 -2.287 1.00 94.12 361 ARG A O 1
ATOM 2839 N N . ALA A 1 362 ? 19.933 -1.746 -2.811 1.00 95.81 362 ALA A N 1
ATOM 2840 C CA . ALA A 1 362 ? 18.706 -1.997 -3.561 1.00 95.81 362 ALA A CA 1
ATOM 2841 C C . ALA A 1 362 ? 17.466 -1.799 -2.674 1.00 95.81 362 ALA A C 1
ATOM 2843 O O . ALA A 1 362 ? 16.546 -1.068 -3.039 1.00 95.81 362 ALA A O 1
ATOM 2844 N N . GLN A 1 363 ? 17.473 -2.341 -1.456 1.00 95.50 363 GLN A N 1
ATOM 2845 C CA . GLN A 1 363 ? 16.381 -2.177 -0.496 1.00 95.50 363 GLN A CA 1
ATOM 2846 C C . GLN A 1 363 ? 16.205 -0.720 -0.035 1.00 95.50 363 GLN A C 1
ATOM 2848 O O . GLN A 1 363 ? 15.083 -0.273 0.219 1.00 95.50 363 GLN A O 1
ATOM 2853 N N . ALA A 1 364 ? 17.287 0.055 0.076 1.00 96.69 364 ALA A N 1
ATOM 2854 C CA . ALA A 1 364 ? 17.208 1.483 0.378 1.00 96.69 364 ALA A CA 1
ATOM 2855 C C . ALA A 1 364 ? 16.592 2.283 -0.789 1.00 96.69 364 ALA A C 1
ATOM 2857 O O . ALA A 1 364 ? 15.721 3.123 -0.559 1.00 96.69 364 ALA A O 1
ATOM 2858 N N . LEU A 1 365 ? 16.964 1.968 -2.036 1.00 98.00 365 LEU A N 1
ATOM 2859 C CA . LEU A 1 365 ? 16.357 2.546 -3.244 1.00 98.00 365 LEU A CA 1
ATOM 2860 C C . LEU A 1 365 ? 14.873 2.181 -3.373 1.00 98.00 365 LEU A C 1
ATOM 2862 O O . LEU A 1 365 ? 14.050 3.055 -3.635 1.00 98.00 365 LEU A O 1
ATOM 2866 N N . LYS A 1 366 ? 14.503 0.923 -3.102 1.00 97.81 366 LYS A N 1
ATOM 2867 C CA . LYS A 1 366 ? 13.101 0.478 -3.097 1.00 97.81 366 LYS A CA 1
ATOM 2868 C C . LYS A 1 366 ? 12.270 1.268 -2.078 1.00 97.81 366 LYS A C 1
ATOM 2870 O O . LYS A 1 366 ? 11.175 1.728 -2.394 1.00 97.81 366 LYS A O 1
ATOM 2875 N N . ARG A 1 367 ? 12.798 1.509 -0.870 1.00 97.94 367 ARG A N 1
ATOM 2876 C CA . ARG A 1 367 ? 12.133 2.362 0.137 1.00 97.94 367 ARG A CA 1
ATOM 2877 C C . ARG A 1 367 ? 12.030 3.818 -0.303 1.00 97.94 367 ARG A C 1
ATOM 2879 O O . ARG A 1 367 ? 10.974 4.411 -0.112 1.00 97.94 367 ARG A O 1
ATOM 2886 N N . LEU A 1 368 ? 13.076 4.380 -0.913 1.00 98.06 368 LEU A N 1
ATOM 2887 C CA . LEU A 1 368 ? 13.022 5.725 -1.492 1.00 98.06 368 LEU A CA 1
ATOM 2888 C C . LEU A 1 368 ? 11.897 5.830 -2.528 1.00 98.06 368 LEU A C 1
ATOM 2890 O O . LEU A 1 368 ? 11.069 6.734 -2.438 1.00 98.06 368 LEU A O 1
ATOM 2894 N N . ALA A 1 369 ? 11.823 4.879 -3.461 1.00 98.38 369 ALA A N 1
ATOM 2895 C CA . ALA A 1 369 ? 10.758 4.822 -4.453 1.00 98.38 369 ALA A CA 1
ATOM 2896 C C . ALA A 1 369 ? 9.373 4.742 -3.790 1.00 98.38 369 ALA A C 1
ATOM 2898 O O . ALA A 1 369 ? 8.469 5.478 -4.169 1.00 98.38 369 ALA A O 1
ATOM 2899 N N . PHE A 1 370 ? 9.197 3.916 -2.756 1.00 98.56 370 PHE A N 1
ATOM 2900 C CA . PHE A 1 370 ? 7.915 3.815 -2.053 1.00 98.56 370 PHE A CA 1
ATOM 2901 C C . PHE A 1 370 ? 7.515 5.118 -1.340 1.00 98.56 370 PHE A C 1
ATOM 2903 O O . PHE A 1 370 ? 6.359 5.527 -1.410 1.00 98.56 370 PHE A O 1
ATOM 2910 N N . VAL A 1 371 ? 8.474 5.807 -0.714 1.00 97.81 371 VAL A N 1
ATOM 2911 C CA . VAL A 1 371 ? 8.249 7.097 -0.039 1.00 97.81 371 VAL A CA 1
ATOM 2912 C C . VAL A 1 371 ? 7.839 8.190 -1.026 1.00 97.81 371 VAL A C 1
ATOM 2914 O O . VAL A 1 371 ? 6.904 8.946 -0.767 1.00 97.81 371 VAL A O 1
ATOM 2917 N N . VAL A 1 372 ? 8.496 8.260 -2.184 1.00 97.62 372 VAL A N 1
ATOM 2918 C CA . VAL A 1 372 ? 8.098 9.198 -3.243 1.00 97.62 372 VAL A CA 1
ATOM 2919 C C . VAL A 1 372 ? 6.733 8.811 -3.825 1.00 97.62 372 VAL A C 1
ATOM 2921 O O . VAL A 1 372 ? 5.927 9.680 -4.135 1.00 97.62 372 VAL A O 1
ATOM 2924 N N . LEU A 1 373 ? 6.413 7.517 -3.925 1.00 98.31 373 LEU A N 1
ATOM 2925 C CA . LEU A 1 373 ? 5.100 7.068 -4.395 1.00 98.31 373 LEU A CA 1
ATOM 2926 C C . LEU A 1 373 ? 3.967 7.470 -3.439 1.00 98.31 373 LEU A C 1
ATOM 2928 O O . LEU A 1 373 ? 2.875 7.795 -3.909 1.00 98.31 373 LEU A O 1
ATOM 2932 N N . SER A 1 374 ? 4.206 7.466 -2.126 1.00 97.31 374 SER A N 1
ATOM 2933 C CA . SER A 1 374 ? 3.218 7.912 -1.133 1.00 97.31 374 SER A CA 1
ATOM 2934 C C . SER A 1 374 ? 2.970 9.420 -1.128 1.00 97.31 374 SER A C 1
ATOM 2936 O O . SER A 1 374 ? 1.946 9.850 -0.612 1.00 97.31 374 SER A O 1
ATOM 2938 N N . SER A 1 375 ? 3.874 10.221 -1.691 1.00 95.56 375 SER A N 1
ATOM 2939 C CA . SER A 1 375 ? 3.822 11.676 -1.572 1.00 95.56 375 SER A CA 1
ATOM 2940 C C . SER A 1 375 ? 2.849 12.334 -2.550 1.00 95.56 375 SER A C 1
ATOM 2942 O O . SER A 1 375 ? 2.434 11.750 -3.555 1.00 95.56 375 SER A O 1
ATOM 2944 N N . GLN A 1 376 ? 2.561 13.613 -2.311 1.00 94.31 376 GLN A N 1
ATOM 2945 C CA . GLN A 1 376 ? 1.891 14.467 -3.292 1.00 94.31 376 GLN A CA 1
ATOM 2946 C C . GLN A 1 376 ? 2.814 14.778 -4.487 1.00 94.31 376 GLN A C 1
ATOM 2948 O O . GLN A 1 376 ? 4.037 14.606 -4.417 1.00 94.31 376 GLN A O 1
ATOM 2953 N N . MET A 1 377 ? 2.225 15.255 -5.591 1.00 94.00 377 MET A N 1
ATOM 2954 C CA . MET A 1 377 ? 2.975 15.698 -6.775 1.00 94.00 377 MET A CA 1
ATOM 2955 C C . MET A 1 377 ? 3.969 16.810 -6.414 1.00 94.00 377 MET A C 1
ATOM 2957 O O . MET A 1 377 ? 3.602 17.775 -5.751 1.00 94.00 377 MET A O 1
ATOM 2961 N N . ASP A 1 378 ? 5.209 16.693 -6.890 1.00 94.75 378 ASP A N 1
ATOM 2962 C CA . ASP A 1 378 ? 6.316 17.641 -6.681 1.00 94.75 378 ASP A CA 1
ATOM 2963 C C . ASP A 1 378 ? 6.743 17.877 -5.216 1.00 94.75 378 ASP A C 1
ATOM 2965 O O . ASP A 1 378 ? 7.587 18.744 -4.962 1.00 94.75 378 ASP A O 1
ATOM 2969 N N . GLN A 1 379 ? 6.235 17.100 -4.250 1.00 94.25 379 GLN A N 1
ATOM 2970 C CA . GLN A 1 379 ? 6.536 17.279 -2.822 1.00 94.25 379 GLN A CA 1
ATOM 2971 C C . GLN A 1 379 ? 8.044 17.262 -2.513 1.00 94.25 379 GLN A C 1
ATOM 2973 O O . GLN A 1 379 ? 8.505 18.006 -1.649 1.00 94.25 379 GLN A O 1
ATOM 2978 N N . TYR A 1 380 ? 8.814 16.451 -3.243 1.00 93.88 380 TYR A N 1
ATOM 2979 C CA . TYR A 1 380 ? 10.265 16.302 -3.070 1.00 93.88 380 TYR A CA 1
ATOM 2980 C C . TYR A 1 380 ? 11.101 17.015 -4.140 1.00 93.88 380 TYR A C 1
ATOM 2982 O O . TYR A 1 380 ? 12.285 16.721 -4.299 1.00 93.88 380 TYR A O 1
ATOM 2990 N N . SER A 1 381 ? 10.519 17.975 -4.866 1.00 93.56 381 SER A N 1
ATOM 2991 C CA . SER A 1 381 ? 11.225 18.748 -5.903 1.00 93.56 381 SER A CA 1
ATOM 2992 C C . SER A 1 381 ? 12.509 19.415 -5.387 1.00 93.56 381 SER A C 1
ATOM 2994 O O . SER A 1 381 ? 13.523 19.415 -6.078 1.00 93.56 381 SER A O 1
ATOM 2996 N N . THR A 1 382 ? 12.517 19.905 -4.142 1.00 92.81 382 THR A N 1
ATOM 2997 C CA . THR A 1 382 ? 13.709 20.531 -3.536 1.00 92.81 382 THR A CA 1
ATOM 2998 C C . THR A 1 382 ? 14.844 19.553 -3.219 1.00 92.81 382 THR A C 1
ATOM 3000 O O . THR A 1 382 ? 15.997 19.964 -3.174 1.00 92.81 382 THR A O 1
ATOM 3003 N N . GLN A 1 383 ? 14.538 18.272 -2.998 1.00 93.50 383 GLN A N 1
ATOM 3004 C CA . GLN A 1 383 ? 15.518 17.212 -2.723 1.00 93.50 383 GLN A CA 1
ATOM 3005 C C . GLN A 1 383 ? 15.866 16.416 -3.985 1.00 93.50 383 GLN A C 1
ATOM 3007 O O . GLN A 1 383 ? 16.639 15.462 -3.929 1.00 93.50 383 GLN A O 1
ATOM 3012 N N . LEU A 1 384 ? 15.293 16.780 -5.131 1.00 93.81 384 LEU A N 1
ATOM 3013 C CA . LEU A 1 384 ? 15.497 16.068 -6.381 1.00 93.81 384 LEU A CA 1
ATOM 3014 C C . LEU A 1 384 ? 16.966 16.017 -6.840 1.00 93.81 384 LEU A C 1
ATOM 3016 O O . LEU A 1 384 ? 17.356 14.961 -7.341 1.00 93.81 384 LEU A O 1
ATOM 3020 N N . PRO A 1 385 ? 17.804 17.058 -6.637 1.00 94.25 385 PRO A N 1
ATOM 3021 C CA . PRO A 1 385 ? 19.240 16.959 -6.904 1.00 94.25 385 PRO A CA 1
ATOM 3022 C C . PRO A 1 385 ? 19.922 15.856 -6.082 1.00 94.25 385 PRO A C 1
ATOM 3024 O O . PRO A 1 385 ? 20.678 15.061 -6.638 1.00 94.25 385 PRO A O 1
ATOM 3027 N N . ASP A 1 386 ? 19.589 15.737 -4.794 1.00 94.62 386 ASP A N 1
ATOM 3028 C CA . ASP A 1 386 ? 20.133 14.687 -3.924 1.00 94.62 386 ASP A CA 1
ATOM 3029 C C . ASP A 1 386 ? 19.657 13.301 -4.390 1.00 94.62 386 ASP A C 1
ATOM 3031 O O . ASP A 1 386 ? 20.439 12.357 -4.470 1.00 94.62 386 ASP A O 1
ATOM 3035 N N . ILE A 1 387 ? 18.374 13.169 -4.758 1.00 96.00 387 ILE A N 1
ATOM 3036 C CA . ILE A 1 387 ? 17.827 11.931 -5.339 1.00 96.00 387 ILE A CA 1
ATOM 3037 C C . ILE A 1 387 ? 18.594 11.568 -6.618 1.00 96.00 387 ILE A C 1
ATOM 3039 O O . ILE A 1 387 ? 19.007 10.419 -6.780 1.00 96.00 387 ILE A O 1
ATOM 3043 N N . GLN A 1 388 ? 18.817 12.536 -7.512 1.00 95.06 388 GLN A N 1
ATOM 3044 C CA . GLN A 1 388 ? 19.559 12.343 -8.757 1.00 95.06 388 GLN A CA 1
ATOM 3045 C C . GLN A 1 388 ? 20.972 11.831 -8.504 1.00 95.06 388 GLN A C 1
ATOM 3047 O O . GLN A 1 388 ? 21.406 10.903 -9.190 1.00 95.06 388 GLN A O 1
ATOM 3052 N N . GLU A 1 389 ? 21.679 12.418 -7.542 1.00 94.19 389 GLU A N 1
ATOM 3053 C CA . GLU A 1 389 ? 23.020 11.989 -7.155 1.00 94.19 389 GLU A CA 1
ATOM 3054 C C . GLU A 1 389 ? 23.007 10.519 -6.712 1.00 94.19 389 GLU A C 1
ATOM 3056 O O . GLU A 1 389 ? 23.753 9.708 -7.264 1.00 94.19 389 GLU A O 1
ATOM 3061 N N . ARG A 1 390 ? 22.087 10.130 -5.813 1.00 95.00 390 ARG A N 1
ATOM 3062 C CA . ARG A 1 390 ? 21.980 8.740 -5.323 1.00 95.00 390 ARG A CA 1
ATOM 3063 C C . ARG A 1 390 ? 21.659 7.738 -6.432 1.00 95.00 390 ARG A C 1
ATOM 3065 O O . ARG A 1 390 ? 22.202 6.629 -6.418 1.00 95.00 390 ARG A O 1
ATOM 3072 N N . LEU A 1 391 ? 20.790 8.094 -7.381 1.00 96.31 391 LEU A N 1
ATOM 3073 C CA . LEU A 1 391 ? 20.483 7.243 -8.537 1.00 96.31 391 LEU A CA 1
ATOM 3074 C C . LEU A 1 391 ? 21.691 7.129 -9.471 1.00 96.31 391 LEU A C 1
ATOM 3076 O O . LEU A 1 391 ? 22.068 6.021 -9.843 1.00 96.31 391 LEU A O 1
ATOM 3080 N N . SER A 1 392 ? 22.340 8.251 -9.785 1.00 94.25 392 SER A N 1
ATOM 3081 C CA . SER A 1 392 ? 23.497 8.290 -10.687 1.00 94.25 392 SER A CA 1
ATOM 3082 C C . SER A 1 392 ? 24.677 7.495 -10.129 1.00 94.25 392 SER A C 1
ATOM 3084 O O . SER A 1 392 ? 25.281 6.709 -10.852 1.00 94.25 392 SER A O 1
ATOM 3086 N N . ASP A 1 393 ? 24.966 7.625 -8.833 1.00 93.06 393 ASP A N 1
ATOM 3087 C CA . ASP A 1 393 ? 25.996 6.828 -8.161 1.00 93.06 393 ASP A CA 1
ATOM 3088 C C . ASP A 1 393 ? 25.670 5.337 -8.132 1.00 93.06 393 ASP A C 1
ATOM 3090 O O . ASP A 1 393 ? 26.568 4.502 -8.205 1.00 93.06 393 ASP A O 1
ATOM 3094 N N . SER A 1 394 ? 24.387 4.987 -8.042 1.00 95.19 394 SER A N 1
ATOM 3095 C CA . SER A 1 394 ? 23.957 3.590 -8.067 1.00 95.19 394 SER A CA 1
ATOM 3096 C C . SER A 1 394 ? 24.131 2.962 -9.452 1.00 95.19 394 SER A C 1
ATOM 3098 O O . SER A 1 394 ? 24.508 1.799 -9.523 1.00 95.19 394 SER A O 1
ATOM 3100 N N . LEU A 1 395 ? 23.943 3.735 -10.529 1.00 94.62 395 LEU A N 1
ATOM 3101 C CA . LEU A 1 395 ? 24.180 3.296 -11.913 1.00 94.62 395 LEU A CA 1
ATOM 3102 C C . LEU A 1 395 ? 25.667 3.166 -12.278 1.00 94.62 395 LEU A C 1
ATOM 3104 O O . LEU A 1 395 ? 26.010 2.506 -13.253 1.00 94.62 395 LEU A O 1
ATOM 3108 N N . ARG A 1 396 ? 26.580 3.768 -11.502 1.00 93.00 396 ARG A N 1
ATOM 3109 C CA . ARG A 1 396 ? 28.032 3.585 -11.698 1.00 93.00 396 ARG A CA 1
ATOM 3110 C C . ARG A 1 396 ? 28.510 2.180 -11.312 1.00 93.00 396 ARG A C 1
ATOM 3112 O O . ARG A 1 396 ? 29.642 1.816 -11.631 1.00 93.00 396 ARG A O 1
ATOM 3119 N N . LEU A 1 397 ? 27.686 1.399 -10.610 1.00 90.50 397 LEU A N 1
ATOM 3120 C CA . LEU A 1 397 ? 28.018 0.045 -10.180 1.00 90.50 397 LEU A CA 1
ATOM 3121 C C . LEU A 1 397 ? 27.904 -0.935 -11.355 1.00 90.50 397 LEU A C 1
ATOM 3123 O O . LEU A 1 397 ? 26.838 -1.458 -11.658 1.00 90.50 397 LEU A O 1
ATOM 3127 N N . ALA A 1 398 ? 29.027 -1.219 -12.011 1.00 87.56 398 ALA A N 1
ATOM 3128 C CA . ALA A 1 398 ? 29.045 -2.129 -13.151 1.00 87.56 398 ALA A CA 1
ATOM 3129 C C . ALA A 1 398 ? 28.548 -3.539 -12.776 1.00 87.56 398 ALA A C 1
ATOM 3131 O O . ALA A 1 398 ? 29.049 -4.148 -11.832 1.00 87.56 398 ALA A O 1
ATOM 3132 N N . GLN A 1 399 ? 27.624 -4.079 -13.580 1.00 86.69 399 GLN A N 1
ATOM 3133 C CA . GLN A 1 399 ? 27.132 -5.462 -13.477 1.00 86.69 399 GLN A CA 1
ATOM 3134 C C . GLN A 1 399 ? 26.423 -5.788 -12.146 1.00 86.69 399 GLN A C 1
ATOM 3136 O O . GLN A 1 399 ? 26.527 -6.909 -11.649 1.00 86.69 399 GLN A O 1
ATOM 3141 N N . VAL A 1 400 ? 25.678 -4.829 -11.577 1.00 93.44 400 VAL A N 1
ATOM 3142 C CA . VAL A 1 400 ? 24.883 -5.028 -10.348 1.00 93.44 400 VAL A CA 1
ATOM 3143 C C . VAL A 1 400 ? 23.375 -4.948 -10.653 1.00 93.44 400 VAL A C 1
ATOM 3145 O O . VAL A 1 400 ? 22.729 -3.930 -10.373 1.00 93.44 400 VAL A O 1
ATOM 3148 N N . PRO A 1 401 ? 22.777 -6.013 -11.226 1.00 94.75 401 PRO A N 1
ATOM 3149 C CA . PRO A 1 401 ? 21.403 -5.979 -11.730 1.00 94.75 401 PRO A CA 1
ATOM 3150 C C . PRO A 1 401 ? 20.352 -5.679 -10.657 1.00 94.75 401 PRO A C 1
ATOM 3152 O O . PRO A 1 401 ? 19.398 -4.950 -10.924 1.00 94.75 401 PRO A O 1
ATOM 3155 N N . VAL A 1 402 ? 20.550 -6.159 -9.424 1.00 95.06 402 VAL A N 1
ATOM 3156 C CA . VAL A 1 402 ? 19.622 -5.917 -8.307 1.00 95.06 402 VAL A CA 1
ATOM 3157 C C . VAL A 1 402 ? 19.488 -4.429 -7.958 1.00 95.06 402 VAL A C 1
ATOM 3159 O O . VAL A 1 402 ? 18.389 -3.952 -7.680 1.00 95.06 402 VAL A O 1
ATOM 3162 N N . VAL A 1 403 ? 20.581 -3.662 -8.041 1.00 96.94 403 VAL A N 1
ATOM 3163 C CA . VAL A 1 403 ? 20.575 -2.215 -7.777 1.00 96.94 403 VAL A CA 1
ATOM 3164 C C . VAL A 1 403 ? 19.958 -1.461 -8.953 1.00 96.94 403 VAL A C 1
ATOM 3166 O O . VAL A 1 403 ? 19.090 -0.612 -8.746 1.00 96.94 403 VAL A O 1
ATOM 3169 N N . HIS A 1 404 ? 20.359 -1.792 -10.183 1.00 97.69 404 HIS A N 1
ATOM 3170 C CA . HIS A 1 404 ? 19.868 -1.128 -11.394 1.00 97.69 404 HIS A CA 1
ATOM 3171 C C . HIS A 1 404 ? 18.355 -1.326 -11.570 1.00 97.69 404 HIS A C 1
ATOM 3173 O O . HIS A 1 404 ? 17.640 -0.382 -11.910 1.00 97.69 404 HIS A O 1
ATOM 3179 N N . ALA A 1 405 ? 17.837 -2.508 -11.219 1.00 97.94 405 ALA A N 1
ATOM 3180 C CA . ALA A 1 405 ? 16.403 -2.774 -11.229 1.00 97.94 405 ALA A CA 1
ATOM 3181 C C . ALA A 1 405 ? 15.628 -1.815 -10.309 1.00 97.94 405 ALA A C 1
ATOM 3183 O O . ALA A 1 405 ? 14.578 -1.292 -10.690 1.00 97.94 405 ALA A O 1
ATOM 3184 N N . GLN A 1 406 ? 16.161 -1.515 -9.118 1.00 98.06 406 GLN A N 1
ATOM 3185 C CA . GLN A 1 406 ? 15.531 -0.556 -8.205 1.00 98.06 406 GLN A CA 1
ATOM 3186 C C . GLN A 1 406 ? 15.695 0.895 -8.666 1.00 98.06 406 GLN A C 1
ATOM 3188 O O . GLN A 1 406 ? 14.795 1.699 -8.432 1.00 98.06 406 GLN A O 1
ATOM 3193 N N . VAL A 1 407 ? 16.773 1.236 -9.381 1.00 98.38 407 VAL A N 1
ATOM 3194 C CA . VAL A 1 407 ? 16.892 2.547 -10.042 1.00 98.38 407 VAL A CA 1
ATOM 3195 C C . VAL A 1 407 ? 15.789 2.732 -11.091 1.00 98.38 407 VAL A C 1
ATOM 3197 O O . VAL A 1 407 ? 15.146 3.782 -11.113 1.00 98.38 407 VAL A O 1
ATOM 3200 N N . PHE A 1 408 ? 15.488 1.714 -11.903 1.00 98.56 408 PHE A N 1
ATOM 3201 C CA . PHE A 1 408 ? 14.359 1.779 -12.837 1.00 98.56 408 PHE A CA 1
ATOM 3202 C C . PHE A 1 408 ? 13.008 1.906 -12.125 1.00 98.56 408 PHE A C 1
ATOM 3204 O O . PHE A 1 408 ? 12.170 2.697 -12.561 1.00 98.56 408 PHE A O 1
ATOM 3211 N N . THR A 1 409 ? 12.800 1.218 -10.998 1.00 98.38 409 THR A N 1
ATOM 3212 C CA . THR A 1 409 ? 11.610 1.425 -10.152 1.00 98.38 409 THR A CA 1
ATOM 3213 C C . THR A 1 409 ? 11.518 2.870 -9.651 1.00 98.38 409 THR A C 1
ATOM 3215 O O . THR A 1 409 ? 10.453 3.482 -9.757 1.00 98.38 409 THR A O 1
ATOM 3218 N N . CYS A 1 410 ? 12.625 3.456 -9.176 1.00 98.31 410 CYS A N 1
ATOM 3219 C CA . CYS A 1 410 ? 12.684 4.865 -8.778 1.00 98.31 410 CYS A CA 1
ATOM 3220 C C . CYS A 1 410 ? 12.296 5.794 -9.930 1.00 98.31 410 CYS A C 1
ATOM 3222 O O . CYS A 1 410 ? 11.449 6.664 -9.740 1.00 98.31 410 CYS A O 1
ATOM 3224 N N . TYR A 1 411 ? 12.859 5.603 -11.128 1.00 97.94 411 TYR A N 1
ATOM 3225 C CA . TYR A 1 411 ? 12.501 6.417 -12.291 1.00 97.94 411 TYR A CA 1
ATOM 3226 C C . TYR A 1 411 ? 11.015 6.320 -12.626 1.00 97.94 411 TYR A C 1
ATOM 3228 O O . TYR A 1 411 ? 10.379 7.347 -12.848 1.00 97.94 411 TYR A O 1
ATOM 3236 N N . ARG A 1 412 ? 10.427 5.119 -12.592 1.00 97.81 412 ARG A N 1
ATOM 3237 C CA . ARG A 1 412 ? 8.989 4.937 -12.838 1.00 97.81 412 ARG A CA 1
ATOM 3238 C C . ARG A 1 412 ? 8.120 5.682 -11.831 1.00 97.81 412 ARG A C 1
ATOM 3240 O O . ARG A 1 412 ? 7.157 6.324 -12.240 1.00 97.81 412 ARG A O 1
ATOM 3247 N N . VAL A 1 413 ? 8.459 5.625 -10.541 1.00 98.31 413 VAL A N 1
ATOM 3248 C CA . VAL A 1 413 ? 7.754 6.400 -9.508 1.00 98.31 413 VAL A CA 1
ATOM 3249 C C . VAL A 1 413 ? 7.914 7.894 -9.757 1.00 9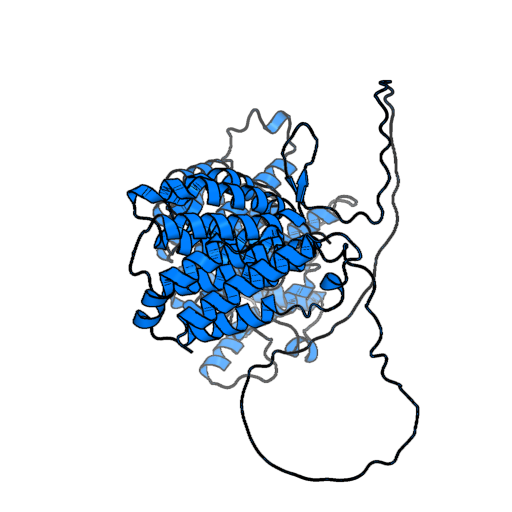8.31 413 VAL A C 1
ATOM 3251 O O . VAL A 1 413 ? 6.934 8.635 -9.740 1.00 98.31 413 VAL A O 1
ATOM 3254 N N . LEU A 1 414 ? 9.145 8.344 -9.991 1.00 96.94 414 LEU A N 1
ATOM 3255 C CA . LEU A 1 414 ? 9.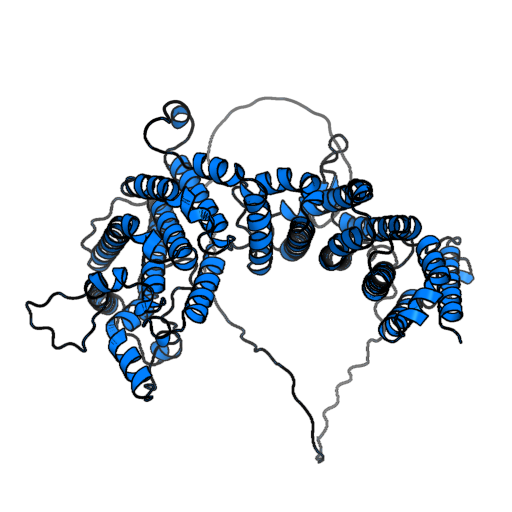438 9.749 -10.209 1.00 96.94 414 LEU A CA 1
ATOM 3256 C C . LEU A 1 414 ? 8.616 10.273 -11.402 1.00 96.94 414 LEU A C 1
ATOM 3258 O O . LEU A 1 414 ? 7.954 11.301 -11.259 1.00 96.94 414 LEU A O 1
ATOM 3262 N N . LEU A 1 415 ? 8.568 9.551 -12.527 1.00 95.75 415 LEU A N 1
ATOM 3263 C CA . LEU A 1 415 ? 7.817 9.933 -13.733 1.00 95.75 415 LEU A CA 1
ATOM 3264 C C . LEU A 1 415 ? 6.324 10.219 -13.481 1.00 95.75 415 LEU A C 1
ATOM 3266 O O . LEU A 1 415 ? 5.721 10.998 -14.220 1.00 95.75 415 LEU A O 1
ATOM 3270 N N . ILE A 1 416 ? 5.724 9.615 -12.448 1.00 95.81 416 ILE A N 1
ATOM 3271 C CA . ILE A 1 416 ? 4.317 9.834 -12.074 1.00 95.81 416 ILE A CA 1
ATOM 3272 C C . ILE A 1 416 ? 4.127 10.737 -10.847 1.00 95.81 416 ILE A C 1
ATOM 3274 O O . ILE A 1 416 ? 2.987 11.015 -10.481 1.00 95.81 416 ILE A O 1
ATOM 3278 N N . ARG A 1 417 ? 5.213 11.172 -10.193 1.00 95.94 417 ARG A N 1
ATOM 3279 C CA . ARG A 1 417 ? 5.182 11.992 -8.966 1.00 95.94 417 ARG A CA 1
ATOM 3280 C C . ARG A 1 417 ? 5.868 13.345 -9.094 1.00 95.94 417 ARG A C 1
ATOM 3282 O O . ARG A 1 417 ? 5.625 14.215 -8.264 1.00 95.94 417 ARG A O 1
ATOM 3289 N N . MET A 1 418 ? 6.675 13.557 -10.127 1.00 93.81 418 MET A N 1
ATOM 3290 C CA . MET A 1 418 ? 7.280 14.851 -10.437 1.00 93.81 418 MET A CA 1
ATOM 3291 C C . MET A 1 418 ? 6.806 15.327 -11.813 1.00 93.81 418 MET A C 1
ATOM 3293 O O . MET A 1 418 ? 6.523 14.529 -12.709 1.00 93.81 418 MET A O 1
ATOM 3297 N N . LYS A 1 419 ? 6.710 16.642 -11.999 1.00 91.38 419 LYS A N 1
ATOM 3298 C CA . LYS A 1 419 ? 6.394 17.227 -13.307 1.00 91.38 419 LYS A CA 1
ATOM 3299 C C . LYS A 1 419 ? 7.542 17.051 -14.314 1.00 91.38 419 LYS A C 1
ATOM 3301 O O . LYS A 1 419 ? 8.704 17.019 -13.914 1.00 91.38 419 LYS A O 1
ATOM 3306 N N . PRO A 1 420 ? 7.261 17.041 -15.631 1.00 88.88 420 PRO A N 1
ATOM 3307 C CA . PRO A 1 420 ? 8.262 16.779 -16.673 1.00 88.88 420 PRO A CA 1
ATOM 3308 C C . PRO A 1 420 ? 9.496 17.694 -16.640 1.00 88.88 420 PRO A C 1
ATOM 3310 O O . PRO A 1 420 ? 10.605 17.240 -16.904 1.00 88.88 420 PRO A O 1
ATOM 3313 N N . PHE A 1 421 ? 9.343 18.974 -16.275 1.00 87.62 421 PHE A N 1
ATOM 3314 C CA . PHE A 1 421 ? 10.475 19.911 -16.216 1.00 87.62 421 PHE A CA 1
ATOM 3315 C C . PHE A 1 421 ? 11.519 19.532 -15.153 1.00 87.62 421 PHE A C 1
ATOM 3317 O O . PHE A 1 421 ? 12.693 19.857 -15.307 1.00 87.62 421 PHE A O 1
ATOM 3324 N N . ASN A 1 422 ? 11.113 18.801 -14.113 1.00 87.25 422 ASN A N 1
ATOM 3325 C CA . ASN A 1 422 ? 12.002 18.315 -13.064 1.00 87.25 422 ASN A CA 1
ATOM 3326 C C . ASN A 1 422 ? 12.900 17.151 -13.544 1.00 87.25 422 ASN A C 1
ATOM 3328 O O . ASN A 1 422 ? 13.895 16.843 -12.898 1.00 87.25 422 ASN A O 1
ATOM 3332 N N . PHE A 1 423 ? 12.595 16.519 -14.687 1.00 83.81 423 PHE A N 1
ATOM 3333 C CA . PHE A 1 423 ? 13.328 15.347 -15.197 1.00 83.81 423 PHE A CA 1
ATOM 3334 C C . PHE A 1 423 ? 14.485 15.645 -16.138 1.00 83.81 423 PHE A C 1
ATOM 3336 O O . PHE A 1 423 ? 15.226 14.724 -16.486 1.00 83.81 423 PHE A O 1
ATOM 3343 N N . VAL A 1 424 ? 14.647 16.894 -16.576 1.00 86.94 424 VAL A N 1
ATOM 3344 C CA . VAL A 1 424 ? 15.567 17.240 -17.671 1.00 86.94 424 VAL A CA 1
ATOM 3345 C C . VAL A 1 424 ? 16.995 16.752 -17.398 1.00 86.94 424 VAL A C 1
ATOM 3347 O O . VAL A 1 424 ? 17.628 16.191 -18.289 1.00 86.94 424 VAL A O 1
ATOM 3350 N N . SER A 1 425 ? 17.480 16.881 -16.160 1.00 89.69 425 SER A N 1
ATOM 3351 C CA . SER A 1 425 ? 18.829 16.463 -15.759 1.00 89.69 425 SER A CA 1
ATOM 3352 C C . SER A 1 425 ? 19.006 14.945 -15.598 1.00 89.69 425 SER A C 1
ATOM 3354 O O . SER A 1 425 ? 20.127 14.453 -15.702 1.00 89.69 425 SER A O 1
ATOM 3356 N N . MET A 1 426 ? 17.925 14.194 -15.357 1.00 90.94 426 MET A N 1
ATOM 3357 C CA . MET A 1 426 ? 17.944 12.731 -15.189 1.00 90.94 426 MET A CA 1
ATOM 3358 C C . MET A 1 426 ? 17.753 11.974 -16.507 1.00 90.94 426 MET A C 1
ATOM 3360 O O . MET A 1 426 ? 18.021 10.775 -16.583 1.00 90.94 426 MET A O 1
ATOM 3364 N N . TRP A 1 427 ? 17.267 12.659 -17.544 1.00 90.56 427 TRP A N 1
ATOM 3365 C CA . TRP A 1 427 ? 16.907 12.037 -18.813 1.00 90.56 427 TRP A CA 1
ATOM 3366 C C . TRP A 1 427 ? 18.075 11.294 -19.494 1.00 90.56 427 TRP A C 1
ATOM 3368 O O . TRP A 1 427 ? 17.884 10.134 -19.872 1.00 90.56 427 TRP A O 1
ATOM 3378 N N . PRO A 1 428 ? 19.292 11.873 -19.610 1.00 91.88 428 PRO A N 1
ATOM 3379 C CA . PRO A 1 428 ? 20.400 11.202 -20.289 1.00 91.88 428 PRO A CA 1
ATOM 3380 C C . PRO A 1 428 ? 20.829 9.897 -19.611 1.00 91.88 428 PRO A C 1
ATOM 3382 O O . PRO A 1 428 ? 21.052 8.904 -20.303 1.00 91.88 428 PRO A O 1
ATOM 3385 N N . SER A 1 429 ? 20.918 9.869 -18.276 1.00 92.94 429 SER A N 1
ATOM 3386 C CA . SER A 1 429 ? 21.318 8.662 -17.542 1.00 92.94 429 SER A CA 1
ATOM 3387 C C . SER A 1 429 ? 20.250 7.574 -17.619 1.00 92.94 429 SER A C 1
ATOM 3389 O O . SER A 1 429 ? 20.579 6.427 -17.907 1.00 92.94 429 SER A O 1
ATOM 3391 N N . MET A 1 430 ? 18.973 7.938 -17.474 1.00 95.06 430 MET A N 1
ATOM 3392 C CA . MET A 1 430 ? 17.857 6.997 -17.596 1.00 95.06 430 MET A CA 1
ATOM 3393 C C . MET A 1 430 ? 17.798 6.336 -18.981 1.00 95.06 430 MET A C 1
ATOM 3395 O O . MET A 1 430 ? 17.666 5.117 -19.077 1.00 95.06 430 MET A O 1
ATOM 3399 N N . VAL A 1 431 ? 17.907 7.125 -20.056 1.00 94.44 431 VAL A N 1
ATOM 3400 C CA . VAL A 1 431 ? 17.864 6.605 -21.433 1.00 94.44 431 VAL A CA 1
ATOM 3401 C C . VAL A 1 431 ? 19.098 5.769 -21.752 1.00 94.44 431 VAL A C 1
ATOM 3403 O O . VAL A 1 431 ? 18.962 4.709 -22.358 1.00 94.44 431 VAL A O 1
ATOM 3406 N N . THR A 1 432 ? 20.286 6.217 -21.336 1.00 94.88 432 THR A N 1
ATOM 3407 C CA . THR A 1 432 ? 21.535 5.479 -21.572 1.00 94.88 432 THR A CA 1
ATOM 3408 C C . THR A 1 432 ? 21.478 4.102 -20.923 1.00 94.88 432 THR A C 1
ATOM 3410 O O . THR A 1 432 ? 21.746 3.108 -21.593 1.00 94.88 432 THR A O 1
ATOM 3413 N N . GLU A 1 433 ? 21.064 4.027 -19.658 1.00 96.25 433 GLU A N 1
ATOM 3414 C CA . GLU A 1 433 ? 20.950 2.754 -18.947 1.00 96.25 433 GLU A CA 1
ATOM 3415 C C . GLU A 1 433 ? 19.876 1.851 -19.572 1.00 96.25 433 GLU A C 1
ATOM 3417 O O . GLU A 1 433 ? 20.115 0.667 -19.803 1.00 96.25 433 GLU A O 1
ATOM 3422 N N . LEU A 1 434 ? 18.708 2.403 -19.928 1.00 97.31 434 LEU A N 1
ATOM 3423 C CA . LEU A 1 434 ? 17.657 1.640 -20.606 1.00 97.31 434 LEU A CA 1
ATOM 3424 C C . LEU A 1 434 ? 18.164 1.032 -21.923 1.00 97.31 434 LEU A C 1
ATOM 3426 O O . LEU A 1 434 ? 17.927 -0.145 -22.191 1.00 97.31 434 LEU A O 1
ATOM 3430 N N . ILE A 1 435 ? 18.892 1.810 -22.728 1.00 96.38 435 ILE A N 1
ATOM 3431 C CA . ILE A 1 435 ? 19.507 1.332 -23.972 1.00 96.38 435 ILE A CA 1
ATOM 3432 C C . ILE A 1 435 ? 20.537 0.237 -23.689 1.00 96.38 435 ILE A C 1
ATOM 3434 O O . ILE A 1 435 ? 20.526 -0.784 -24.372 1.00 96.38 435 ILE A O 1
ATOM 3438 N N . GLN A 1 436 ? 21.405 0.412 -22.690 1.00 95.38 436 GLN A N 1
ATOM 3439 C CA . GLN A 1 436 ? 22.410 -0.593 -22.335 1.00 95.38 436 GLN A CA 1
ATOM 3440 C C . GLN A 1 436 ? 21.768 -1.931 -21.958 1.00 95.38 436 GLN A C 1
ATOM 3442 O O . GLN A 1 436 ? 22.214 -2.976 -22.432 1.00 95.38 436 GLN A O 1
ATOM 3447 N N . VAL A 1 437 ? 20.690 -1.910 -21.173 1.00 96.50 437 VAL A N 1
ATOM 3448 C CA . VAL A 1 437 ? 19.974 -3.133 -20.794 1.00 96.50 437 VAL A CA 1
ATOM 3449 C C . VAL A 1 437 ? 19.275 -3.769 -21.997 1.00 96.50 437 VAL A C 1
ATOM 3451 O O . VAL A 1 437 ? 19.350 -4.984 -22.166 1.00 96.50 437 VAL A O 1
ATOM 3454 N N . LEU A 1 438 ? 18.663 -2.981 -22.889 1.00 96.50 438 LEU A N 1
ATOM 3455 C CA . LEU A 1 438 ? 18.099 -3.518 -24.135 1.00 96.50 438 LEU A CA 1
ATOM 3456 C C . LEU A 1 438 ? 19.180 -4.155 -25.022 1.00 96.50 438 LEU A C 1
ATOM 3458 O O . LEU A 1 438 ? 18.954 -5.242 -25.547 1.00 96.50 438 LEU A O 1
ATOM 3462 N N . ILE A 1 439 ? 20.368 -3.542 -25.127 1.00 94.81 439 ILE A N 1
ATOM 3463 C CA . ILE A 1 439 ? 21.525 -4.111 -25.841 1.00 94.81 439 ILE A CA 1
ATOM 3464 C C . ILE A 1 439 ? 21.915 -5.478 -25.262 1.00 94.81 439 ILE A C 1
ATOM 3466 O O . ILE A 1 439 ? 22.139 -6.430 -26.012 1.00 94.81 439 ILE A O 1
ATOM 3470 N N . GLN A 1 440 ? 21.957 -5.600 -23.933 1.00 93.50 440 GLN A N 1
ATOM 3471 C CA . GLN A 1 440 ? 22.257 -6.868 -23.263 1.00 93.50 440 GLN A CA 1
ATOM 3472 C C . GLN A 1 440 ? 21.205 -7.942 -23.570 1.00 93.50 440 GLN A C 1
ATOM 3474 O O . GLN A 1 440 ? 21.571 -9.084 -23.847 1.00 93.50 440 GLN A O 1
ATOM 3479 N N . ILE A 1 441 ? 19.914 -7.586 -23.592 1.00 93.44 441 ILE A N 1
ATOM 3480 C CA . ILE A 1 441 ? 18.846 -8.514 -23.997 1.00 93.44 441 ILE A CA 1
ATOM 3481 C C . ILE A 1 441 ? 19.074 -8.994 -25.441 1.00 93.44 441 ILE A C 1
ATOM 3483 O O . ILE A 1 441 ? 18.961 -10.195 -25.698 1.00 93.44 441 ILE A O 1
ATOM 3487 N N . GLU A 1 442 ? 19.457 -8.111 -26.378 1.00 92.50 442 GLU A N 1
ATOM 3488 C CA . GLU A 1 442 ? 19.741 -8.531 -27.763 1.00 92.50 442 GLU A CA 1
ATOM 3489 C C . GLU A 1 442 ? 20.889 -9.540 -27.833 1.00 92.50 442 GLU A C 1
ATOM 3491 O O . GLU A 1 442 ? 20.787 -10.539 -28.548 1.00 92.50 442 GLU A O 1
ATOM 3496 N N . GLN A 1 443 ? 21.967 -9.303 -27.083 1.00 90.94 443 GLN A N 1
ATOM 3497 C CA . GLN A 1 443 ? 23.140 -10.182 -27.052 1.00 90.94 443 GLN A CA 1
ATOM 3498 C C . GLN A 1 443 ? 22.789 -11.575 -26.504 1.00 90.94 443 GLN A C 1
ATOM 3500 O O . GLN A 1 443 ? 23.185 -12.591 -27.080 1.00 90.94 443 GLN A O 1
ATOM 3505 N N . GLN A 1 444 ? 21.980 -11.636 -25.440 1.00 88.56 444 GLN A N 1
ATOM 3506 C CA . GLN A 1 444 ? 21.494 -12.897 -24.865 1.00 88.56 444 GLN A CA 1
ATOM 3507 C C . GLN A 1 444 ? 20.548 -13.650 -25.815 1.00 88.56 444 GLN A C 1
ATOM 3509 O O . GLN A 1 444 ? 20.577 -14.881 -25.902 1.00 88.56 444 GLN A O 1
ATOM 3514 N N . LEU A 1 445 ? 19.705 -12.933 -26.564 1.00 87.81 445 LEU A N 1
ATOM 3515 C CA . LEU A 1 445 ? 18.815 -13.541 -27.557 1.00 87.81 445 LEU A CA 1
ATOM 3516 C C . LEU A 1 445 ? 19.559 -14.030 -28.804 1.00 87.81 445 LEU A C 1
ATOM 3518 O O . LEU A 1 445 ? 19.186 -15.069 -29.346 1.00 87.81 445 LEU A O 1
ATOM 3522 N N . SER A 1 446 ? 20.614 -13.324 -29.216 1.00 86.75 446 SER A N 1
ATOM 3523 C CA . SER A 1 446 ? 21.423 -13.642 -30.402 1.00 86.75 446 SER A CA 1
ATOM 3524 C C . SER A 1 446 ? 22.440 -14.766 -30.165 1.00 86.75 446 SER A C 1
ATOM 3526 O O . SER A 1 446 ? 23.084 -15.210 -31.110 1.00 86.75 446 SER A O 1
ATOM 3528 N N . GLY A 1 447 ? 22.606 -15.225 -28.919 1.00 76.25 447 GLY A N 1
ATOM 3529 C CA . GLY A 1 447 ? 23.564 -16.277 -28.563 1.00 76.25 447 GLY A CA 1
ATOM 3530 C C . GLY A 1 447 ? 25.030 -15.830 -28.601 1.00 76.25 447 GLY A C 1
ATOM 3531 O O . GLY A 1 447 ? 25.923 -16.669 -28.581 1.00 76.25 447 GLY A O 1
ATOM 3532 N N . THR A 1 448 ? 25.294 -14.520 -28.644 1.00 64.38 448 THR A N 1
ATOM 3533 C CA . THR A 1 448 ? 26.651 -13.948 -28.705 1.00 64.38 448 THR A CA 1
ATOM 3534 C C . THR A 1 448 ? 27.306 -13.784 -27.330 1.00 64.38 448 THR A C 1
ATOM 3536 O O . THR A 1 448 ? 28.452 -13.350 -27.244 1.00 64.38 448 THR A O 1
ATOM 3539 N N . SER A 1 449 ? 26.611 -14.150 -26.248 1.00 57.75 449 SER A N 1
ATOM 3540 C CA . SER A 1 449 ? 27.157 -14.150 -24.889 1.00 57.75 449 SER A CA 1
ATOM 3541 C C . SER A 1 449 ? 27.747 -15.523 -24.544 1.00 57.75 449 SER A C 1
ATOM 3543 O O . SER A 1 449 ? 27.020 -16.487 -24.309 1.00 57.75 449 SER A O 1
ATOM 3545 N N . SER A 1 450 ? 29.078 -15.624 -24.531 1.00 45.44 450 SER A N 1
ATOM 3546 C CA . SER A 1 450 ? 29.809 -16.797 -24.046 1.00 45.44 450 SER A CA 1
ATOM 3547 C C . SER A 1 450 ? 29.669 -16.919 -22.522 1.00 45.44 450 SER A C 1
ATOM 3549 O O . SER A 1 450 ? 30.084 -16.051 -21.757 1.00 45.44 450 SER A O 1
ATOM 3551 N N . THR A 1 451 ? 29.049 -18.005 -22.066 1.00 47.25 451 THR A N 1
ATOM 3552 C CA . THR A 1 451 ? 28.746 -18.270 -20.653 1.00 47.25 451 THR A CA 1
ATOM 3553 C C . THR A 1 451 ? 29.998 -18.490 -19.798 1.00 47.25 451 THR A C 1
ATOM 3555 O O . THR A 1 451 ? 30.844 -19.310 -20.148 1.00 47.25 451 THR A O 1
ATOM 3558 N N . VAL A 1 452 ? 30.044 -17.874 -18.613 1.00 40.59 452 VAL A N 1
ATOM 3559 C CA . VAL A 1 452 ? 30.859 -18.340 -17.472 1.00 40.59 452 VAL A CA 1
ATOM 3560 C C . VAL A 1 452 ? 30.082 -19.458 -16.739 1.00 40.59 452 VAL A C 1
ATOM 3562 O O . VAL A 1 452 ? 28.858 -19.380 -16.651 1.00 40.59 452 VAL A O 1
ATOM 3565 N N . SER A 1 453 ? 30.788 -20.509 -16.296 1.00 40.06 453 SER A N 1
ATOM 3566 C CA . SER A 1 453 ? 30.375 -21.749 -15.579 1.00 40.06 453 SER A CA 1
ATOM 3567 C C . SER A 1 453 ? 29.253 -21.582 -14.534 1.00 40.06 453 SER A C 1
ATOM 3569 O O . SER A 1 453 ? 29.215 -20.580 -13.830 1.00 40.06 453 SER A O 1
ATOM 3571 N N . ASP A 1 454 ? 28.180 -22.381 -14.548 1.00 47.72 454 ASP A N 1
ATOM 3572 C CA . ASP A 1 454 ? 27.943 -23.682 -13.868 1.00 47.72 454 ASP A CA 1
ATOM 3573 C C . ASP A 1 454 ? 28.045 -23.614 -12.325 1.00 47.72 454 ASP A C 1
ATOM 3575 O O . ASP A 1 454 ? 29.067 -23.218 -11.777 1.00 47.72 454 ASP A O 1
ATOM 3579 N N . ASP A 1 455 ? 26.920 -23.917 -11.669 1.00 39.38 455 ASP A N 1
ATOM 3580 C CA . ASP A 1 455 ? 26.600 -23.974 -10.224 1.00 39.38 455 ASP A CA 1
ATOM 3581 C C . ASP A 1 455 ? 26.221 -22.687 -9.449 1.00 39.38 455 ASP A C 1
ATOM 3583 O O . ASP A 1 455 ? 25.420 -22.771 -8.520 1.00 39.38 455 ASP A O 1
ATOM 3587 N N . LEU A 1 456 ? 26.626 -21.476 -9.865 1.00 47.09 456 LEU A N 1
ATOM 3588 C CA . LEU A 1 456 ? 26.144 -20.191 -9.280 1.00 47.09 456 LEU A CA 1
ATOM 3589 C C . LEU A 1 456 ? 25.163 -19.413 -10.189 1.00 47.09 456 LEU A C 1
ATOM 3591 O O . LEU A 1 456 ? 24.820 -18.261 -9.918 1.00 47.09 456 LEU A O 1
ATOM 3595 N N . LYS A 1 457 ? 24.714 -20.032 -11.291 1.00 54.72 457 LYS A N 1
ATOM 3596 C CA . LYS A 1 457 ? 23.904 -19.385 -12.340 1.00 54.72 457 LYS A CA 1
ATOM 3597 C C . LYS A 1 457 ? 22.483 -19.032 -11.904 1.00 54.72 457 LYS A C 1
ATOM 3599 O O . LYS A 1 457 ? 22.026 -17.947 -12.221 1.00 54.72 457 LYS A O 1
ATOM 3604 N N . GLY A 1 458 ? 21.802 -19.889 -11.140 1.00 58.66 458 GLY A N 1
ATOM 3605 C CA . GLY A 1 458 ? 20.359 -19.742 -10.893 1.00 58.66 458 GLY A CA 1
ATOM 3606 C C . GLY A 1 458 ? 19.947 -18.403 -10.265 1.00 58.66 458 GLY A C 1
ATOM 3607 O O . GLY A 1 458 ? 19.076 -17.721 -10.799 1.00 58.66 458 GLY A O 1
ATOM 3608 N N . SER A 1 459 ? 20.597 -17.992 -9.168 1.00 59.78 459 SER A N 1
ATOM 3609 C CA . SER A 1 459 ? 20.275 -16.726 -8.487 1.00 59.78 459 SER A CA 1
ATOM 3610 C C . SER A 1 459 ? 20.728 -15.502 -9.284 1.00 59.78 459 SER A C 1
ATOM 3612 O O . SER A 1 459 ? 20.036 -14.484 -9.316 1.00 59.78 459 SER A O 1
ATOM 3614 N N . ARG A 1 460 ? 21.880 -15.595 -9.959 1.00 67.38 460 ARG A N 1
ATOM 3615 C CA . ARG A 1 460 ? 22.413 -14.502 -10.775 1.00 67.38 460 ARG A CA 1
ATOM 3616 C C . ARG A 1 460 ? 21.538 -14.275 -12.002 1.00 67.38 460 ARG A C 1
ATOM 3618 O O . ARG A 1 460 ? 21.202 -13.133 -12.298 1.00 67.38 460 ARG A O 1
ATOM 3625 N N . ASP A 1 461 ? 21.116 -15.351 -12.658 1.00 77.12 461 ASP A N 1
ATOM 3626 C CA . ASP A 1 461 ? 20.190 -15.322 -13.788 1.00 77.12 461 ASP A CA 1
ATOM 3627 C C . ASP A 1 461 ? 18.839 -14.731 -13.364 1.00 77.12 461 ASP A C 1
ATOM 3629 O O . ASP A 1 461 ? 18.301 -13.888 -14.077 1.00 77.12 461 ASP A O 1
ATOM 3633 N N . GLU A 1 462 ? 18.329 -15.060 -12.170 1.00 85.88 462 GLU A N 1
ATOM 3634 C CA . GLU A 1 462 ? 17.108 -14.441 -11.640 1.00 85.88 462 GLU A CA 1
ATOM 3635 C C . GLU A 1 462 ? 17.257 -12.920 -11.476 1.00 85.88 462 GLU A C 1
ATOM 3637 O O . GLU A 1 462 ? 16.404 -12.165 -11.947 1.00 85.88 462 GLU A O 1
ATOM 3642 N N . GLN A 1 463 ? 18.355 -12.442 -10.880 1.00 90.81 463 GLN A N 1
ATOM 3643 C CA . GLN A 1 463 ? 18.603 -11.002 -10.728 1.00 90.81 463 GLN A CA 1
ATOM 3644 C C . GLN A 1 463 ? 18.683 -10.282 -12.085 1.00 90.81 463 GLN A C 1
ATOM 3646 O O . GLN A 1 463 ? 18.138 -9.186 -12.235 1.00 90.81 463 GLN A O 1
ATOM 3651 N N . TRP A 1 464 ? 19.311 -10.897 -13.091 1.00 92.69 464 TRP A N 1
ATOM 3652 C CA . TRP A 1 464 ? 19.345 -10.364 -14.457 1.00 92.69 464 TRP A CA 1
ATOM 3653 C C . TRP A 1 464 ? 17.958 -10.326 -15.101 1.00 92.69 464 TRP A C 1
ATOM 3655 O O . TRP A 1 464 ? 17.582 -9.307 -15.680 1.00 92.69 464 TRP A O 1
ATOM 3665 N N . MET A 1 465 ? 17.155 -11.381 -14.944 1.00 94.12 465 MET A N 1
ATOM 3666 C CA . MET A 1 465 ? 15.773 -11.398 -15.430 1.00 94.12 465 MET A CA 1
ATOM 3667 C C . MET A 1 465 ? 14.924 -10.300 -14.770 1.00 94.12 465 MET A C 1
ATOM 3669 O O . MET A 1 465 ? 14.108 -9.669 -15.446 1.00 94.12 465 MET A O 1
ATOM 3673 N N . GLN A 1 466 ? 15.154 -9.998 -13.488 1.00 94.69 466 GLN A N 1
ATOM 3674 C CA . GLN A 1 466 ? 14.522 -8.859 -12.810 1.00 94.69 466 GLN A CA 1
ATOM 3675 C C . GLN A 1 466 ? 14.967 -7.505 -13.377 1.00 94.69 466 GLN A C 1
ATOM 3677 O O . GLN A 1 466 ? 14.143 -6.599 -13.550 1.00 94.69 466 GLN A O 1
ATOM 3682 N N . LEU A 1 467 ? 16.250 -7.352 -13.720 1.00 97.00 467 LEU A N 1
ATOM 3683 C CA . LEU A 1 467 ? 16.734 -6.154 -14.408 1.00 97.00 467 LEU A CA 1
ATOM 3684 C C . LEU A 1 467 ? 16.060 -5.987 -15.778 1.00 97.00 467 LEU A C 1
ATOM 3686 O O . LEU A 1 467 ? 15.575 -4.904 -16.102 1.00 97.00 467 LEU A O 1
ATOM 3690 N N . TYR A 1 468 ? 15.961 -7.056 -16.567 1.00 97.31 468 TYR A N 1
ATOM 3691 C CA . TYR A 1 468 ? 15.309 -7.008 -17.878 1.00 97.31 468 TYR A CA 1
ATOM 3692 C C . TYR A 1 468 ? 13.822 -6.662 -17.767 1.00 97.31 468 TYR A C 1
ATOM 3694 O O . TYR A 1 468 ? 13.326 -5.824 -18.526 1.00 97.31 468 TYR A O 1
ATOM 3702 N N . LEU A 1 469 ? 13.118 -7.236 -16.786 1.00 97.44 469 LEU A N 1
ATOM 3703 C CA . LEU A 1 469 ? 11.720 -6.905 -16.515 1.00 97.44 469 LEU A CA 1
ATOM 3704 C C . LEU A 1 469 ? 11.548 -5.434 -16.125 1.00 97.44 469 LEU A C 1
ATOM 3706 O O . LEU A 1 469 ? 10.678 -4.751 -16.665 1.00 97.44 469 LEU A O 1
ATOM 3710 N N . SER A 1 470 ? 12.365 -4.937 -15.195 1.00 97.94 470 SER A N 1
ATOM 3711 C CA . SER A 1 470 ? 12.279 -3.551 -14.719 1.00 97.94 470 SER A CA 1
ATOM 3712 C C . SER A 1 470 ? 12.588 -2.534 -15.824 1.00 97.94 470 SER A C 1
ATOM 3714 O O . SER A 1 470 ? 11.868 -1.539 -15.941 1.00 97.94 470 SER A O 1
ATOM 3716 N N . ALA A 1 471 ? 13.554 -2.822 -16.703 1.00 98.19 471 ALA A N 1
ATOM 3717 C CA . ALA A 1 471 ? 13.831 -2.027 -17.901 1.00 98.19 471 ALA A CA 1
ATOM 3718 C C . ALA A 1 471 ? 12.631 -1.996 -18.862 1.00 98.19 471 ALA A C 1
ATOM 3720 O O . ALA A 1 471 ? 12.193 -0.926 -19.289 1.00 98.19 471 ALA A O 1
ATOM 3721 N N . CYS A 1 472 ? 12.042 -3.160 -19.160 1.00 98.25 472 CYS A N 1
ATOM 3722 C CA . CYS A 1 472 ? 10.876 -3.245 -20.040 1.00 98.25 472 CYS A CA 1
ATOM 3723 C C . CYS A 1 472 ? 9.651 -2.537 -19.439 1.00 98.25 472 CYS A C 1
ATOM 3725 O O . CYS A 1 472 ? 8.927 -1.852 -20.156 1.00 98.25 472 CYS A O 1
ATOM 3727 N N . LYS A 1 473 ? 9.446 -2.613 -18.119 1.00 98.06 473 LYS A N 1
ATOM 3728 C CA . LYS A 1 473 ? 8.386 -1.868 -17.422 1.00 98.06 473 LYS A CA 1
ATOM 3729 C C . LYS A 1 473 ? 8.619 -0.360 -17.412 1.00 98.06 473 LYS A C 1
ATOM 3731 O O . LYS A 1 473 ? 7.649 0.402 -17.446 1.00 98.06 473 LYS A O 1
ATOM 3736 N N . LEU A 1 474 ? 9.873 0.096 -17.358 1.00 98.06 474 LEU A N 1
ATOM 3737 C CA . LEU A 1 474 ? 10.197 1.511 -17.540 1.00 98.06 474 LEU A CA 1
ATOM 3738 C C . LEU A 1 474 ? 9.850 1.951 -18.965 1.00 98.06 474 LEU A C 1
ATOM 3740 O O . LEU A 1 474 ? 9.168 2.960 -19.128 1.00 98.06 474 LEU A O 1
ATOM 3744 N N . LEU A 1 475 ? 10.227 1.164 -19.977 1.00 97.44 475 LEU A N 1
ATOM 3745 C CA . LEU A 1 475 ? 9.838 1.425 -21.363 1.00 97.44 475 LEU A CA 1
ATOM 3746 C C . LEU A 1 475 ? 8.307 1.460 -21.522 1.00 97.44 475 LEU A C 1
ATOM 3748 O O . LEU A 1 475 ? 7.779 2.407 -22.098 1.00 97.44 475 LEU A O 1
ATOM 3752 N N . GLU A 1 476 ? 7.579 0.496 -20.949 1.00 96.88 476 GLU A N 1
ATOM 3753 C CA . GLU A 1 476 ? 6.109 0.493 -20.935 1.00 96.88 476 GLU A CA 1
ATOM 3754 C C . GLU A 1 476 ? 5.543 1.755 -20.275 1.00 96.88 476 GLU A C 1
ATOM 3756 O O . GLU A 1 476 ? 4.606 2.358 -20.794 1.00 96.88 476 GLU A O 1
ATOM 3761 N N . THR A 1 477 ? 6.128 2.191 -19.155 1.00 97.19 477 THR A N 1
ATOM 3762 C CA . THR A 1 477 ? 5.722 3.414 -18.441 1.00 97.19 477 THR A CA 1
ATOM 3763 C C . THR A 1 477 ? 5.869 4.642 -19.337 1.00 97.19 477 THR A C 1
ATOM 3765 O O . THR A 1 477 ? 4.930 5.428 -19.453 1.00 97.19 477 THR A O 1
ATOM 3768 N N . LEU A 1 478 ? 7.005 4.769 -20.029 1.00 95.44 478 LEU A N 1
ATOM 3769 C CA . LEU A 1 478 ? 7.263 5.852 -20.980 1.00 95.44 478 LEU A CA 1
ATOM 3770 C C . LEU A 1 478 ? 6.272 5.846 -22.155 1.00 95.44 478 LEU A C 1
ATOM 3772 O O . LEU A 1 478 ? 5.839 6.910 -22.588 1.00 95.44 478 LEU A O 1
ATOM 3776 N N . CYS A 1 479 ? 5.866 4.664 -22.629 1.00 94.00 479 CYS A N 1
ATOM 3777 C CA . CYS A 1 479 ? 4.893 4.510 -23.720 1.00 94.00 479 CYS A CA 1
ATOM 3778 C C . CYS A 1 479 ? 3.431 4.666 -23.269 1.00 94.00 479 CYS A C 1
ATOM 3780 O O . CYS A 1 479 ? 2.549 4.919 -24.089 1.00 94.00 479 CYS A O 1
ATOM 3782 N N . THR A 1 480 ? 3.159 4.473 -21.978 1.00 94.81 480 THR A N 1
ATOM 3783 C CA . THR A 1 480 ? 1.822 4.619 -21.384 1.00 94.81 480 THR A CA 1
ATOM 3784 C C . THR A 1 480 ? 1.502 6.079 -21.078 1.00 94.81 480 THR A C 1
ATOM 3786 O O . THR A 1 480 ? 0.347 6.497 -21.175 1.00 94.81 480 THR A O 1
ATOM 3789 N N . LEU A 1 481 ? 2.513 6.868 -20.700 1.00 94.69 481 LEU A N 1
ATOM 3790 C CA . LEU A 1 481 ? 2.344 8.295 -20.446 1.00 94.69 481 LEU A CA 1
ATOM 3791 C C . LEU A 1 481 ? 1.945 9.047 -21.729 1.00 94.69 481 LEU A C 1
ATOM 3793 O O . LEU A 1 481 ? 2.425 8.704 -22.812 1.00 94.69 481 LEU A O 1
ATOM 3797 N N . PRO A 1 482 ? 1.095 10.089 -21.629 1.00 92.25 482 PRO A N 1
ATOM 3798 C CA . PRO A 1 482 ? 0.665 10.840 -22.802 1.00 92.25 482 PRO A CA 1
ATOM 3799 C C . PRO A 1 482 ? 1.856 11.452 -23.548 1.00 92.25 482 PRO A C 1
ATOM 3801 O O . PRO A 1 482 ? 2.740 12.045 -22.923 1.00 92.25 482 PRO A O 1
ATOM 3804 N N . SER A 1 483 ? 1.861 11.379 -24.881 1.00 84.75 483 SER A N 1
ATOM 3805 C CA . SER A 1 483 ? 2.988 11.861 -25.700 1.00 84.75 483 SER A CA 1
ATOM 3806 C C . SER A 1 483 ? 3.284 13.353 -25.496 1.00 84.75 483 SER A C 1
ATOM 3808 O O . SER A 1 483 ? 4.446 13.750 -25.435 1.00 84.75 483 SER A O 1
ATOM 3810 N N . GLY A 1 484 ? 2.241 14.167 -25.295 1.00 84.94 484 GLY A N 1
ATOM 3811 C CA . GLY A 1 484 ? 2.361 15.593 -24.971 1.00 84.94 484 GLY A CA 1
ATOM 3812 C C . GLY A 1 484 ? 2.785 15.896 -23.528 1.00 84.94 484 GLY A C 1
ATOM 3813 O O . GLY A 1 484 ? 3.204 17.014 -23.246 1.00 84.94 484 GLY A O 1
ATOM 3814 N N . TYR A 1 485 ? 2.699 14.926 -22.611 1.00 86.88 485 TYR A N 1
ATOM 3815 C CA . TYR A 1 485 ? 3.148 15.099 -21.225 1.00 86.88 485 TYR A CA 1
ATOM 3816 C C . TYR A 1 485 ? 4.671 14.944 -21.114 1.00 86.88 485 TYR A C 1
ATOM 3818 O O . TYR A 1 485 ? 5.321 15.739 -20.444 1.00 86.88 485 TYR A O 1
ATOM 3826 N N . MET A 1 486 ? 5.256 13.968 -21.816 1.00 83.06 486 MET A N 1
ATOM 3827 C CA . MET A 1 486 ? 6.696 13.671 -21.777 1.00 83.06 486 MET A CA 1
ATOM 3828 C C . MET A 1 486 ? 7.403 14.079 -23.076 1.00 83.06 486 MET A C 1
ATOM 3830 O O . MET A 1 486 ? 7.907 13.229 -23.812 1.00 83.06 486 MET A O 1
ATOM 3834 N N . ALA A 1 487 ? 7.480 15.383 -23.355 1.00 83.81 487 ALA A N 1
ATOM 3835 C CA . ALA A 1 487 ? 8.107 15.899 -24.578 1.00 83.81 487 ALA A CA 1
ATOM 3836 C C . ALA A 1 487 ? 9.571 15.441 -24.751 1.00 83.81 487 ALA A C 1
ATOM 3838 O O . ALA A 1 487 ? 10.004 15.149 -25.863 1.00 83.81 487 ALA A O 1
ATOM 3839 N N . GLN A 1 488 ? 10.328 15.303 -23.656 1.00 84.69 488 GLN A N 1
ATOM 3840 C CA . GLN A 1 488 ? 11.718 14.838 -23.699 1.00 84.69 488 GLN A CA 1
ATOM 3841 C C . GLN A 1 488 ? 11.839 13.398 -24.210 1.00 84.69 488 GLN A C 1
ATOM 3843 O O . GLN A 1 488 ? 12.779 13.092 -24.942 1.00 84.69 488 GLN A O 1
ATOM 3848 N N . PHE A 1 489 ? 10.871 12.533 -23.888 1.00 87.75 489 PHE A N 1
ATOM 3849 C CA . PHE A 1 489 ? 10.839 11.170 -24.417 1.00 87.75 489 PHE A CA 1
ATOM 3850 C C . PHE A 1 489 ? 10.636 11.152 -25.924 1.00 87.75 489 PHE A C 1
ATOM 3852 O O . PHE A 1 489 ? 11.273 10.363 -26.615 1.00 87.75 489 PHE A O 1
ATOM 3859 N N . GLN A 1 490 ? 9.832 12.074 -26.454 1.00 87.88 490 GLN A N 1
ATOM 3860 C CA . GLN A 1 490 ? 9.580 12.153 -27.891 1.00 87.88 490 GLN A CA 1
ATOM 3861 C C . GLN A 1 490 ? 10.858 12.431 -28.699 1.00 87.88 490 GLN A C 1
ATOM 3863 O O . GLN A 1 490 ? 10.968 11.969 -29.832 1.00 87.88 490 GLN A O 1
ATOM 3868 N N . MET A 1 491 ? 11.869 13.080 -28.104 1.00 87.06 491 MET A N 1
ATOM 3869 C CA . MET A 1 491 ? 13.159 13.330 -28.764 1.00 87.06 491 MET A CA 1
ATOM 3870 C C . MET A 1 491 ? 13.961 12.050 -29.053 1.00 87.06 491 MET A C 1
ATOM 3872 O O . MET A 1 491 ? 14.731 12.013 -30.012 1.00 87.06 491 MET A O 1
ATOM 3876 N N . CYS A 1 492 ? 13.794 10.997 -28.247 1.00 89.62 492 CYS A N 1
ATOM 3877 C CA . CYS A 1 492 ? 14.475 9.711 -28.437 1.00 89.62 492 CYS A CA 1
ATOM 3878 C C . CYS A 1 492 ? 13.521 8.528 -28.661 1.00 89.62 492 CYS A C 1
ATOM 3880 O O . CYS A 1 492 ? 13.980 7.398 -28.801 1.00 89.62 492 CYS A O 1
ATOM 3882 N N . HIS A 1 493 ? 12.209 8.769 -28.747 1.00 90.81 493 HIS A N 1
ATOM 3883 C CA . HIS A 1 493 ? 11.183 7.742 -28.952 1.00 90.81 493 HIS A CA 1
ATOM 3884 C C . HIS A 1 493 ? 11.467 6.859 -30.175 1.00 90.81 493 HIS A C 1
ATOM 3886 O O . HIS A 1 493 ? 11.323 5.639 -30.106 1.00 90.81 493 HIS A O 1
ATOM 3892 N N . TRP A 1 494 ? 11.952 7.470 -31.262 1.00 89.75 494 TRP A N 1
ATOM 3893 C CA . TRP A 1 494 ? 12.324 6.796 -32.511 1.00 89.75 494 TRP A CA 1
ATOM 3894 C C . TRP A 1 494 ? 13.380 5.696 -32.325 1.00 89.75 494 TRP A C 1
ATOM 3896 O O . TRP A 1 494 ? 13.415 4.743 -33.100 1.00 89.75 494 TRP A O 1
ATOM 3906 N N . ALA A 1 495 ? 14.228 5.794 -31.294 1.00 92.31 495 ALA A N 1
ATOM 3907 C CA . ALA A 1 495 ? 15.224 4.768 -31.003 1.00 92.31 495 ALA A CA 1
ATOM 3908 C C . ALA A 1 495 ? 14.558 3.467 -30.527 1.00 92.31 495 ALA A C 1
ATOM 3910 O O . ALA A 1 495 ? 15.061 2.370 -30.776 1.00 92.31 495 ALA A O 1
ATOM 3911 N N . PHE A 1 496 ? 13.412 3.582 -29.851 1.00 93.69 496 PHE A N 1
ATOM 3912 C CA . PHE A 1 496 ? 12.710 2.464 -29.233 1.00 93.69 496 PHE A CA 1
ATOM 3913 C C . PHE A 1 496 ? 11.593 1.927 -30.116 1.00 93.69 496 PHE A C 1
ATOM 3915 O O . PHE A 1 496 ? 11.524 0.713 -30.309 1.00 93.69 496 PHE A O 1
ATOM 3922 N N . ILE A 1 497 ? 10.738 2.795 -30.659 1.00 90.62 497 ILE A N 1
ATOM 3923 C CA . ILE A 1 497 ? 9.508 2.413 -31.360 1.00 90.62 497 ILE A CA 1
ATOM 3924 C C . ILE A 1 497 ? 9.496 2.963 -32.785 1.00 90.62 497 ILE A C 1
ATOM 3926 O O . ILE A 1 497 ? 9.895 4.100 -33.032 1.00 90.62 497 ILE A O 1
ATOM 3930 N N . SER A 1 498 ? 8.997 2.154 -33.722 1.00 82.50 498 SER A N 1
ATOM 3931 C CA . SER A 1 498 ? 8.770 2.600 -35.095 1.00 82.50 498 SER A CA 1
ATOM 3932 C C . SER A 1 498 ? 7.511 3.459 -35.196 1.00 82.50 498 SER A C 1
ATOM 3934 O O . SER A 1 498 ? 6.406 2.987 -34.920 1.00 82.50 498 SER A O 1
ATOM 3936 N N . SER A 1 499 ? 7.669 4.690 -35.679 1.00 68.00 499 SER A N 1
ATOM 3937 C CA . SER A 1 499 ? 6.551 5.590 -35.993 1.00 68.00 499 SER A CA 1
ATOM 3938 C C . SER A 1 499 ? 5.849 5.258 -37.319 1.00 68.00 499 SER A C 1
ATOM 3940 O O . SER A 1 499 ? 4.810 5.841 -37.614 1.00 68.00 499 SER A O 1
ATOM 3942 N N . LEU A 1 500 ? 6.403 4.352 -38.135 1.00 66.75 500 LEU A N 1
ATOM 3943 C CA . LEU A 1 500 ? 5.933 4.059 -39.494 1.00 66.75 500 LEU A CA 1
ATOM 3944 C C . LEU A 1 500 ? 5.739 2.548 -39.711 1.00 66.75 500 LEU A C 1
ATOM 3946 O O . LEU A 1 500 ? 6.491 1.725 -39.181 1.00 66.75 500 LEU A O 1
ATOM 3950 N N . ALA A 1 501 ? 4.735 2.190 -40.519 1.00 61.28 501 ALA A N 1
ATOM 3951 C CA . ALA A 1 501 ? 4.583 0.843 -41.065 1.00 61.28 501 ALA A CA 1
ATOM 3952 C C . ALA A 1 501 ? 5.695 0.622 -42.100 1.00 61.28 501 ALA A C 1
ATOM 3954 O O . ALA A 1 501 ? 5.824 1.391 -43.050 1.00 61.28 501 ALA A O 1
ATOM 3955 N N . SER A 1 502 ? 6.556 -0.365 -41.884 1.00 59.59 502 SER A N 1
ATOM 3956 C CA . SER A 1 502 ? 7.838 -0.425 -42.579 1.00 59.59 502 SER A CA 1
ATOM 3957 C C . SER A 1 502 ? 7.760 -0.968 -44.002 1.00 59.59 502 SER A C 1
ATOM 3959 O O . SER A 1 502 ? 7.391 -2.124 -44.191 1.00 59.59 502 SER A O 1
ATOM 3961 N N . ASN A 1 503 ? 8.301 -0.187 -44.937 1.00 53.41 503 ASN A N 1
ATOM 3962 C CA . ASN A 1 503 ? 9.346 -0.657 -45.845 1.00 53.41 503 ASN A CA 1
ATOM 3963 C C . ASN A 1 503 ? 10.651 0.017 -45.390 1.00 53.41 503 ASN A C 1
ATOM 3965 O O . ASN A 1 503 ? 10.934 1.145 -45.779 1.00 53.41 503 ASN A O 1
ATOM 3969 N N . PHE A 1 504 ? 11.387 -0.616 -44.473 1.00 61.62 504 PHE A N 1
ATOM 3970 C CA . PHE A 1 504 ? 12.712 -0.134 -44.078 1.00 61.62 504 PHE A CA 1
ATOM 3971 C C . PHE A 1 504 ? 13.694 -0.481 -45.202 1.00 61.62 504 PHE A C 1
ATOM 3973 O O . PHE A 1 504 ? 13.936 -1.664 -45.452 1.00 61.62 504 PHE A O 1
ATOM 3980 N N . ASP A 1 505 ? 14.250 0.524 -45.883 1.00 61.69 505 ASP A N 1
ATOM 3981 C CA . ASP A 1 505 ? 15.405 0.315 -46.763 1.00 61.69 505 ASP A CA 1
ATOM 3982 C C . ASP A 1 505 ? 16.579 -0.248 -45.947 1.00 61.69 505 ASP A C 1
ATOM 3984 O O . ASP A 1 505 ? 16.686 0.005 -44.741 1.00 61.69 505 ASP A O 1
ATOM 3988 N N . LYS A 1 506 ? 17.470 -1.010 -46.601 1.00 61.78 506 LYS A N 1
ATOM 3989 C CA . LYS A 1 506 ? 18.582 -1.741 -45.955 1.00 61.78 506 LYS A CA 1
ATOM 3990 C C . LYS A 1 506 ? 19.512 -0.861 -45.101 1.00 61.78 506 LYS A C 1
ATOM 3992 O O . LYS A 1 506 ? 20.166 -1.399 -44.213 1.00 61.78 506 LYS A O 1
ATOM 3997 N N . ASP A 1 507 ? 19.510 0.454 -45.325 1.00 66.12 507 ASP A N 1
ATOM 3998 C CA . ASP A 1 507 ? 20.372 1.429 -44.642 1.00 66.12 507 ASP A CA 1
ATOM 3999 C C . ASP A 1 507 ? 19.657 2.234 -43.536 1.00 66.12 507 ASP A C 1
ATOM 4001 O O . ASP A 1 507 ? 20.236 3.146 -42.946 1.00 66.12 507 ASP A O 1
ATOM 4005 N N . SER A 1 508 ? 18.390 1.929 -43.236 1.00 78.25 508 SER A N 1
ATOM 4006 C CA . SER A 1 508 ? 17.623 2.650 -42.211 1.00 78.25 508 SER A CA 1
ATOM 4007 C C . SER A 1 508 ? 17.849 2.098 -40.797 1.00 78.25 508 SER A C 1
ATOM 4009 O O . SER A 1 508 ? 17.993 0.894 -40.578 1.00 78.25 508 SER A O 1
ATOM 4011 N N . PHE A 1 509 ? 17.873 2.992 -39.803 1.00 84.75 509 PHE A N 1
ATOM 4012 C CA . PHE A 1 509 ? 17.968 2.596 -38.399 1.00 84.75 509 PHE A CA 1
ATOM 4013 C C . PHE A 1 509 ? 16.727 1.796 -37.974 1.00 84.75 509 PHE A C 1
ATOM 4015 O O . PHE A 1 509 ? 15.597 2.257 -38.146 1.00 84.75 509 PHE A O 1
ATOM 4022 N N . VAL A 1 510 ? 16.940 0.631 -37.352 1.00 89.19 510 VAL A N 1
ATOM 4023 C CA . VAL A 1 510 ? 15.859 -0.231 -36.853 1.00 89.19 510 VAL A CA 1
ATOM 4024 C C . VAL A 1 510 ? 15.667 -0.034 -35.340 1.00 89.19 510 VAL A C 1
ATOM 4026 O O . VAL A 1 510 ? 16.583 -0.338 -34.561 1.00 89.19 510 VAL A O 1
ATOM 4029 N N . PRO A 1 511 ? 14.476 0.405 -34.886 1.00 92.94 511 PRO A N 1
ATOM 4030 C CA . PRO A 1 511 ? 14.197 0.616 -33.467 1.00 92.94 511 PRO A CA 1
ATOM 4031 C C . PRO A 1 511 ? 14.377 -0.644 -32.610 1.00 92.94 511 PRO A C 1
ATOM 4033 O O . PRO A 1 511 ? 14.121 -1.764 -33.064 1.00 92.94 511 PRO A O 1
ATOM 4036 N N . PHE A 1 512 ? 14.770 -0.465 -31.342 1.00 94.56 512 PHE A N 1
ATOM 4037 C CA . PHE A 1 512 ? 15.041 -1.567 -30.404 1.00 94.56 512 PHE A CA 1
ATOM 4038 C C . PHE A 1 512 ? 13.872 -2.552 -30.285 1.00 94.56 512 PHE A C 1
ATOM 4040 O O . PHE A 1 512 ? 14.078 -3.761 -30.330 1.00 94.56 512 PHE A O 1
ATOM 4047 N N . THR A 1 513 ? 12.628 -2.071 -30.194 1.00 94.12 513 THR A N 1
ATOM 4048 C CA . THR A 1 513 ? 11.459 -2.963 -30.055 1.00 94.12 513 THR A CA 1
ATOM 4049 C C . THR A 1 513 ? 11.248 -3.847 -31.282 1.00 94.12 513 THR A C 1
ATOM 4051 O O . THR A 1 513 ? 10.860 -5.005 -31.140 1.00 94.12 513 THR A O 1
ATOM 4054 N N . THR A 1 514 ? 11.567 -3.343 -32.480 1.00 92.94 514 THR A N 1
ATOM 4055 C CA . THR A 1 514 ? 11.487 -4.112 -33.731 1.00 92.94 514 THR A CA 1
ATOM 4056 C C . THR A 1 514 ? 12.590 -5.166 -33.791 1.00 92.94 514 THR A C 1
ATOM 4058 O O . THR A 1 514 ? 12.316 -6.322 -34.112 1.00 92.94 514 THR A O 1
ATOM 4061 N N . ARG A 1 515 ? 13.823 -4.811 -33.398 1.00 93.75 515 ARG A N 1
ATOM 4062 C CA . ARG A 1 515 ? 14.928 -5.777 -33.272 1.00 93.75 515 ARG A CA 1
ATOM 4063 C C . ARG A 1 515 ? 14.603 -6.889 -32.270 1.00 93.75 515 ARG A C 1
ATOM 4065 O O . ARG A 1 515 ? 14.748 -8.064 -32.606 1.00 93.75 515 ARG A O 1
ATOM 4072 N N . MET A 1 516 ? 14.075 -6.539 -31.094 1.00 94.62 516 MET A N 1
ATOM 4073 C CA . MET A 1 516 ? 13.620 -7.496 -30.071 1.00 94.62 516 MET A CA 1
ATOM 4074 C C . MET A 1 516 ? 12.517 -8.403 -30.568 1.00 94.62 516 MET A C 1
ATOM 4076 O O . MET A 1 516 ? 12.606 -9.619 -30.407 1.00 94.62 516 MET A O 1
ATOM 4080 N N . HIS A 1 517 ? 11.506 -7.835 -31.217 1.00 94.69 517 HIS A N 1
ATOM 4081 C CA . HIS A 1 517 ? 10.429 -8.621 -31.788 1.00 94.69 517 HIS A CA 1
ATOM 4082 C C . HIS A 1 517 ? 10.951 -9.661 -32.796 1.00 94.69 517 HIS A C 1
ATOM 4084 O O . HIS A 1 517 ? 10.557 -10.828 -32.726 1.00 94.69 517 HIS A O 1
ATOM 4090 N N . ASN A 1 518 ? 11.880 -9.277 -33.676 1.00 94.31 518 ASN A N 1
ATOM 4091 C CA . ASN A 1 518 ? 12.464 -10.179 -34.670 1.00 94.31 518 ASN A CA 1
ATOM 4092 C C . ASN A 1 518 ? 13.291 -11.300 -34.022 1.00 94.31 518 ASN A C 1
ATOM 4094 O O . ASN A 1 518 ? 13.104 -12.466 -34.366 1.00 94.31 518 ASN A O 1
ATOM 4098 N N . LEU A 1 519 ? 14.152 -10.973 -33.052 1.00 94.94 519 LEU A N 1
ATOM 4099 C CA . LEU A 1 519 ? 14.965 -11.964 -32.336 1.00 94.94 519 LEU A CA 1
ATOM 4100 C C . LEU A 1 519 ? 14.107 -12.942 -31.522 1.00 94.94 519 LEU A C 1
ATOM 4102 O O . LEU A 1 519 ? 14.329 -14.152 -31.560 1.00 94.94 519 LEU A O 1
ATOM 4106 N N . LEU A 1 520 ? 13.082 -12.443 -30.826 1.00 94.62 520 LEU A N 1
ATOM 4107 C CA . LEU A 1 520 ? 12.138 -13.282 -30.087 1.00 94.62 520 LEU A CA 1
ATOM 4108 C C . LEU A 1 520 ? 11.330 -14.186 -31.020 1.00 94.62 520 LEU A C 1
ATOM 4110 O O . LEU A 1 520 ? 11.104 -15.350 -30.698 1.00 94.62 520 LEU A O 1
ATOM 4114 N N . THR A 1 521 ? 10.937 -13.676 -32.186 1.00 94.62 521 THR A N 1
ATOM 4115 C CA . THR A 1 521 ? 10.243 -14.462 -33.213 1.00 94.62 521 THR A CA 1
ATOM 4116 C C . THR A 1 521 ? 11.148 -15.542 -33.797 1.00 94.62 521 THR A C 1
ATOM 4118 O O . THR A 1 521 ? 10.693 -16.663 -34.000 1.00 94.62 521 THR A O 1
ATOM 4121 N N . ALA A 1 522 ? 12.428 -15.242 -34.028 1.00 94.50 522 ALA A N 1
ATOM 4122 C CA . ALA A 1 522 ? 13.397 -16.222 -34.508 1.00 94.50 522 ALA A CA 1
ATOM 4123 C C . ALA A 1 522 ? 13.642 -17.343 -33.483 1.00 94.50 522 ALA A C 1
ATOM 4125 O O . ALA A 1 522 ? 13.737 -18.507 -33.860 1.00 94.50 522 ALA A O 1
ATOM 4126 N N . LYS A 1 523 ? 13.704 -17.005 -32.187 1.00 92.31 523 LYS A N 1
ATOM 4127 C CA . LYS A 1 523 ? 14.004 -17.961 -31.109 1.00 92.31 523 LYS A CA 1
ATOM 4128 C C . LYS A 1 523 ? 12.795 -18.778 -30.640 1.00 92.31 523 LYS A C 1
ATOM 4130 O O . LYS A 1 523 ? 12.949 -19.953 -30.329 1.00 92.31 523 LYS A O 1
ATOM 4135 N N . TYR A 1 524 ? 11.611 -18.168 -30.563 1.00 92.75 524 TYR A N 1
ATOM 4136 C CA . TYR A 1 524 ? 10.410 -18.767 -29.957 1.00 92.75 524 TYR A CA 1
ATOM 4137 C C . TYR A 1 524 ? 9.215 -18.891 -30.915 1.00 92.75 524 TYR A C 1
ATOM 4139 O O . TYR A 1 524 ? 8.169 -19.403 -30.523 1.00 92.75 524 TYR A O 1
ATOM 4147 N N . GLY A 1 525 ? 9.336 -18.415 -32.156 1.00 93.12 525 GLY A N 1
ATOM 4148 C CA . GLY A 1 525 ? 8.255 -18.412 -33.141 1.00 93.12 525 GLY A CA 1
ATOM 4149 C C . GLY A 1 525 ? 7.302 -17.212 -33.039 1.00 93.12 525 GLY A C 1
ATOM 4150 O O . GLY A 1 525 ? 7.261 -16.472 -32.047 1.00 93.12 525 GLY A O 1
ATOM 4151 N N . LYS A 1 526 ? 6.502 -17.019 -34.096 1.00 91.94 526 LYS A N 1
ATOM 4152 C CA . LYS A 1 526 ? 5.448 -15.989 -34.170 1.00 91.94 526 LYS A CA 1
ATOM 4153 C C . LYS A 1 526 ? 4.324 -16.280 -33.177 1.00 91.94 526 LYS A C 1
ATOM 4155 O O . LYS A 1 526 ? 4.099 -17.438 -32.834 1.00 91.94 526 LYS A O 1
ATOM 4160 N N . LEU A 1 527 ? 3.631 -15.238 -32.720 1.00 90.00 527 LEU A N 1
ATOM 4161 C CA . LEU A 1 527 ? 2.419 -15.406 -31.917 1.00 90.00 527 LEU A CA 1
ATOM 4162 C C . LEU A 1 527 ? 1.338 -16.075 -32.774 1.00 90.00 527 LEU A C 1
ATOM 4164 O O . LEU A 1 527 ? 1.105 -15.683 -33.915 1.00 90.00 527 LEU A O 1
ATOM 4168 N N . SER A 1 528 ? 0.713 -17.111 -32.231 1.00 89.69 528 SER A N 1
ATOM 4169 C CA . SER A 1 528 ? -0.462 -17.753 -32.815 1.00 89.69 528 SER A CA 1
ATOM 4170 C C . SER A 1 528 ? -1.714 -16.892 -32.618 1.00 89.69 528 SER A C 1
ATOM 4172 O O . SER A 1 528 ? -1.809 -16.133 -31.655 1.00 89.69 528 SER A O 1
ATOM 4174 N N . ASN A 1 529 ? -2.734 -17.075 -33.463 1.00 84.75 529 ASN A N 1
ATOM 4175 C CA . ASN A 1 529 ? -4.017 -16.366 -33.331 1.00 84.75 529 ASN A CA 1
ATOM 4176 C C . ASN A 1 529 ? -4.678 -16.574 -31.952 1.00 84.75 529 ASN A C 1
ATOM 4178 O O . ASN A 1 529 ? -5.412 -15.715 -31.473 1.00 84.75 529 ASN A O 1
ATOM 4182 N N . SER A 1 530 ? -4.446 -17.722 -31.305 1.00 85.12 530 SER A N 1
ATOM 4183 C CA . SER A 1 530 ? -4.890 -17.973 -29.930 1.00 85.12 530 SER A CA 1
ATOM 4184 C C . SER A 1 530 ? -4.104 -17.148 -28.912 1.00 85.12 530 SER A C 1
ATOM 4186 O O . SER A 1 530 ? -4.703 -16.546 -28.025 1.00 85.12 530 SER A O 1
ATOM 4188 N N . GLU A 1 531 ? -2.777 -17.084 -29.043 1.00 86.88 531 GLU A N 1
ATOM 4189 C CA . GLU A 1 531 ? -1.935 -16.266 -28.164 1.00 86.88 531 GLU A CA 1
ATOM 4190 C C . GLU A 1 531 ? -2.285 -14.778 -28.293 1.00 86.88 531 GLU A C 1
ATOM 4192 O O . GLU A 1 531 ? -2.400 -14.100 -27.277 1.00 86.88 531 GLU A O 1
ATOM 4197 N N . GLU A 1 532 ? -2.547 -14.285 -29.508 1.00 83.69 532 GLU A N 1
ATOM 4198 C CA . GLU A 1 532 ? -2.962 -12.894 -29.742 1.00 83.69 532 GLU A CA 1
ATOM 4199 C C . GLU A 1 532 ? -4.284 -12.528 -29.047 1.00 83.69 532 GLU A C 1
ATOM 4201 O O . GLU A 1 532 ? -4.468 -11.386 -28.631 1.00 83.69 532 GLU A O 1
ATOM 4206 N N . LYS A 1 533 ? -5.192 -13.495 -28.864 1.00 82.44 533 LYS A N 1
ATOM 4207 C CA . LYS A 1 533 ? -6.484 -13.269 -28.196 1.00 82.44 533 LYS A CA 1
ATOM 4208 C C . LYS A 1 533 ? -6.400 -13.307 -26.671 1.00 82.44 533 LYS A C 1
ATOM 4210 O O . LYS A 1 533 ? -7.146 -12.593 -26.004 1.00 82.44 533 LYS A O 1
ATOM 4215 N N . PHE A 1 534 ? -5.537 -14.155 -26.106 1.00 85.25 534 PHE A N 1
ATOM 4216 C CA . PHE A 1 534 ? -5.511 -14.411 -24.659 1.00 85.25 534 PHE A CA 1
ATOM 4217 C C . PHE A 1 534 ? -4.363 -13.724 -23.915 1.00 85.25 534 PHE A C 1
ATOM 4219 O O . PHE A 1 534 ? -4.511 -13.426 -22.725 1.00 85.25 534 PHE A O 1
ATOM 4226 N N . LEU A 1 535 ? -3.231 -13.469 -24.576 1.00 90.56 535 LEU A N 1
ATOM 4227 C CA . LEU A 1 535 ? -2.085 -12.827 -23.940 1.00 90.56 535 LEU A CA 1
ATOM 4228 C C . LEU A 1 535 ? -2.292 -11.313 -23.829 1.00 90.56 535 LEU A C 1
ATOM 4230 O O . LEU A 1 535 ? -2.908 -10.666 -24.676 1.00 90.56 535 LEU A O 1
ATOM 4234 N N . SER A 1 536 ? -1.756 -10.744 -22.751 1.00 92.25 536 SER A N 1
ATOM 4235 C CA . SER A 1 536 ? -1.651 -9.296 -22.596 1.00 92.25 536 SER A CA 1
ATOM 4236 C C . SER A 1 536 ? -0.301 -8.827 -23.103 1.00 92.25 536 SER A C 1
ATOM 4238 O O . SER A 1 536 ? 0.718 -9.472 -22.868 1.00 92.25 536 SER A O 1
ATOM 4240 N N . ALA A 1 537 ? -0.302 -7.680 -23.768 1.00 93.06 537 ALA A N 1
ATOM 4241 C CA . ALA A 1 537 ? 0.909 -6.973 -24.134 1.00 93.06 537 ALA A CA 1
ATOM 4242 C C . ALA A 1 537 ? 1.558 -6.253 -22.939 1.00 93.06 537 ALA A C 1
ATOM 4244 O O . ALA A 1 537 ? 2.714 -5.860 -23.026 1.00 93.06 537 ALA A O 1
ATOM 4245 N N . SER A 1 538 ? 0.820 -6.050 -21.845 1.00 95.25 538 SER A N 1
ATOM 4246 C CA . SER A 1 538 ? 1.272 -5.279 -20.688 1.00 95.25 538 SER A CA 1
ATOM 4247 C C . SER A 1 538 ? 2.063 -6.143 -19.710 1.00 95.25 538 SER A C 1
ATOM 4249 O O . SER A 1 538 ? 1.599 -7.203 -19.283 1.00 95.25 538 SER A O 1
ATOM 4251 N N . LEU A 1 539 ? 3.230 -5.655 -19.291 1.00 95.88 539 LEU A N 1
ATOM 4252 C CA . LEU A 1 539 ? 4.087 -6.295 -18.290 1.00 95.88 539 LEU A CA 1
ATOM 4253 C C . LEU A 1 539 ? 3.734 -5.876 -16.860 1.00 95.88 539 LEU A C 1
ATOM 4255 O O . LEU A 1 539 ? 4.307 -6.389 -15.900 1.00 95.88 539 LEU A O 1
ATOM 4259 N N . PHE A 1 540 ? 2.777 -4.964 -16.682 1.00 90.81 540 PHE A N 1
ATOM 4260 C CA . PHE A 1 540 ? 2.422 -4.397 -15.379 1.00 90.81 540 PHE A CA 1
ATOM 4261 C C . PHE A 1 540 ? 1.985 -5.419 -14.319 1.00 90.81 540 PHE A C 1
ATOM 4263 O O . PHE A 1 540 ? 2.156 -5.148 -13.132 1.00 90.81 540 PHE A O 1
ATOM 4270 N N . GLY A 1 541 ? 1.454 -6.578 -14.724 1.00 88.44 541 GLY A N 1
ATOM 4271 C CA . GLY A 1 541 ? 1.067 -7.665 -13.814 1.00 88.44 541 GLY A CA 1
ATOM 4272 C C . GLY A 1 541 ? 2.168 -8.689 -13.508 1.00 88.44 541 GLY A C 1
ATOM 4273 O O . GLY A 1 541 ? 1.979 -9.533 -12.635 1.00 88.44 541 GLY A O 1
ATOM 4274 N N . TYR A 1 542 ? 3.303 -8.647 -14.209 1.00 91.31 542 TYR A N 1
ATOM 4275 C CA . TYR A 1 542 ? 4.384 -9.622 -14.042 1.00 91.31 542 TYR A CA 1
ATOM 4276 C C . TYR A 1 542 ? 5.223 -9.265 -12.820 1.00 91.31 542 TYR A C 1
ATOM 4278 O O . TYR A 1 542 ? 5.678 -8.135 -12.719 1.00 91.31 542 TYR A O 1
ATOM 4286 N N . LYS A 1 543 ? 5.484 -10.199 -11.902 1.00 90.44 543 LYS A N 1
ATOM 4287 C CA . LYS A 1 543 ? 6.446 -9.971 -10.802 1.00 90.44 543 LYS A CA 1
ATOM 4288 C C . LYS A 1 543 ? 7.849 -10.451 -11.130 1.00 90.44 543 LYS A C 1
ATOM 4290 O O . LYS A 1 543 ? 8.820 -9.866 -10.672 1.00 90.44 543 LYS A O 1
ATOM 4295 N N . THR A 1 544 ? 7.942 -11.522 -11.901 1.00 91.06 544 THR A N 1
ATOM 4296 C CA . THR A 1 544 ? 9.196 -12.148 -12.297 1.00 91.06 544 THR A CA 1
ATOM 4297 C C . THR A 1 544 ? 9.095 -12.552 -13.763 1.00 91.06 544 THR A C 1
ATOM 4299 O O . THR A 1 544 ? 7.991 -12.690 -14.294 1.00 91.06 544 THR A O 1
ATOM 4302 N N . LEU A 1 545 ? 10.243 -12.698 -14.418 1.00 90.06 545 LEU A N 1
ATOM 4303 C CA . LEU A 1 545 ? 10.339 -13.336 -15.727 1.00 90.06 545 LEU A CA 1
ATOM 4304 C C . LEU A 1 545 ? 11.037 -14.679 -15.550 1.00 90.06 545 LEU A C 1
ATOM 4306 O O . LEU A 1 545 ? 12.134 -14.740 -15.000 1.00 90.06 545 LEU A O 1
ATOM 4310 N N . MET A 1 546 ? 10.415 -15.738 -16.047 1.00 87.75 546 MET A N 1
ATOM 4311 C CA . MET A 1 546 ? 10.969 -17.087 -16.087 1.00 87.75 546 MET A CA 1
ATOM 4312 C C . MET A 1 546 ? 11.864 -17.282 -17.311 1.00 87.75 546 MET A C 1
ATOM 4314 O O . MET A 1 546 ? 12.825 -18.042 -17.267 1.00 87.75 546 MET A O 1
ATOM 4318 N N . ASN A 1 547 ? 11.538 -16.627 -18.430 1.00 89.62 547 ASN A N 1
ATOM 4319 C CA . ASN A 1 547 ? 12.348 -16.638 -19.647 1.00 89.62 547 ASN A CA 1
ATOM 4320 C C . ASN A 1 547 ? 11.985 -15.465 -20.575 1.00 89.62 547 ASN A C 1
ATOM 4322 O O . ASN A 1 547 ? 10.957 -14.811 -20.419 1.00 89.62 547 ASN A O 1
ATOM 4326 N N . PHE A 1 548 ? 12.811 -15.224 -21.596 1.00 92.19 548 PHE A N 1
ATOM 4327 C CA . PHE A 1 548 ? 12.568 -14.150 -22.569 1.00 92.19 548 PHE A CA 1
ATOM 4328 C C . PHE A 1 548 ? 11.307 -14.343 -23.430 1.00 92.19 548 PHE A C 1
ATOM 4330 O O . PHE A 1 548 ? 10.810 -13.371 -23.995 1.00 92.19 548 PHE A O 1
ATOM 4337 N N . GLY A 1 549 ? 10.777 -15.564 -23.548 1.00 91.88 549 GLY A N 1
ATOM 4338 C CA . GLY A 1 549 ? 9.558 -15.844 -24.310 1.00 91.88 549 GLY A CA 1
ATOM 4339 C C . GLY A 1 549 ? 8.335 -15.095 -23.773 1.00 91.88 549 GLY A C 1
ATOM 4340 O O . GLY A 1 549 ? 7.461 -14.716 -24.550 1.00 91.88 549 GLY A O 1
ATOM 4341 N N . GLU A 1 550 ? 8.310 -14.781 -22.476 1.00 93.25 550 GLU A N 1
ATOM 4342 C CA . GLU A 1 550 ? 7.248 -13.980 -21.852 1.00 93.25 550 GLU A CA 1
ATOM 4343 C C . GLU A 1 550 ? 7.228 -12.519 -22.332 1.00 93.25 550 GLU A C 1
ATOM 4345 O O . GLU A 1 550 ? 6.203 -11.852 -22.223 1.00 93.25 550 GLU A O 1
ATOM 4350 N N . LEU A 1 551 ? 8.316 -12.030 -22.940 1.00 95.94 551 LEU A N 1
ATOM 4351 C CA . LEU A 1 551 ? 8.394 -10.685 -23.519 1.00 95.94 551 LEU A CA 1
ATOM 4352 C C . LEU A 1 551 ? 7.863 -10.614 -24.961 1.00 95.94 551 LEU A C 1
ATOM 4354 O O . LEU A 1 551 ? 7.755 -9.518 -25.518 1.00 95.94 551 LEU A O 1
ATOM 4358 N N . ARG A 1 552 ? 7.509 -11.753 -25.583 1.00 95.38 552 ARG A N 1
ATOM 4359 C CA . ARG A 1 552 ? 6.989 -11.799 -26.966 1.00 95.38 552 ARG A CA 1
ATOM 4360 C C . ARG A 1 552 ? 5.769 -10.890 -27.170 1.00 95.38 552 ARG A C 1
ATOM 4362 O O . ARG A 1 552 ? 5.818 -10.094 -28.110 1.00 95.38 552 ARG A O 1
ATOM 4369 N N . PRO A 1 553 ? 4.707 -10.946 -26.334 1.00 95.06 553 PRO A N 1
ATOM 4370 C CA . PRO A 1 553 ? 3.518 -10.116 -26.543 1.00 95.06 553 PRO A CA 1
ATOM 4371 C C . PRO A 1 553 ? 3.828 -8.623 -26.406 1.00 95.06 553 PRO A C 1
ATOM 4373 O O . PRO A 1 553 ? 3.357 -7.813 -27.202 1.00 95.06 553 PRO A O 1
ATOM 4376 N N . PHE A 1 554 ? 4.677 -8.269 -25.438 1.00 96.19 554 PHE A N 1
ATOM 4377 C CA . PHE A 1 554 ? 5.099 -6.895 -25.183 1.00 96.19 554 PHE A CA 1
ATOM 4378 C C . PHE A 1 554 ? 5.837 -6.285 -26.381 1.00 96.19 554 PHE A C 1
ATOM 4380 O O . PHE A 1 554 ? 5.412 -5.262 -26.922 1.00 96.19 554 PHE A O 1
ATOM 4387 N N . PHE A 1 555 ? 6.903 -6.936 -26.861 1.00 95.69 555 PHE A N 1
ATOM 4388 C CA . PHE A 1 555 ? 7.669 -6.409 -27.992 1.00 95.69 555 PHE A CA 1
ATOM 4389 C C . PHE A 1 555 ? 6.908 -6.487 -29.317 1.00 95.69 555 PHE A C 1
ATOM 4391 O O . PHE A 1 555 ? 7.083 -5.603 -30.152 1.00 95.69 555 PHE A O 1
ATOM 4398 N N . TYR A 1 556 ? 6.022 -7.474 -29.504 1.00 93.31 556 TYR A N 1
ATOM 4399 C CA . TYR A 1 556 ? 5.115 -7.492 -30.656 1.00 93.31 556 TYR A CA 1
ATOM 4400 C C . TYR A 1 556 ? 4.188 -6.272 -30.666 1.00 93.31 556 TYR A C 1
ATOM 4402 O O . TYR A 1 556 ? 4.053 -5.617 -31.701 1.00 93.31 556 TYR A O 1
ATOM 4410 N N . ALA A 1 557 ? 3.582 -5.934 -29.524 1.00 92.31 557 ALA A N 1
ATOM 4411 C CA . ALA A 1 557 ? 2.696 -4.780 -29.422 1.00 92.31 557 ALA A CA 1
ATOM 4412 C C . ALA A 1 557 ? 3.431 -3.456 -29.664 1.00 92.31 557 ALA A C 1
ATOM 4414 O O . ALA A 1 557 ? 2.918 -2.614 -30.398 1.00 92.31 557 ALA A O 1
ATOM 4415 N N . LEU A 1 558 ? 4.632 -3.280 -29.101 1.00 92.62 558 LEU A N 1
ATOM 4416 C CA . LEU A 1 558 ? 5.420 -2.062 -29.308 1.00 92.62 558 LEU A CA 1
ATOM 4417 C C . LEU A 1 558 ? 5.957 -1.939 -30.741 1.00 92.62 558 LEU A C 1
ATOM 4419 O O . LEU A 1 558 ? 5.877 -0.862 -31.328 1.00 92.62 558 LEU A O 1
ATOM 4423 N N . ALA A 1 559 ? 6.428 -3.031 -31.351 1.00 91.06 559 ALA A N 1
ATOM 4424 C CA . ALA A 1 559 ? 6.863 -3.020 -32.751 1.00 91.06 559 ALA A CA 1
ATOM 4425 C C . ALA A 1 559 ? 5.710 -2.677 -33.719 1.00 91.06 559 ALA A C 1
ATOM 4427 O O . ALA A 1 559 ? 5.925 -2.068 -34.766 1.00 91.06 559 ALA A O 1
ATOM 4428 N N . ASN A 1 560 ? 4.472 -3.019 -33.348 1.00 87.69 560 ASN A N 1
ATOM 4429 C CA . ASN A 1 560 ? 3.258 -2.735 -34.114 1.00 87.69 560 ASN A CA 1
ATOM 4430 C C . ASN A 1 560 ? 2.428 -1.566 -33.546 1.00 87.69 560 ASN A C 1
ATOM 4432 O O . ASN A 1 560 ? 1.254 -1.423 -33.894 1.00 87.69 560 ASN A O 1
ATOM 4436 N N . GLN A 1 561 ? 3.007 -0.708 -32.696 1.00 87.12 561 GLN A N 1
ATOM 4437 C CA . GLN A 1 561 ? 2.270 0.355 -31.997 1.00 87.12 561 GLN A CA 1
ATOM 4438 C C . GLN A 1 561 ? 1.560 1.324 -32.964 1.00 87.12 561 GLN A C 1
ATOM 4440 O O . GLN A 1 561 ? 0.443 1.760 -32.689 1.00 87.12 561 GLN A O 1
ATOM 4445 N N . HIS A 1 562 ? 2.143 1.599 -34.135 1.00 81.12 562 HIS A N 1
ATOM 4446 C CA . HIS A 1 562 ? 1.523 2.426 -35.178 1.00 81.12 562 HIS A CA 1
ATOM 4447 C C . HIS A 1 562 ? 0.154 1.887 -35.644 1.00 81.12 562 HIS A C 1
ATOM 4449 O O . HIS A 1 562 ? -0.742 2.674 -35.942 1.00 81.12 562 HIS A O 1
ATOM 4455 N N . LYS A 1 563 ? -0.051 0.558 -35.651 1.00 78.12 563 LYS A N 1
ATOM 4456 C CA . LYS A 1 563 ? -1.345 -0.064 -35.996 1.00 78.12 563 LYS A CA 1
ATOM 4457 C C . LYS A 1 563 ? -2.395 0.205 -34.921 1.00 78.12 563 LYS A C 1
ATOM 4459 O O . LYS A 1 563 ? -3.536 0.522 -35.238 1.00 78.12 563 LYS A O 1
ATOM 4464 N N . SER A 1 564 ? -1.982 0.127 -33.656 1.00 75.75 564 SER A N 1
ATOM 4465 C CA . SER A 1 564 ? -2.807 0.447 -32.484 1.00 75.75 564 SER A CA 1
ATOM 4466 C C . SER A 1 564 ? -3.252 1.915 -32.487 1.00 75.75 564 SER A C 1
ATOM 4468 O O . SER A 1 564 ? -4.429 2.215 -32.291 1.00 75.75 564 SER A O 1
ATOM 4470 N N . LEU A 1 565 ? -2.329 2.832 -32.791 1.00 75.50 565 LEU A N 1
ATOM 4471 C CA . LEU A 1 565 ? -2.621 4.260 -32.946 1.00 75.50 565 LEU A CA 1
ATOM 4472 C C . LEU A 1 565 ? -3.600 4.534 -34.090 1.00 75.50 565 LEU A C 1
ATOM 4474 O O . LEU A 1 565 ? -4.591 5.235 -33.895 1.00 75.50 565 LEU A O 1
ATOM 4478 N N . ALA A 1 566 ? -3.349 3.954 -35.267 1.00 72.38 566 ALA A N 1
ATOM 4479 C CA . ALA A 1 566 ? -4.216 4.120 -36.429 1.00 72.38 566 ALA A CA 1
ATOM 4480 C C . ALA A 1 566 ? -5.640 3.609 -36.158 1.00 72.38 566 ALA A C 1
ATOM 4482 O O . ALA A 1 566 ? -6.604 4.301 -36.482 1.00 72.38 566 ALA A O 1
ATOM 4483 N N . ALA A 1 567 ? -5.783 2.448 -35.510 1.00 69.69 567 ALA A N 1
ATOM 4484 C CA . ALA A 1 567 ? -7.079 1.896 -35.112 1.00 69.69 567 ALA A CA 1
ATOM 4485 C C . ALA A 1 567 ? -7.835 2.817 -34.137 1.00 69.69 567 ALA A C 1
ATOM 4487 O O . ALA A 1 567 ? -9.034 3.030 -34.299 1.00 69.69 567 ALA A O 1
ATOM 4488 N N . GLY A 1 568 ? -7.133 3.417 -33.168 1.00 68.50 568 GLY A N 1
ATOM 4489 C CA . GLY A 1 568 ? -7.726 4.370 -32.226 1.00 68.50 568 GLY A CA 1
ATOM 4490 C C . GLY A 1 568 ? -8.240 5.656 -32.884 1.00 68.50 568 GLY A C 1
ATOM 4491 O O . GLY A 1 568 ? -9.255 6.193 -32.453 1.00 68.50 568 GLY A O 1
ATOM 4492 N N . ILE A 1 569 ? -7.574 6.130 -33.943 1.00 70.69 569 ILE A N 1
ATOM 4493 C CA . ILE A 1 569 ? -7.976 7.333 -34.696 1.00 70.69 569 ILE A CA 1
ATOM 4494 C C . ILE A 1 569 ? -9.137 7.034 -35.654 1.00 70.69 569 ILE A C 1
ATOM 4496 O O . ILE A 1 569 ? -10.053 7.837 -35.796 1.00 70.69 569 ILE A O 1
ATOM 4500 N N . THR A 1 570 ? -9.094 5.884 -36.326 1.00 72.38 570 THR A N 1
ATOM 4501 C CA . THR A 1 570 ? -10.062 5.498 -37.369 1.00 72.38 570 THR A CA 1
ATOM 4502 C C . THR A 1 570 ? -11.314 4.813 -36.820 1.00 72.38 570 THR A C 1
ATOM 4504 O O . THR A 1 570 ? -12.289 4.650 -37.549 1.00 72.38 570 THR A O 1
ATOM 4507 N N . GLY A 1 571 ? -11.301 4.388 -35.553 1.00 64.12 571 GLY A N 1
ATOM 4508 C CA . GLY A 1 571 ? -12.382 3.621 -34.930 1.00 64.12 571 GLY A CA 1
ATOM 4509 C C . GLY A 1 571 ? -12.468 2.164 -35.402 1.00 64.12 571 GLY A C 1
ATOM 4510 O O . GLY A 1 571 ? -13.323 1.418 -34.926 1.00 64.12 571 GLY A O 1
ATOM 4511 N N . THR A 1 572 ? -11.588 1.727 -36.308 1.00 63.91 572 THR A N 1
ATOM 4512 C CA . THR A 1 572 ? -11.550 0.354 -36.821 1.00 63.91 572 THR A CA 1
ATOM 4513 C C . THR A 1 572 ? -10.587 -0.488 -35.988 1.00 63.91 572 THR A C 1
ATOM 4515 O O . THR A 1 572 ? -9.423 -0.680 -36.350 1.00 63.91 572 THR A O 1
ATOM 4518 N N . PHE A 1 573 ? -11.059 -0.981 -34.844 1.00 61.69 573 PHE A N 1
ATOM 4519 C CA . PHE A 1 573 ? -10.310 -1.956 -34.053 1.00 61.69 573 PHE A CA 1
ATOM 4520 C C . PHE A 1 573 ? -10.207 -3.277 -34.827 1.00 61.69 573 PHE A C 1
ATOM 4522 O O . PHE A 1 573 ? -11.217 -3.839 -35.243 1.00 61.69 573 PHE A O 1
ATOM 4529 N N . GLN A 1 574 ? -8.985 -3.768 -35.048 1.00 61.16 574 GLN A N 1
ATOM 4530 C CA . GLN A 1 574 ? -8.767 -5.062 -35.701 1.00 61.16 574 GLN A CA 1
ATOM 4531 C C . GLN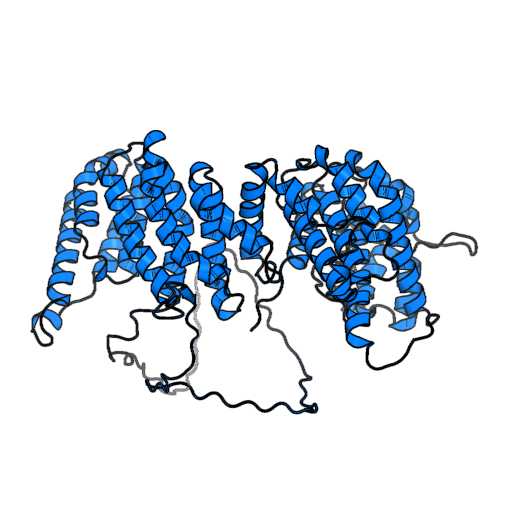 A 1 574 ? -9.135 -6.208 -34.743 1.00 61.16 574 GLN A C 1
ATOM 4533 O O . GLN A 1 574 ? -8.757 -6.174 -33.574 1.00 61.16 574 GLN A O 1
ATOM 4538 N N . GLU A 1 575 ? -9.804 -7.253 -35.246 1.00 54.09 575 GLU A N 1
ATOM 4539 C CA . GLU A 1 575 ? -10.253 -8.427 -34.465 1.00 54.09 575 GLU A CA 1
ATOM 4540 C C . GLU A 1 575 ? -9.118 -9.232 -33.786 1.00 54.09 575 GLU A C 1
ATOM 4542 O O . GLU A 1 575 ? -9.398 -10.075 -32.935 1.00 54.09 575 GLU A O 1
ATOM 4547 N N . ASN A 1 576 ? -7.846 -8.958 -34.105 1.00 62.56 576 ASN A N 1
ATOM 4548 C CA . ASN A 1 576 ? -6.665 -9.686 -33.611 1.00 62.56 576 ASN A CA 1
ATOM 4549 C C . ASN A 1 576 ? -5.669 -8.796 -32.838 1.00 62.56 576 ASN A C 1
ATOM 4551 O O . ASN A 1 576 ? -4.456 -8.988 -32.905 1.00 62.56 576 ASN A O 1
ATOM 4555 N N . GLN A 1 577 ? -6.150 -7.779 -32.123 1.00 73.56 577 GLN A N 1
ATOM 4556 C CA . GLN A 1 577 ? -5.273 -6.924 -31.327 1.00 73.56 577 GLN A CA 1
ATOM 4557 C C . GLN A 1 577 ? -5.024 -7.505 -29.921 1.00 73.56 577 GLN A C 1
ATOM 4559 O O . GLN A 1 577 ? -5.974 -7.825 -29.207 1.00 73.56 577 GLN A O 1
ATOM 4564 N N . LEU A 1 578 ? -3.752 -7.590 -29.502 1.00 85.75 578 LEU A N 1
ATOM 4565 C CA . LEU A 1 578 ? -3.381 -8.039 -28.152 1.00 85.75 578 LEU A CA 1
ATOM 4566 C C . LEU A 1 578 ? -4.085 -7.221 -27.065 1.00 85.75 578 LEU A C 1
ATOM 4568 O O . LEU A 1 578 ? -4.172 -5.990 -27.138 1.00 85.75 578 LEU A O 1
ATOM 4572 N N . ARG A 1 579 ? -4.488 -7.895 -25.981 1.00 87.69 579 ARG A N 1
ATOM 4573 C CA . ARG A 1 579 ? -5.048 -7.210 -24.813 1.00 87.69 579 ARG A CA 1
ATOM 4574 C C . ARG A 1 579 ? -4.044 -6.189 -24.277 1.00 87.69 579 ARG A C 1
ATOM 4576 O O . ARG A 1 579 ? -2.845 -6.447 -24.216 1.00 87.69 579 ARG A O 1
ATOM 4583 N N . ASP A 1 580 ? -4.550 -5.033 -23.859 1.00 88.88 580 ASP A N 1
ATOM 4584 C CA . ASP A 1 580 ? -3.785 -3.923 -23.281 1.00 88.88 580 ASP A CA 1
ATOM 4585 C C . ASP A 1 580 ? -2.816 -3.174 -24.224 1.00 88.88 580 ASP A C 1
ATOM 4587 O O . ASP A 1 580 ? -2.234 -2.172 -23.806 1.00 88.88 580 ASP A O 1
ATOM 4591 N N . SER A 1 581 ? -2.679 -3.550 -25.503 1.00 87.50 581 SER A N 1
ATOM 4592 C CA . SER A 1 581 ? -1.767 -2.845 -26.427 1.00 87.50 581 SER A CA 1
ATOM 4593 C C . SER A 1 581 ? -2.153 -1.380 -26.676 1.00 87.50 581 SER A C 1
ATOM 4595 O O . SER A 1 581 ? -1.302 -0.554 -26.997 1.00 87.50 581 SER A O 1
ATOM 4597 N N . ASN A 1 582 ? -3.437 -1.044 -26.524 1.00 87.00 582 ASN A N 1
ATOM 4598 C CA . ASN A 1 582 ? -3.972 0.313 -26.700 1.00 87.00 582 ASN A CA 1
ATOM 4599 C C . ASN A 1 582 ? -3.573 1.278 -25.577 1.00 87.00 582 ASN A C 1
ATOM 4601 O O . ASN A 1 582 ? -3.734 2.487 -25.726 1.00 87.00 582 ASN A O 1
ATOM 4605 N N . PHE A 1 583 ? -3.057 0.772 -24.454 1.00 88.19 583 PHE A N 1
ATOM 4606 C CA . PHE A 1 583 ? -2.601 1.622 -23.354 1.00 88.19 583 PHE A CA 1
ATOM 4607 C C . PHE A 1 583 ? -1.168 2.117 -23.545 1.00 88.19 583 PHE A C 1
ATOM 4609 O O . PHE A 1 583 ? -0.811 3.136 -22.970 1.00 88.19 583 PHE A O 1
ATOM 4616 N N . MET A 1 584 ? -0.366 1.436 -24.365 1.00 88.81 584 MET A N 1
ATOM 4617 C CA . MET A 1 584 ? 1.057 1.722 -24.557 1.00 88.81 584 MET A CA 1
ATOM 4618 C C . MET A 1 584 ? 1.308 2.528 -25.828 1.00 88.81 584 MET A C 1
ATOM 4620 O O . MET A 1 584 ? 2.218 2.200 -26.577 1.00 88.81 584 MET A O 1
ATOM 4624 N N . ASN A 1 585 ? 0.473 3.518 -26.132 1.00 86.62 585 ASN A N 1
ATOM 4625 C CA . ASN A 1 585 ? 0.604 4.343 -27.334 1.00 86.62 585 ASN A CA 1
ATOM 4626 C C . ASN A 1 585 ? 0.519 5.854 -27.048 1.00 86.62 585 ASN A C 1
ATOM 4628 O O . ASN A 1 585 ? 0.373 6.654 -27.965 1.00 86.62 585 ASN A O 1
ATOM 4632 N N . GLY A 1 586 ? 0.567 6.255 -25.775 1.00 85.75 586 GLY A N 1
ATOM 4633 C CA . GLY A 1 586 ? 0.502 7.658 -25.365 1.00 85.75 586 GLY A CA 1
ATOM 4634 C C . GLY A 1 586 ? -0.822 8.378 -25.656 1.00 85.75 586 GLY A C 1
ATOM 4635 O O . GLY A 1 586 ? -0.867 9.601 -25.533 1.00 85.75 586 GLY A O 1
ATOM 4636 N N . SER A 1 587 ? -1.895 7.663 -26.024 1.00 86.81 587 SER A N 1
ATOM 4637 C CA . SER A 1 587 ? -3.225 8.252 -26.287 1.00 86.81 587 SER A CA 1
ATOM 4638 C C . SER A 1 587 ? -4.095 8.425 -25.036 1.00 86.81 587 SER A C 1
ATOM 4640 O O . SER A 1 587 ? -5.133 9.085 -25.078 1.00 86.81 587 SER A O 1
ATOM 4642 N N . GLN A 1 588 ? -3.699 7.820 -23.915 1.00 88.06 588 GLN A N 1
ATOM 4643 C CA . GLN A 1 588 ? -4.471 7.850 -22.676 1.00 88.06 588 GLN A CA 1
ATOM 4644 C C . GLN A 1 588 ? -4.488 9.251 -22.055 1.00 88.06 588 GLN A C 1
ATOM 4646 O O . GLN A 1 588 ? -3.551 10.032 -22.204 1.00 88.06 588 GLN A O 1
ATOM 4651 N N . THR A 1 589 ? -5.534 9.560 -21.284 1.00 93.00 589 THR A N 1
ATOM 4652 C CA . THR A 1 589 ? -5.506 10.755 -20.425 1.00 93.00 589 THR A CA 1
ATOM 4653 C C . THR A 1 589 ? -4.431 10.597 -19.350 1.00 93.00 589 THR A C 1
ATOM 4655 O O . THR A 1 589 ? -4.186 9.487 -18.871 1.00 93.00 589 THR A O 1
ATOM 4658 N N . LEU A 1 590 ? -3.834 11.706 -18.900 1.00 93.69 590 LEU A N 1
ATOM 4659 C CA . LEU A 1 590 ? -2.804 11.668 -17.855 1.00 93.69 590 LEU A CA 1
ATOM 4660 C C . LEU A 1 590 ? -3.290 10.947 -16.587 1.00 93.69 590 LEU A C 1
ATOM 4662 O O . LEU A 1 590 ? -2.573 10.120 -16.032 1.00 93.69 590 LEU A O 1
ATOM 4666 N N . LYS A 1 591 ? -4.537 11.197 -16.165 1.00 95.06 591 LYS A N 1
ATOM 4667 C CA . LYS A 1 591 ? -5.141 10.548 -14.991 1.00 95.06 591 LYS A CA 1
ATOM 4668 C C . LYS A 1 591 ? -5.254 9.028 -15.160 1.00 95.06 591 LYS A C 1
ATOM 4670 O O . LYS A 1 591 ? -4.938 8.291 -14.229 1.00 95.06 591 LYS A O 1
ATOM 4675 N N . ALA A 1 592 ? -5.699 8.559 -16.328 1.00 95.25 592 ALA A N 1
ATOM 4676 C CA . ALA A 1 592 ? -5.823 7.129 -16.608 1.00 95.25 592 ALA A CA 1
ATOM 4677 C C . ALA A 1 592 ? -4.448 6.446 -16.692 1.00 95.25 592 ALA A C 1
ATOM 4679 O O . ALA A 1 592 ? -4.261 5.380 -16.106 1.00 95.25 592 ALA A O 1
ATOM 4680 N N . ALA A 1 593 ? -3.479 7.088 -17.354 1.00 95.75 593 ALA A N 1
ATOM 4681 C CA . ALA A 1 593 ? -2.106 6.602 -17.447 1.00 95.75 593 ALA A CA 1
ATOM 4682 C C . ALA A 1 593 ? -1.462 6.468 -16.058 1.00 95.75 593 ALA A C 1
ATOM 4684 O O . ALA A 1 593 ? -0.977 5.389 -15.717 1.00 95.75 593 ALA A O 1
ATOM 4685 N N . ILE A 1 594 ? -1.531 7.519 -15.227 1.00 95.88 594 ILE A N 1
ATOM 4686 C CA . ILE A 1 594 ? -1.006 7.499 -13.853 1.00 95.88 594 ILE A CA 1
ATOM 4687 C C . ILE A 1 594 ? -1.667 6.384 -13.044 1.00 95.88 594 ILE A C 1
ATOM 4689 O O . ILE A 1 594 ? -0.954 5.579 -12.459 1.00 95.88 594 ILE A O 1
ATOM 4693 N N . SER A 1 595 ? -2.999 6.266 -13.063 1.00 95.94 595 SER A N 1
ATOM 4694 C CA . SER A 1 595 ? -3.698 5.223 -12.298 1.00 95.94 595 SER A CA 1
ATOM 4695 C C . SER A 1 595 ? -3.269 3.805 -12.703 1.00 95.94 595 SER A C 1
ATOM 4697 O O . SER A 1 595 ? -3.106 2.933 -11.845 1.00 95.94 595 SER A O 1
ATOM 4699 N N . ARG A 1 596 ? -3.033 3.572 -14.002 1.00 95.81 596 ARG A N 1
ATOM 4700 C CA . ARG A 1 596 ? -2.540 2.286 -14.512 1.00 95.81 596 ARG A CA 1
ATOM 4701 C C . ARG A 1 596 ? -1.102 2.008 -14.056 1.00 95.81 596 ARG A C 1
ATOM 4703 O O . ARG A 1 596 ? -0.808 0.899 -13.615 1.00 95.81 596 ARG A O 1
ATOM 4710 N N . ILE A 1 597 ? -0.223 3.007 -14.136 1.00 97.38 597 ILE A N 1
ATOM 4711 C CA . ILE A 1 597 ? 1.181 2.894 -13.712 1.00 97.38 597 ILE A CA 1
ATOM 4712 C C . ILE A 1 597 ? 1.276 2.708 -12.190 1.00 97.38 597 ILE A C 1
ATOM 4714 O O . ILE A 1 597 ? 2.028 1.854 -11.731 1.00 97.38 597 ILE A O 1
ATOM 4718 N N . GLU A 1 598 ? 0.478 3.436 -11.405 1.00 96.81 598 GLU A N 1
ATOM 4719 C CA . GLU A 1 598 ? 0.376 3.262 -9.951 1.00 96.81 598 GLU A CA 1
ATOM 4720 C C . GLU A 1 598 ? -0.026 1.832 -9.599 1.00 96.81 598 GLU A C 1
ATOM 4722 O O . GLU A 1 598 ? 0.625 1.206 -8.768 1.00 96.81 598 GLU A O 1
ATOM 4727 N N . HIS A 1 599 ? -1.037 1.276 -10.277 1.00 95.50 599 HIS A N 1
ATOM 4728 C CA . HIS A 1 599 ? -1.431 -0.118 -10.078 1.00 95.50 599 HIS A CA 1
ATOM 4729 C C . HIS A 1 599 ? -0.308 -1.115 -10.412 1.00 95.50 599 HIS A C 1
ATOM 4731 O O . HIS A 1 599 ? -0.197 -2.147 -9.755 1.00 95.50 599 HIS A O 1
ATOM 4737 N N . SER A 1 600 ? 0.549 -0.814 -11.390 1.00 96.38 600 SER A N 1
ATOM 4738 C CA . SER A 1 600 ? 1.734 -1.633 -11.662 1.00 96.38 600 SER A CA 1
ATOM 4739 C C . SER A 1 600 ? 2.779 -1.536 -10.552 1.00 96.38 600 SER A C 1
ATOM 4741 O O . SER A 1 600 ? 3.268 -2.559 -10.089 1.00 96.38 600 SER A O 1
ATOM 4743 N N . LEU A 1 601 ? 3.094 -0.326 -10.089 1.00 97.75 601 LEU A N 1
ATOM 4744 C CA . LEU A 1 601 ? 4.065 -0.111 -9.010 1.00 97.75 601 LEU A CA 1
ATOM 4745 C C . LEU A 1 601 ? 3.625 -0.798 -7.717 1.00 97.75 601 LEU A C 1
ATOM 4747 O O . LEU A 1 601 ? 4.416 -1.393 -6.999 1.00 97.75 601 LEU A O 1
ATOM 4751 N N . TYR A 1 602 ? 2.329 -0.773 -7.453 1.00 96.38 602 TYR A N 1
ATOM 4752 C CA . TYR A 1 602 ? 1.656 -1.542 -6.418 1.00 96.38 602 TYR A CA 1
ATOM 4753 C C . TYR A 1 602 ? 1.982 -3.046 -6.494 1.00 96.38 602 TYR A C 1
ATOM 4755 O O . TYR A 1 602 ? 2.336 -3.644 -5.477 1.00 96.38 602 TYR A O 1
ATOM 4763 N N . VAL A 1 603 ? 1.929 -3.654 -7.687 1.00 94.12 603 VAL A N 1
ATOM 4764 C CA . VAL A 1 603 ? 2.334 -5.059 -7.907 1.00 94.12 603 VAL A CA 1
ATOM 4765 C C . VAL A 1 603 ? 3.826 -5.264 -7.633 1.00 94.12 603 VAL A C 1
ATOM 4767 O O . VAL A 1 603 ? 4.187 -6.291 -7.061 1.00 94.12 603 VAL A O 1
ATOM 4770 N N . ASP A 1 604 ? 4.668 -4.291 -7.980 1.00 94.75 604 ASP A N 1
ATOM 4771 C CA . ASP A 1 604 ? 6.124 -4.353 -7.778 1.00 94.75 604 ASP A CA 1
ATOM 4772 C C . ASP A 1 604 ? 6.531 -4.252 -6.301 1.00 94.75 604 ASP A C 1
ATOM 4774 O O . ASP A 1 604 ? 7.493 -4.888 -5.859 1.00 94.75 604 ASP A O 1
ATOM 4778 N N . PHE A 1 605 ? 5.808 -3.444 -5.522 1.00 96.75 605 PHE A N 1
ATOM 4779 C CA . PHE A 1 605 ? 6.076 -3.272 -4.098 1.00 96.75 605 PHE A CA 1
ATOM 4780 C C . PHE A 1 605 ? 5.483 -4.387 -3.241 1.00 96.75 605 PHE A C 1
ATOM 4782 O O . PHE A 1 605 ? 6.110 -4.760 -2.257 1.00 96.75 605 PHE A O 1
ATOM 4789 N N . ALA A 1 606 ? 4.306 -4.921 -3.570 1.00 92.94 606 ALA A N 1
ATOM 4790 C CA . ALA A 1 606 ? 3.671 -5.957 -2.758 1.00 92.94 606 ALA A CA 1
ATOM 4791 C C . ALA A 1 606 ? 4.363 -7.321 -2.940 1.00 92.94 606 ALA A C 1
ATOM 4793 O O . ALA A 1 606 ? 4.323 -7.915 -4.018 1.00 92.94 606 ALA A O 1
ATOM 4794 N N . GLU A 1 607 ? 4.942 -7.882 -1.881 1.00 89.25 607 GLU A N 1
ATOM 4795 C CA . GLU A 1 607 ? 5.549 -9.220 -1.880 1.00 89.25 607 GLU A CA 1
ATOM 4796 C C . GLU A 1 607 ? 4.617 -10.253 -1.234 1.00 89.25 607 GLU A C 1
ATOM 4798 O O . GLU A 1 607 ? 3.854 -9.946 -0.318 1.00 89.25 607 GLU A O 1
ATOM 4803 N N . HIS A 1 608 ? 4.654 -11.500 -1.716 1.00 76.75 608 HIS A N 1
ATOM 4804 C CA . HIS A 1 608 ? 3.799 -12.554 -1.168 1.00 76.75 608 HIS A CA 1
ATOM 4805 C C . HIS A 1 608 ? 4.153 -12.835 0.298 1.00 76.75 608 HIS A C 1
ATOM 4807 O O . HIS A 1 608 ? 5.321 -13.003 0.652 1.00 76.75 608 HIS A O 1
ATOM 4813 N N . LEU A 1 609 ? 3.127 -12.917 1.147 1.00 68.12 609 LEU A N 1
ATOM 4814 C CA . LEU A 1 609 ? 3.275 -13.436 2.502 1.00 68.12 609 LEU A CA 1
ATOM 4815 C C . LEU A 1 609 ? 3.656 -14.920 2.416 1.00 68.12 609 LEU A C 1
ATOM 4817 O O . LEU A 1 609 ? 3.065 -15.661 1.631 1.00 68.12 609 LEU A O 1
ATOM 4821 N N . GLN A 1 610 ? 4.648 -15.341 3.203 1.00 54.56 610 GLN A N 1
ATOM 4822 C CA . GLN A 1 610 ? 5.056 -16.746 3.269 1.00 54.56 610 GLN A CA 1
ATOM 4823 C C . GLN A 1 610 ? 3.870 -17.589 3.769 1.00 54.56 610 GLN A C 1
ATOM 4825 O O . GLN A 1 610 ? 3.194 -17.180 4.723 1.00 54.56 610 GLN A O 1
ATOM 4830 N N . LEU A 1 611 ? 3.590 -18.693 3.064 1.00 40.22 611 LEU A N 1
ATOM 4831 C CA . LEU A 1 611 ? 2.516 -19.642 3.385 1.00 40.22 611 LEU A CA 1
ATOM 4832 C C . LEU A 1 611 ? 2.736 -20.299 4.749 1.00 40.22 611 LEU A C 1
ATOM 4834 O O . LEU A 1 611 ? 3.896 -20.673 5.033 1.00 40.22 611 LEU A O 1
#

InterPro domains:
  IPR016024 Armadillo-type fold [SSF48371] (211-486)
  IPR040314 Protein DOP1 [PTHR14042] (2-610)
  IPR056457 DOP1-like, C-terminal [PF24598] (211-559)

Radius of gyration: 31.03 Å; chains: 1; bounding box: 81×62×87 Å

Sequence (611 aa):
MPLQGVIMTISDSLKEYNAVKQAKPGSPEKHNIFPTEVSLLELLHGCVKKIAPDELRECWSALNILFTESPLANLPPRAVFLEFIIFSDYVRICSKRQASRNLQDVCQKLTEAINNIVAWQLESTTWLKRTLVVRQDTGQKASDISPTMDVKNLSGSLASSEVNSIKGSTTSLITQNTRLSSFDGISSASQLPLQDKKSSSNIRASLKDGNNNKKDPANSTQALFLLAENLAELIDSICKSEDKEKLLPTLQAVWGNTLPYLRAKSARNARFFLASSQFLASISTFNYMRPVWKKMTLELLLDPAFFKMDMQSLRQWLIVIDNLMSNDKTSFKELLARIPTAPNTSLSSLITSKEQEYEMRAQALKRLAFVVLSSQMDQYSTQLPDIQERLSDSLRLAQVPVVHAQVFTCYRVLLIRMKPFNFVSMWPSMVTELIQVLIQIEQQLSGTSSTVSDDLKGSRDEQWMQLYLSACKLLETLCTLPSGYMAQFQMCHWAFISSLASNFDKDSFVPFTTRMHNLLTAKYGKLSNSEEKFLSASLFGYKTLMNFGELRPFFYALANQHKSLAAGITGTFQENQLRDSNFMNGSQTLKAAISRIEHSLYVDFAEHLQL

Organism: NCBI:txid290746

Foldseek 3Di:
DQLLVLLQVLLVVQVVLVVLVPDDPPDPSVPDDDPCNLVSLVVNLVVLVPDALVSLVVSVVSLLSSLVSGPLVNDDLNSLLSNQVSLLSNLVSHFPQPADPSNVVSLLSSLVSLLVLLCLQWDAPDPVDNQIAGDDPDPDDPDDDDDDDDDDDDDDDDDDDDDDDDDDDDDDDDDDDDDDDDDDDDDDDDDDDDDDDDDDDPPDDDPDDDDPVRRDVVSSLVSLLSCLVGVQVSLVRNDDPVCSVVCLVSVLSSLSSLLNLCVDQFPVSQSSNLSSLSSLLSNLVDPVNCVSPQVSLVVLLLDPCNQSHALSSLVSVLSNLQSSPVSDPCVLVVLLPQQDAPDPPPPVPVPDDPLVNLSSNLSSLLSNLSSLLSYAACPCLVCLVSVLRSLLRLLVPPLSLSSLLSSLSSVLSCLLRYAQVSCPVVVVVLVVVLVVLLVVVLCVLVVVDDDDDDDVCPVSVQSNQSSNLSSLLSLLLLLLAACVRNVVCVVCVVQAADLDDDPDDPPDRDHSLRSLLVSLCVRPNDQDLVCLEPAALDSLQPQGDPDSNNNNSVSVLRHCLNVLVVCVVVVPDDPRHHHPSNSRHNPDDNVVSSVSSSSSSSNNSRDHRHD